Protein AF-A0A7V4P9N4-F1 (afdb_monomer_lite)

Secondary structure (DSSP, 8-state):
---PPP---------------------------PPPPHHHHHHHHHHTT-HHHHHHHHTTS-HHHHHHHHHHHHHHHHHTT-HHHHHHHHHT-S-HHHHHHHHHHHHS-TT---------------------HHHHHHHHHHHSSGGGBGGGT-SB-------SEEEEGGGS-----TTS-HHHHHHHHHHHHHTTT-----TTS-EEEEEEEHHHHHHHHHHHHHTT-PPPHHHHTTTTB----EEEEETTTTEEEEEEEE--EEE-TTS-EEETTT-PBPP-HHHHHHHHHHHTSGGGEEEEEEEE-HHHHHHHHHHHHHHHTSPPPTT-HHHHHHHHHHHH-PEEEEEESS-TTSHHHHHHHHHHHHHHHHHTTSSPPPTT---HHHH--PPP-

Sequence (397 aa):
MRTTVVLESTFIHGCRRGVVWLGICLLVAARSLAVDPPTQEVARRLAAGEFGAAIAAAGTAPADERDRLLGVIAAAQAQAGGRRAALETASDMGSDLARKQALARAVSSPGERASVIAAPPAGARGGGSLADFDSLIDLITATVAPQTWDDVGGPGSIDGFEGGVYVDSAGVLKKLPAATDRSLIAVRKSATAAAAGTATGDPRRRSTLRKISLTRLEREVQLWHALGREPDEAMQTLAGLVRIRYVLIYPESGDIVLAGPAGDWRRDVEGRYVSAEKGVPLVQLDDLVVTLRNAYSEEGRFGCSIVPRRENLAAAKAVNEKWSAQPLRPGQRARWLNEFREALGRQEIQVYGIDPRTRAARVMVEADYRMKLVGIGLEEGVLGVKSYLDTEELGPD

Foldseek 3Di:
DDDDDDDDDDDDDDDDDDDDDPDDPPPPPPPDPDPPQLVVQLVVCLVVVNLVSSLVSLVVDDLVSSLVSLLVSLLSCLQVVNLVVSLVSLLPRLDLVSSLVSLVSSLDDPPDPPDPPPDPPDDDPPDPPPPPVVVVVVVCCVPPPVCQEVVNPHPDYDDDDDAFDKDAPVPDDDDDDPPPDPVVVVVLVVVVVCVPDDDDPQLQAWDQKDKAWPSVLSSVQSSCVSVVHHDDPCSFQVSFAQDFPDFHADPVSRTTITIGTGHHWDADPVGAIADPVPRHHGDGPQLVVQQVVLCVDVNSMKAKDFAQDPQLVVQLVVLVVVQVVDDQDPPCVVVSVVSNDVSSPHTDMDIPSGDCPGPNVVVRVVVSVVVVCQQCPVDPDDPPDHHVVVVDDDPDD

Radius of gyration: 35.1 Å; chains: 1; bounding box: 67×57×136 Å

pLDDT: mean 71.66, std 20.41, range [25.17, 97.44]

Structure (mmCIF, N/CA/C/O backbone):
data_AF-A0A7V4P9N4-F1
#
_entry.id   AF-A0A7V4P9N4-F1
#
loop_
_atom_site.group_PDB
_atom_site.id
_atom_site.type_symbol
_atom_site.label_atom_id
_atom_site.label_alt_id
_atom_site.label_comp_id
_atom_site.label_asym_id
_atom_site.label_entity_id
_atom_site.label_seq_id
_atom_site.pdbx_PDB_ins_code
_atom_site.Cartn_x
_atom_site.Cartn_y
_atom_site.Cartn_z
_atom_site.occupancy
_atom_site.B_iso_or_equiv
_atom_site.auth_seq_id
_atom_site.auth_comp_id
_atom_site.auth_asym_id
_atom_site.auth_atom_id
_atom_site.pdbx_PDB_model_num
ATOM 1 N N . MET A 1 1 ? 11.618 24.472 -49.683 1.00 39.16 1 MET A N 1
ATOM 2 C CA . MET A 1 1 ? 12.140 24.971 -50.972 1.00 39.16 1 MET A CA 1
ATOM 3 C C . MET A 1 1 ? 12.243 23.793 -51.924 1.00 39.16 1 MET A C 1
ATOM 5 O O . MET A 1 1 ? 13.093 22.938 -51.732 1.00 39.16 1 MET A O 1
ATOM 9 N N . ARG A 1 2 ? 11.279 23.679 -52.844 1.00 29.66 2 ARG A N 1
ATOM 10 C CA . ARG A 1 2 ? 11.245 22.663 -53.902 1.00 29.66 2 ARG A CA 1
ATOM 11 C C . ARG A 1 2 ? 11.932 23.268 -55.123 1.00 29.66 2 ARG A C 1
ATOM 13 O O . ARG A 1 2 ? 11.460 24.294 -55.603 1.00 29.66 2 ARG A O 1
ATOM 20 N N . THR A 1 3 ? 13.017 22.665 -55.592 1.00 33.00 3 THR A N 1
ATOM 21 C CA . THR A 1 3 ? 13.683 23.087 -56.829 1.00 33.00 3 THR A CA 1
ATOM 22 C C . THR A 1 3 ? 13.253 22.148 -57.946 1.00 33.00 3 THR A C 1
ATOM 24 O O . THR A 1 3 ? 13.656 20.989 -58.000 1.00 33.00 3 THR A O 1
ATOM 27 N N . THR A 1 4 ? 12.366 22.664 -58.789 1.00 30.28 4 THR A N 1
ATOM 28 C CA . THR A 1 4 ? 11.898 22.073 -60.041 1.00 30.28 4 THR A CA 1
ATOM 29 C C . THR A 1 4 ? 12.977 22.266 -61.107 1.00 30.28 4 THR A C 1
ATOM 31 O O . THR A 1 4 ? 13.432 23.389 -61.314 1.00 30.28 4 THR A O 1
ATOM 34 N N . VAL A 1 5 ? 13.386 21.189 -61.779 1.00 34.00 5 VAL A N 1
ATOM 35 C CA . VAL A 1 5 ? 14.258 21.243 -62.963 1.00 34.00 5 VAL A CA 1
ATOM 36 C C . VAL A 1 5 ? 13.373 21.365 -64.203 1.00 34.00 5 VAL A C 1
ATOM 38 O O . VAL A 1 5 ? 12.450 20.576 -64.395 1.00 34.00 5 VAL A O 1
ATOM 41 N N . VAL A 1 6 ? 13.644 22.391 -65.007 1.00 30.61 6 VAL A N 1
ATOM 42 C CA . VAL A 1 6 ? 12.977 22.707 -66.275 1.00 30.61 6 VAL A CA 1
ATOM 43 C C . VAL A 1 6 ? 13.592 21.858 -67.391 1.00 30.61 6 VAL A C 1
ATOM 45 O O . VAL A 1 6 ? 14.811 21.808 -67.532 1.00 30.61 6 VAL A O 1
ATOM 48 N N . LEU A 1 7 ? 12.740 21.194 -68.174 1.00 29.61 7 LEU A N 1
ATOM 49 C CA . LEU A 1 7 ? 13.080 20.544 -69.441 1.00 29.61 7 LEU A CA 1
ATOM 50 C C . LEU A 1 7 ? 12.770 21.524 -70.578 1.00 29.61 7 LEU A C 1
ATOM 52 O O . LEU A 1 7 ? 11.603 21.824 -70.820 1.00 29.61 7 LEU A O 1
ATOM 56 N N . GLU A 1 8 ? 13.797 21.991 -71.285 1.00 28.61 8 GLU A N 1
ATOM 57 C CA . GLU A 1 8 ? 13.647 22.605 -72.607 1.00 28.61 8 GLU A CA 1
ATOM 58 C C . GLU A 1 8 ? 14.002 21.580 -73.688 1.00 28.61 8 GLU A C 1
ATOM 60 O O . GLU A 1 8 ? 15.031 20.907 -73.634 1.00 28.61 8 GLU A O 1
ATOM 65 N N . SER A 1 9 ? 13.107 21.454 -74.663 1.00 32.03 9 SER A N 1
ATOM 66 C CA . SER A 1 9 ? 13.197 20.567 -75.817 1.00 32.03 9 SER A CA 1
ATOM 67 C C . SER A 1 9 ? 12.975 21.414 -77.061 1.00 32.03 9 SER A C 1
ATOM 69 O O . SER A 1 9 ? 11.854 21.875 -77.273 1.00 32.03 9 SER A O 1
ATOM 71 N N . THR A 1 10 ? 13.998 21.575 -77.907 1.00 32.25 10 THR A N 1
ATOM 72 C CA . THR A 1 10 ? 13.834 22.259 -79.198 1.00 32.25 10 THR A CA 1
ATOM 73 C C . THR A 1 10 ? 14.706 21.641 -80.297 1.00 32.25 10 THR A C 1
ATOM 75 O O . THR A 1 10 ? 15.919 21.794 -80.325 1.00 32.25 10 THR A O 1
ATOM 78 N N . PHE A 1 11 ? 13.992 20.970 -81.203 1.00 30.27 11 PHE A N 1
ATOM 79 C CA . PHE A 1 11 ? 14.129 20.866 -82.661 1.00 30.27 11 PHE A CA 1
ATOM 80 C C . PHE A 1 11 ? 15.341 20.248 -83.388 1.00 30.27 11 PHE A C 1
ATOM 82 O O . PHE A 1 11 ? 16.509 20.577 -83.232 1.00 30.27 11 PHE A O 1
ATOM 89 N N . ILE A 1 12 ? 14.915 19.400 -84.328 1.00 36.94 12 ILE A N 1
ATOM 90 C CA . ILE A 1 12 ? 15.566 18.651 -85.403 1.00 36.94 12 ILE A CA 1
ATOM 91 C C . ILE A 1 12 ? 15.913 19.576 -86.586 1.00 36.94 12 ILE A C 1
ATOM 93 O O . ILE A 1 12 ? 15.041 20.349 -86.975 1.00 36.94 12 ILE A O 1
ATOM 97 N N . HIS A 1 13 ? 17.076 19.395 -87.239 1.00 34.75 13 HIS A N 1
ATOM 98 C CA . HIS A 1 13 ? 17.243 19.246 -88.710 1.00 34.75 13 HIS A CA 1
ATOM 99 C C . HIS A 1 13 ? 18.725 19.079 -89.129 1.00 34.75 13 HIS A C 1
ATOM 101 O O . HIS A 1 13 ? 19.568 19.877 -88.742 1.00 34.75 13 HIS A O 1
ATOM 107 N N . GLY A 1 14 ? 19.010 18.113 -90.023 1.00 32.03 14 GLY A N 1
ATOM 108 C CA . GLY A 1 14 ? 20.024 18.303 -91.082 1.00 32.03 14 GLY A CA 1
ATOM 109 C C . GLY A 1 14 ? 21.294 17.426 -91.129 1.00 32.03 14 GLY A C 1
ATOM 110 O O . GLY A 1 14 ? 22.377 17.890 -90.817 1.00 32.03 14 GLY A O 1
ATOM 111 N N . CYS A 1 15 ? 21.167 16.200 -91.655 1.00 31.06 15 CYS A N 1
ATOM 112 C CA . CYS A 1 15 ? 21.961 15.605 -92.756 1.00 31.06 15 CYS A CA 1
ATOM 113 C C . CYS A 1 15 ? 23.505 15.809 -92.857 1.00 31.06 15 CYS A C 1
ATOM 115 O O . CYS A 1 15 ? 23.950 16.837 -93.356 1.00 31.06 15 CYS A O 1
ATOM 117 N N . ARG A 1 16 ? 24.310 14.749 -92.621 1.00 34.12 16 ARG A N 1
ATOM 118 C CA . ARG A 1 16 ? 25.161 14.031 -93.623 1.00 34.12 16 ARG A CA 1
ATOM 119 C C . ARG A 1 16 ? 26.292 13.193 -92.983 1.00 34.12 16 ARG A C 1
ATOM 121 O O . ARG A 1 16 ? 27.158 13.723 -92.311 1.00 34.12 16 ARG A O 1
ATOM 128 N N . ARG A 1 17 ? 26.332 11.918 -93.400 1.00 34.38 17 ARG A N 1
ATOM 129 C CA . ARG A 1 17 ? 27.504 11.059 -93.693 1.00 34.38 17 ARG A CA 1
ATOM 130 C C . ARG A 1 17 ? 28.581 10.838 -92.613 1.00 34.38 17 ARG A C 1
ATOM 132 O O . ARG A 1 17 ? 29.481 11.646 -92.453 1.00 34.38 17 ARG A O 1
ATOM 139 N N . GLY A 1 18 ? 28.652 9.579 -92.175 1.00 33.75 18 GLY A N 1
ATOM 140 C CA . GLY A 1 18 ? 29.905 8.821 -92.219 1.00 33.75 18 GLY A CA 1
ATOM 141 C C . GLY A 1 18 ? 30.488 8.404 -90.873 1.00 33.75 18 GLY A C 1
ATOM 142 O O . GLY A 1 18 ? 30.610 9.204 -89.960 1.00 33.75 18 GLY A O 1
ATOM 143 N N . VAL A 1 19 ? 30.968 7.160 -90.869 1.00 37.38 19 VAL A N 1
ATOM 144 C CA . VAL A 1 19 ? 31.852 6.509 -89.891 1.00 37.38 19 VAL A CA 1
ATOM 145 C C . VAL A 1 19 ? 31.148 5.681 -88.810 1.00 37.38 19 VAL A C 1
ATOM 147 O O . VAL A 1 19 ? 30.522 6.156 -87.870 1.00 37.38 19 VAL A O 1
ATOM 150 N N . VAL A 1 20 ? 31.312 4.378 -89.021 1.00 39.03 20 VAL A N 1
ATOM 151 C CA . VAL A 1 20 ? 31.048 3.233 -88.156 1.00 39.03 20 VAL A CA 1
ATOM 152 C C . VAL A 1 20 ? 31.741 3.408 -86.804 1.00 39.03 20 VAL A C 1
ATOM 154 O O . VAL A 1 20 ? 32.957 3.566 -86.757 1.00 39.03 20 VAL A O 1
ATOM 157 N N . TRP A 1 21 ? 30.985 3.287 -85.713 1.00 35.59 21 TRP A N 1
ATOM 158 C CA . TRP A 1 21 ? 31.516 2.905 -84.404 1.00 35.59 21 TRP A CA 1
ATOM 159 C C . TRP A 1 21 ? 30.624 1.814 -83.817 1.00 35.59 21 TRP A C 1
ATOM 161 O O . TRP A 1 21 ? 29.466 2.037 -83.469 1.00 35.59 21 TRP A O 1
ATOM 171 N N . LEU A 1 22 ? 31.175 0.603 -83.768 1.00 38.75 22 LEU A N 1
ATOM 172 C CA . LEU A 1 22 ? 30.579 -0.569 -83.147 1.00 38.75 22 LEU A CA 1
ATOM 173 C C . LEU A 1 22 ? 30.720 -0.411 -81.622 1.00 38.75 22 LEU A C 1
ATOM 175 O O . LEU A 1 22 ? 31.703 -0.841 -81.025 1.00 38.75 22 LEU A O 1
ATOM 179 N N . GLY A 1 23 ? 29.776 0.290 -80.997 1.00 36.41 23 GLY A N 1
ATOM 180 C CA . GLY A 1 23 ? 29.691 0.417 -79.543 1.00 36.41 23 GLY A CA 1
ATOM 181 C C . GLY A 1 23 ? 28.923 -0.761 -78.951 1.00 36.41 23 GLY A C 1
ATOM 182 O O . GLY A 1 23 ? 27.702 -0.825 -79.060 1.00 36.41 23 GLY A O 1
ATOM 183 N N . ILE A 1 24 ? 29.636 -1.697 -78.329 1.00 41.75 24 ILE A N 1
ATOM 184 C CA . ILE A 1 24 ? 29.063 -2.764 -77.503 1.00 41.75 24 ILE A CA 1
ATOM 185 C C . ILE A 1 24 ? 28.354 -2.105 -76.306 1.00 41.75 24 ILE A C 1
ATOM 187 O O . ILE A 1 24 ? 28.997 -1.683 -75.347 1.00 41.75 24 ILE A O 1
ATOM 191 N N . CYS A 1 25 ? 27.025 -1.992 -76.355 1.00 34.03 25 CYS A N 1
ATOM 192 C CA . CYS A 1 25 ? 26.211 -1.616 -75.200 1.00 34.03 25 CYS A CA 1
ATOM 193 C C . CYS A 1 25 ? 26.070 -2.821 -74.262 1.00 34.03 25 CYS A C 1
ATOM 195 O O . CYS A 1 25 ? 25.158 -3.636 -74.399 1.00 34.03 25 CYS A O 1
ATOM 197 N N . LEU A 1 26 ? 26.977 -2.925 -73.290 1.00 37.78 26 LEU A N 1
ATOM 198 C CA . LEU A 1 26 ? 26.803 -3.780 -72.122 1.00 37.78 26 LEU A CA 1
ATOM 199 C C . LEU A 1 26 ? 25.712 -3.149 -71.235 1.00 37.78 26 LEU A C 1
ATOM 201 O O . LEU A 1 26 ? 25.963 -2.187 -70.510 1.00 37.78 26 LEU A O 1
ATOM 205 N N . LEU A 1 27 ? 24.482 -3.659 -71.323 1.00 37.59 27 LEU A N 1
ATOM 206 C CA . LEU A 1 27 ? 23.382 -3.345 -70.405 1.00 37.59 27 LEU A CA 1
ATOM 207 C C . LEU A 1 27 ? 23.719 -3.908 -69.013 1.00 37.59 27 LEU A C 1
ATOM 209 O O . LEU A 1 27 ? 23.278 -4.989 -68.628 1.00 37.59 27 LEU A O 1
ATOM 213 N N . VAL A 1 28 ? 24.532 -3.180 -68.246 1.00 40.19 28 VAL A N 1
ATOM 214 C CA . VAL A 1 28 ? 24.657 -3.398 -66.803 1.00 40.19 28 VAL A CA 1
ATOM 215 C C . VAL A 1 28 ? 23.383 -2.850 -66.176 1.00 40.19 28 VAL A C 1
ATOM 217 O O . VAL A 1 28 ? 23.237 -1.647 -65.964 1.00 40.19 28 VAL A O 1
ATOM 220 N N . ALA A 1 29 ? 22.429 -3.739 -65.913 1.00 41.03 29 ALA A N 1
ATOM 221 C CA . ALA A 1 29 ? 21.301 -3.441 -65.049 1.00 41.03 29 ALA A CA 1
ATOM 222 C C . ALA A 1 29 ? 21.853 -3.114 -63.654 1.00 41.03 29 ALA A C 1
ATOM 224 O O . ALA A 1 29 ? 22.182 -4.009 -62.873 1.00 41.03 29 ALA A O 1
ATOM 225 N N . ALA A 1 30 ? 21.991 -1.824 -63.353 1.00 39.19 30 ALA A N 1
ATOM 226 C CA . ALA A 1 30 ? 22.278 -1.342 -62.016 1.00 39.19 30 ALA A CA 1
ATOM 227 C C . ALA A 1 30 ? 21.085 -1.696 -61.118 1.00 39.19 30 ALA A C 1
ATOM 229 O O . ALA A 1 30 ? 20.117 -0.946 -61.007 1.00 39.19 30 ALA A O 1
ATOM 230 N N . ARG A 1 31 ? 21.134 -2.876 -60.491 1.00 40.59 31 ARG A N 1
ATOM 231 C CA . ARG A 1 31 ? 20.325 -3.157 -59.309 1.00 40.59 31 ARG A CA 1
ATOM 232 C C . ARG A 1 31 ? 20.796 -2.184 -58.237 1.00 40.59 31 ARG A C 1
ATOM 234 O O . ARG A 1 31 ? 21.872 -2.355 -57.672 1.00 40.59 31 ARG A O 1
ATOM 241 N N . SER A 1 32 ? 20.007 -1.149 -57.985 1.00 40.81 32 SER A N 1
ATOM 242 C CA . SER A 1 32 ? 20.102 -0.374 -56.756 1.00 40.81 32 SER A CA 1
ATOM 243 C C . SER A 1 32 ? 20.074 -1.357 -55.584 1.00 40.81 32 SER A C 1
ATOM 245 O O . SER A 1 32 ? 19.072 -2.048 -55.394 1.00 40.81 32 SER A O 1
ATOM 247 N N . LEU A 1 33 ? 21.177 -1.452 -54.839 1.00 43.69 33 LEU A N 1
ATOM 248 C CA . LEU A 1 33 ? 21.232 -2.108 -53.534 1.00 43.69 33 LEU A CA 1
ATOM 249 C C . LEU A 1 33 ? 20.351 -1.292 -52.583 1.00 43.69 33 LEU A C 1
ATOM 251 O O . LEU A 1 33 ? 20.831 -0.426 -51.857 1.00 43.69 33 LEU A O 1
ATOM 255 N N . ALA A 1 34 ? 19.040 -1.504 -52.652 1.00 49.31 34 ALA A N 1
ATOM 256 C CA . ALA A 1 34 ? 18.152 -1.098 -51.584 1.00 49.31 34 ALA A CA 1
ATOM 257 C C . ALA A 1 34 ? 18.549 -1.944 -50.371 1.00 49.31 34 ALA A C 1
ATOM 259 O O . ALA A 1 34 ? 18.501 -3.171 -50.434 1.00 49.31 34 ALA A O 1
ATOM 260 N N . VAL A 1 35 ? 19.018 -1.294 -49.306 1.00 61.12 35 VAL A N 1
ATOM 261 C CA . VAL A 1 35 ? 19.160 -1.951 -48.006 1.00 61.12 35 VAL A CA 1
ATOM 262 C C . VAL A 1 35 ? 17.766 -2.445 -47.642 1.00 61.12 35 VAL A C 1
ATOM 264 O O . VAL A 1 35 ? 16.834 -1.642 -47.573 1.00 61.12 35 VAL A O 1
ATOM 267 N N . ASP A 1 36 ? 17.612 -3.761 -47.509 1.00 68.56 36 ASP A N 1
ATOM 268 C CA . ASP A 1 36 ? 16.325 -4.347 -47.157 1.00 68.56 36 ASP A CA 1
ATOM 269 C C . ASP A 1 36 ? 15.831 -3.731 -45.840 1.00 68.56 36 ASP A C 1
ATOM 271 O O . ASP A 1 36 ? 16.637 -3.493 -44.932 1.00 68.56 36 ASP A O 1
ATOM 275 N N . PRO A 1 37 ? 14.522 -3.460 -45.704 1.00 80.62 37 PRO A N 1
ATOM 276 C CA . PRO A 1 37 ? 13.982 -2.945 -44.458 1.00 80.62 37 PRO A CA 1
ATOM 277 C C . PRO A 1 37 ? 14.339 -3.897 -43.300 1.00 80.62 37 PRO A C 1
ATOM 279 O O . PRO A 1 37 ? 14.330 -5.119 -43.497 1.00 80.62 37 PRO A O 1
ATOM 282 N N . PRO A 1 38 ? 14.618 -3.381 -42.085 1.00 81.06 38 PRO A N 1
ATOM 283 C CA . PRO A 1 38 ? 15.082 -4.188 -40.950 1.00 81.06 38 PRO A CA 1
ATOM 284 C C . PRO A 1 38 ? 14.213 -5.420 -40.667 1.00 81.06 38 PRO A C 1
ATOM 286 O O . PRO A 1 38 ? 14.718 -6.485 -40.326 1.00 81.06 38 PRO A O 1
ATOM 289 N N . THR A 1 39 ? 12.901 -5.313 -40.882 1.00 84.50 39 THR A N 1
ATOM 290 C CA . THR A 1 39 ? 11.941 -6.422 -40.798 1.00 84.50 39 THR A CA 1
ATOM 291 C C . THR A 1 39 ? 12.246 -7.585 -41.735 1.00 84.50 39 THR A C 1
ATOM 293 O O . THR A 1 39 ? 12.163 -8.745 -41.326 1.00 84.50 39 THR A O 1
ATOM 296 N N . GLN A 1 40 ? 12.589 -7.295 -42.986 1.00 85.50 40 GLN A N 1
ATOM 297 C CA . GLN A 1 40 ? 12.860 -8.306 -44.001 1.00 85.50 40 GLN A CA 1
ATOM 298 C C . GLN A 1 40 ? 14.226 -8.962 -43.781 1.00 85.50 40 GLN A C 1
ATOM 300 O O . GLN A 1 40 ? 14.353 -10.177 -43.941 1.00 85.50 40 GLN A O 1
ATOM 305 N N . GLU A 1 41 ? 15.219 -8.186 -43.341 1.00 87.38 41 GLU A N 1
ATOM 306 C CA . GLU A 1 41 ? 16.530 -8.720 -42.971 1.00 87.38 41 GLU A CA 1
ATOM 307 C C . GLU A 1 41 ? 16.436 -9.620 -41.730 1.00 87.38 41 GLU A C 1
ATOM 309 O O . GLU A 1 41 ? 16.939 -10.742 -41.749 1.00 87.38 41 GLU A O 1
ATOM 314 N N . VAL A 1 42 ? 15.708 -9.207 -40.686 1.00 86.88 42 VAL A N 1
ATOM 315 C CA . VAL A 1 42 ? 15.464 -10.053 -39.504 1.00 86.88 42 VAL A CA 1
ATOM 316 C C . VAL A 1 42 ? 14.767 -11.358 -39.893 1.00 86.88 42 VAL A C 1
ATOM 318 O O . VAL A 1 42 ? 15.206 -12.425 -39.470 1.00 86.88 42 VAL A O 1
ATOM 321 N N . ALA A 1 43 ? 13.727 -11.312 -40.732 1.00 84.81 43 ALA A N 1
ATOM 322 C CA . ALA A 1 43 ? 13.025 -12.517 -41.179 1.00 84.81 43 ALA A CA 1
ATOM 323 C C . ALA A 1 43 ? 13.949 -13.488 -41.939 1.00 84.81 43 ALA A C 1
ATOM 325 O O . ALA A 1 43 ? 13.905 -14.697 -41.705 1.00 84.81 43 ALA A O 1
ATOM 326 N N . ARG A 1 44 ? 14.827 -12.964 -42.805 1.00 89.00 44 ARG A N 1
ATOM 327 C CA . ARG A 1 44 ? 15.831 -13.751 -43.537 1.00 89.00 44 ARG A CA 1
ATOM 328 C C . ARG A 1 44 ? 16.829 -14.419 -42.591 1.00 89.00 44 ARG A C 1
ATOM 330 O O . ARG A 1 44 ? 17.078 -15.615 -42.719 1.00 89.00 44 ARG A O 1
ATOM 337 N N . ARG A 1 45 ? 17.371 -13.668 -41.626 1.00 88.62 45 ARG A N 1
ATOM 338 C CA . ARG A 1 45 ? 18.332 -14.182 -40.634 1.00 88.62 45 ARG A CA 1
ATOM 339 C C . ARG A 1 45 ? 17.704 -15.221 -39.711 1.00 88.62 45 ARG A C 1
ATOM 341 O O . ARG A 1 45 ? 18.337 -16.228 -39.416 1.00 88.62 45 ARG A O 1
ATOM 348 N N . LEU A 1 46 ? 16.444 -15.027 -39.318 1.00 86.44 46 LEU A N 1
ATOM 349 C CA . LEU A 1 46 ? 15.691 -16.012 -38.541 1.00 86.44 46 LEU A CA 1
ATOM 350 C C . LEU A 1 46 ? 15.454 -17.307 -39.322 1.00 86.44 46 LEU A C 1
ATOM 352 O O . LEU A 1 46 ? 15.644 -18.383 -38.762 1.00 86.44 46 LEU A O 1
ATOM 356 N N . ALA A 1 47 ? 15.110 -17.220 -40.610 1.00 84.69 47 ALA A N 1
ATOM 357 C CA . ALA A 1 47 ? 14.969 -18.398 -41.468 1.00 84.69 47 ALA A CA 1
ATOM 358 C C . ALA A 1 47 ? 16.292 -19.170 -41.634 1.00 84.69 47 ALA A C 1
ATOM 360 O O . ALA A 1 47 ? 16.275 -20.389 -41.782 1.00 84.69 47 ALA A O 1
ATOM 361 N N . ALA A 1 48 ? 17.430 -18.473 -41.567 1.00 86.38 48 ALA A N 1
ATOM 362 C CA . ALA A 1 48 ? 18.767 -19.066 -41.582 1.00 86.38 48 ALA A CA 1
ATOM 363 C C . ALA A 1 48 ? 19.256 -19.559 -40.200 1.00 86.38 48 ALA A C 1
ATOM 365 O O . ALA A 1 48 ? 20.333 -20.140 -40.110 1.00 86.38 48 ALA A O 1
ATOM 366 N N . GLY A 1 49 ? 18.500 -19.328 -39.116 1.00 83.94 49 GLY A N 1
ATOM 367 C CA . GLY A 1 49 ? 18.919 -19.651 -37.743 1.00 83.94 49 GLY A CA 1
ATOM 368 C C . GLY A 1 49 ? 20.017 -18.734 -37.177 1.00 83.94 49 GLY A C 1
ATOM 369 O O . GLY A 1 49 ? 20.599 -19.022 -36.132 1.00 83.94 49 GLY A O 1
ATOM 370 N N . GLU A 1 50 ? 20.307 -17.612 -37.836 1.00 89.00 50 GLU A N 1
ATOM 371 C CA . GLU A 1 50 ? 21.377 -16.675 -37.481 1.00 89.00 50 GLU A CA 1
ATOM 372 C C . GLU A 1 50 ? 20.896 -15.631 -36.457 1.00 89.00 50 GLU A C 1
ATOM 374 O O . GLU A 1 50 ? 20.765 -14.439 -36.746 1.00 89.00 50 GLU A O 1
ATOM 379 N N . PHE A 1 51 ? 20.623 -16.067 -35.225 1.00 88.00 51 PHE A N 1
ATOM 380 C CA . PHE A 1 51 ? 20.006 -15.209 -34.203 1.00 88.00 51 PHE A CA 1
ATOM 381 C C . PHE A 1 51 ? 20.839 -13.972 -33.825 1.00 88.00 51 PHE A C 1
ATOM 383 O O . PHE A 1 51 ? 20.274 -12.897 -33.646 1.00 88.00 51 PHE A O 1
ATOM 390 N N . GLY A 1 52 ? 22.170 -14.078 -33.747 1.00 84.56 52 GLY A N 1
ATOM 391 C CA . GLY A 1 52 ? 23.033 -12.927 -33.437 1.00 84.56 52 GLY A CA 1
ATOM 392 C C . GLY A 1 52 ? 22.991 -11.839 -34.519 1.00 84.56 52 GLY A C 1
ATOM 393 O O . GLY A 1 52 ? 22.910 -10.651 -34.210 1.00 84.56 52 GLY A O 1
ATOM 394 N N . ALA A 1 53 ? 22.959 -12.246 -35.792 1.00 84.94 53 ALA A N 1
ATOM 395 C CA . ALA A 1 53 ? 22.812 -11.327 -36.919 1.00 84.94 53 ALA A CA 1
ATOM 396 C C . ALA A 1 53 ? 21.400 -10.721 -36.980 1.00 84.94 53 ALA A C 1
ATOM 398 O O . ALA A 1 53 ? 21.253 -9.543 -37.300 1.00 84.94 53 ALA A O 1
ATOM 399 N N . ALA A 1 54 ? 20.369 -11.488 -36.608 1.00 85.81 54 ALA A N 1
ATOM 400 C CA . ALA A 1 54 ? 19.005 -10.979 -36.484 1.00 85.81 54 ALA A CA 1
ATOM 401 C C . ALA A 1 54 ? 18.892 -9.888 -35.399 1.00 85.81 54 ALA A C 1
ATOM 403 O O . ALA A 1 54 ? 18.257 -8.863 -35.634 1.00 85.81 54 ALA A O 1
ATOM 404 N N . ILE A 1 55 ? 19.543 -10.057 -34.241 1.00 87.94 55 ILE A N 1
ATOM 405 C CA . ILE A 1 55 ? 19.570 -9.036 -33.174 1.00 87.94 55 ILE A CA 1
ATOM 406 C C . ILE A 1 55 ? 20.273 -7.763 -33.661 1.00 87.94 55 ILE A C 1
ATOM 408 O O . ILE A 1 55 ? 19.754 -6.662 -33.473 1.00 87.94 55 ILE A O 1
ATOM 412 N N . ALA A 1 56 ? 21.417 -7.904 -34.339 1.00 87.19 56 ALA A N 1
ATOM 413 C CA . ALA A 1 56 ? 22.137 -6.767 -34.909 1.00 87.19 56 ALA A CA 1
ATOM 414 C C . ALA A 1 56 ? 21.286 -6.006 -35.943 1.00 87.19 56 ALA A C 1
ATOM 416 O O . ALA A 1 56 ? 21.236 -4.777 -35.914 1.00 87.19 56 ALA A O 1
ATOM 417 N N . ALA A 1 57 ? 20.562 -6.727 -36.807 1.00 86.50 57 ALA A N 1
ATOM 418 C CA . ALA A 1 57 ? 19.640 -6.135 -37.773 1.00 86.50 57 ALA A CA 1
ATOM 419 C C . ALA A 1 57 ? 18.470 -5.410 -37.085 1.00 86.50 57 ALA A C 1
ATOM 421 O O . ALA A 1 57 ? 18.153 -4.279 -37.455 1.00 86.50 57 ALA A O 1
ATOM 422 N N . ALA A 1 58 ? 17.878 -5.999 -36.039 1.00 87.31 58 ALA A N 1
ATOM 423 C CA . ALA A 1 58 ? 16.824 -5.355 -35.253 1.00 87.31 58 ALA A CA 1
ATOM 424 C C . ALA A 1 58 ? 17.304 -4.041 -34.614 1.00 87.31 58 ALA A C 1
ATOM 426 O O . ALA A 1 58 ? 16.561 -3.063 -34.600 1.00 87.31 58 ALA A O 1
ATOM 427 N N . GLY A 1 59 ? 18.559 -3.983 -34.155 1.00 86.94 59 GLY A N 1
ATOM 428 C CA . GLY A 1 59 ? 19.168 -2.783 -33.571 1.00 86.94 59 GLY A CA 1
ATOM 429 C C . GLY A 1 59 ? 19.250 -1.570 -34.507 1.00 86.94 59 GLY A C 1
ATOM 430 O O . GLY A 1 59 ? 19.419 -0.453 -34.023 1.00 86.94 59 GLY A O 1
ATOM 431 N N . THR A 1 60 ? 19.098 -1.763 -35.823 1.00 87.81 60 THR A N 1
ATOM 432 C CA . THR A 1 60 ? 19.066 -0.671 -36.815 1.00 87.81 60 THR A CA 1
ATOM 433 C C . THR A 1 60 ? 17.680 -0.037 -36.991 1.00 87.81 60 THR A C 1
ATOM 435 O O . THR A 1 60 ? 17.567 1.008 -37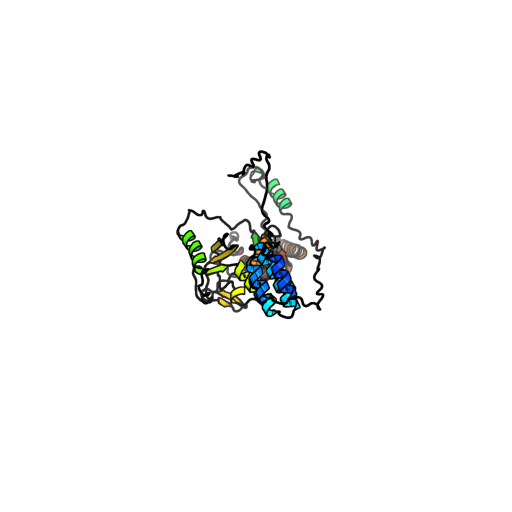.632 1.00 87.81 60 THR A O 1
ATOM 438 N N . ALA A 1 61 ? 16.629 -0.645 -36.430 1.00 86.12 61 ALA A N 1
ATOM 439 C CA . ALA A 1 61 ? 15.255 -0.169 -36.546 1.00 86.12 61 ALA A CA 1
ATOM 440 C C . ALA A 1 61 ? 14.918 0.932 -35.512 1.00 86.12 61 ALA A C 1
ATOM 442 O O . ALA A 1 61 ? 15.548 1.007 -34.451 1.00 86.12 61 ALA A O 1
ATOM 443 N N . PRO A 1 62 ? 13.891 1.766 -35.776 1.00 83.75 62 PRO A N 1
ATOM 444 C CA . PRO A 1 62 ? 13.290 2.651 -34.774 1.00 83.75 62 PRO A CA 1
ATOM 445 C C . PRO A 1 62 ? 12.860 1.890 -33.509 1.00 83.75 62 PRO A C 1
ATOM 447 O O . PRO A 1 62 ? 12.591 0.694 -33.564 1.00 83.75 62 PRO A O 1
ATOM 450 N N . ALA A 1 63 ? 12.805 2.561 -32.353 1.00 75.81 63 ALA A N 1
ATOM 451 C CA . ALA A 1 63 ? 12.669 1.900 -31.047 1.00 75.81 63 ALA A CA 1
ATOM 452 C C . ALA A 1 63 ? 11.421 1.002 -30.908 1.00 75.81 63 ALA A C 1
ATOM 454 O O . ALA A 1 63 ? 11.507 -0.082 -30.334 1.00 75.81 63 ALA A O 1
ATOM 455 N N . ASP A 1 64 ? 10.285 1.432 -31.453 1.00 71.75 64 ASP A N 1
ATOM 456 C CA . ASP A 1 64 ? 9.022 0.691 -31.472 1.00 71.75 64 ASP A CA 1
ATOM 457 C C . ASP A 1 64 ? 9.093 -0.557 -32.367 1.00 71.75 64 ASP A C 1
ATOM 459 O O . ASP A 1 64 ? 8.666 -1.648 -31.975 1.00 71.75 64 ASP A O 1
ATOM 463 N N . GLU A 1 65 ? 9.691 -0.425 -33.551 1.00 81.06 65 GLU A N 1
ATOM 464 C CA . GLU A 1 65 ? 9.878 -1.535 -34.483 1.00 81.06 65 GLU A CA 1
ATOM 465 C C . GLU A 1 65 ? 10.943 -2.523 -33.989 1.00 81.06 65 GLU A C 1
ATOM 467 O O . GLU A 1 65 ? 10.743 -3.738 -34.071 1.00 81.06 65 GLU A O 1
ATOM 472 N N . ARG A 1 66 ? 12.036 -2.021 -33.408 1.00 86.31 66 ARG A N 1
ATOM 473 C CA . ARG A 1 66 ? 13.111 -2.817 -32.808 1.00 86.31 66 ARG A CA 1
ATOM 474 C C . ARG A 1 66 ? 12.570 -3.737 -31.725 1.00 86.31 66 ARG A C 1
ATOM 476 O O . ARG A 1 66 ? 12.850 -4.930 -31.764 1.00 86.31 66 ARG A O 1
ATOM 483 N N . ASP A 1 67 ? 11.793 -3.217 -30.778 1.00 78.25 67 ASP A N 1
ATOM 484 C CA . ASP A 1 67 ? 11.268 -4.029 -29.678 1.00 78.25 67 ASP A CA 1
ATOM 485 C C . ASP A 1 67 ? 10.336 -5.132 -30.206 1.00 78.25 67 ASP A C 1
ATOM 487 O O . ASP A 1 67 ? 10.421 -6.286 -29.780 1.00 78.25 67 ASP A O 1
ATOM 491 N N . ARG A 1 68 ? 9.509 -4.826 -31.216 1.00 79.88 68 ARG A N 1
ATOM 492 C CA . ARG A 1 68 ? 8.695 -5.841 -31.900 1.00 79.88 68 ARG A CA 1
ATOM 493 C C . ARG A 1 68 ? 9.564 -6.934 -32.533 1.00 79.88 68 ARG A C 1
ATOM 495 O O . ARG A 1 68 ? 9.237 -8.113 -32.400 1.00 79.88 68 ARG A O 1
ATOM 502 N N . LEU A 1 69 ? 10.658 -6.563 -33.201 1.00 84.56 69 LEU A N 1
ATOM 503 C CA . LEU A 1 69 ? 11.593 -7.501 -33.834 1.00 84.56 69 LEU A CA 1
ATOM 504 C C . LEU A 1 69 ? 12.343 -8.355 -32.805 1.00 84.56 69 LEU A C 1
ATOM 506 O O . LEU A 1 69 ? 12.418 -9.570 -32.977 1.00 84.56 69 LEU A O 1
ATOM 510 N N . LEU A 1 70 ? 12.819 -7.760 -31.710 1.00 85.06 70 LEU A N 1
ATOM 511 C CA . LEU A 1 70 ? 13.449 -8.481 -30.599 1.00 85.06 70 LEU A CA 1
ATOM 512 C C . LEU A 1 70 ? 12.492 -9.503 -29.975 1.00 85.06 70 LEU A C 1
ATOM 514 O O . LEU A 1 70 ? 12.897 -10.634 -29.719 1.00 85.06 70 LEU A O 1
ATOM 518 N N . GLY A 1 71 ? 11.208 -9.165 -29.821 1.00 76.19 71 GLY A N 1
ATOM 519 C CA . GLY A 1 71 ? 10.193 -10.113 -29.354 1.00 76.19 71 GLY A CA 1
ATOM 520 C C . GLY A 1 71 ? 9.989 -11.309 -30.296 1.00 76.19 71 GLY A C 1
ATOM 521 O O . GLY A 1 71 ? 9.793 -12.434 -29.834 1.00 76.19 71 GLY A O 1
ATOM 522 N N . VAL A 1 72 ? 10.067 -11.094 -31.616 1.00 81.25 72 VAL A N 1
ATOM 523 C CA . VAL A 1 72 ? 10.006 -12.175 -32.621 1.00 81.25 72 VAL A CA 1
ATOM 524 C C . VAL A 1 72 ? 11.256 -13.055 -32.557 1.00 81.25 72 VAL A C 1
ATOM 526 O O . VAL A 1 72 ? 11.141 -14.280 -32.585 1.00 81.25 72 VAL A O 1
ATOM 529 N N . ILE A 1 73 ? 12.439 -12.451 -32.414 1.00 85.69 73 ILE A N 1
ATOM 530 C CA . ILE A 1 73 ? 13.709 -13.176 -32.287 1.00 85.69 73 ILE A CA 1
ATOM 531 C C . ILE A 1 73 ? 13.728 -14.016 -31.005 1.00 85.69 73 ILE A C 1
ATOM 533 O O . ILE A 1 73 ? 14.048 -15.201 -31.069 1.00 85.69 73 ILE A O 1
ATOM 537 N N . ALA A 1 74 ? 13.314 -13.445 -29.870 1.00 79.25 74 ALA A N 1
ATOM 538 C CA . ALA A 1 74 ? 13.232 -14.149 -28.591 1.00 79.25 74 ALA A CA 1
ATOM 539 C C . ALA A 1 74 ? 12.291 -15.363 -28.665 1.00 79.25 74 ALA A C 1
ATOM 541 O O . ALA A 1 74 ? 12.624 -16.448 -28.187 1.00 79.25 74 ALA A O 1
ATOM 542 N N . ALA A 1 75 ? 11.136 -15.221 -29.324 1.00 74.19 75 ALA A N 1
ATOM 543 C CA . ALA A 1 75 ? 10.217 -16.335 -29.542 1.00 74.19 75 ALA A CA 1
ATOM 544 C C . ALA A 1 75 ? 10.841 -17.442 -30.413 1.00 74.19 75 ALA A C 1
ATOM 546 O O . ALA A 1 75 ? 10.715 -18.622 -30.087 1.00 74.19 75 ALA A O 1
ATOM 547 N N . ALA A 1 76 ? 11.549 -17.078 -31.485 1.00 78.31 76 ALA A N 1
ATOM 548 C CA . ALA A 1 76 ? 12.229 -18.037 -32.354 1.00 78.31 76 ALA A CA 1
ATOM 549 C C . ALA A 1 76 ? 13.393 -18.753 -31.639 1.00 78.31 76 ALA A C 1
ATOM 551 O O . ALA A 1 76 ? 13.547 -19.965 -31.778 1.00 78.31 76 ALA A O 1
ATOM 552 N N . GLN A 1 77 ? 14.161 -18.041 -30.807 1.00 81.62 77 GLN A N 1
ATOM 553 C CA . GLN A 1 77 ? 15.201 -18.629 -29.954 1.00 81.62 77 GLN A CA 1
ATOM 554 C C . GLN A 1 77 ? 14.612 -19.625 -28.949 1.00 81.62 77 GLN A C 1
ATOM 556 O O . GLN A 1 77 ? 15.166 -20.708 -28.769 1.00 81.62 77 GLN A O 1
ATOM 561 N N . ALA A 1 78 ? 13.477 -19.294 -28.321 1.00 70.94 78 ALA A N 1
ATOM 562 C CA . ALA A 1 78 ? 12.795 -20.193 -27.392 1.00 70.94 78 ALA A CA 1
ATOM 563 C C . ALA A 1 78 ? 12.290 -21.466 -28.094 1.00 70.94 78 ALA A C 1
ATOM 565 O O . ALA A 1 78 ? 12.484 -22.566 -27.577 1.00 70.94 78 ALA A O 1
ATOM 566 N N . GLN A 1 79 ? 11.713 -21.332 -29.295 1.00 74.50 79 GLN A N 1
ATOM 567 C CA . GLN A 1 79 ? 11.280 -22.467 -30.123 1.00 74.50 79 GLN A CA 1
ATOM 568 C C . GLN A 1 79 ? 12.450 -23.350 -30.575 1.00 74.50 79 GLN A C 1
ATOM 570 O O . GLN A 1 79 ? 12.305 -24.567 -30.644 1.00 74.50 79 GLN A O 1
ATOM 575 N N . ALA A 1 80 ? 13.620 -22.758 -30.820 1.00 79.06 80 ALA A N 1
ATOM 576 C CA . ALA A 1 80 ? 14.852 -23.473 -31.147 1.00 79.06 80 ALA A CA 1
ATOM 577 C C . ALA A 1 80 ? 15.561 -24.091 -29.917 1.00 79.06 80 ALA A C 1
ATOM 579 O O . ALA A 1 80 ? 16.677 -24.590 -30.038 1.00 79.06 80 ALA A O 1
ATOM 580 N N . GLY A 1 81 ? 14.949 -24.049 -28.724 1.00 71.88 81 GLY A N 1
ATOM 581 C CA . GLY A 1 81 ? 15.508 -24.600 -27.481 1.00 71.88 81 GLY A CA 1
ATOM 582 C C . GLY A 1 81 ? 16.487 -23.674 -26.745 1.00 71.88 81 GLY A C 1
ATOM 583 O O . GLY A 1 81 ? 16.944 -23.994 -25.647 1.00 71.88 81 GLY A O 1
ATOM 584 N N . GLY A 1 82 ? 16.773 -22.491 -27.290 1.00 73.94 82 GLY A N 1
ATOM 585 C CA . GLY A 1 82 ? 17.645 -21.467 -26.714 1.00 73.94 82 GLY A CA 1
ATOM 586 C C . GLY A 1 82 ? 16.957 -20.610 -25.650 1.00 73.94 82 GLY A C 1
ATOM 587 O O . GLY A 1 82 ? 16.930 -19.388 -25.770 1.00 73.94 82 GLY A O 1
ATOM 588 N N . ARG A 1 83 ? 16.412 -21.226 -24.590 1.00 70.38 83 ARG A N 1
ATOM 589 C CA . ARG A 1 83 ? 15.630 -20.519 -23.550 1.00 70.38 83 ARG A CA 1
ATOM 590 C C . ARG A 1 83 ? 16.395 -19.352 -22.914 1.00 70.38 83 ARG A C 1
ATOM 592 O O . ARG A 1 83 ? 15.832 -18.282 -22.732 1.00 70.38 83 ARG A O 1
ATOM 599 N N . ARG A 1 84 ? 17.682 -19.529 -22.603 1.00 70.06 84 ARG A N 1
ATOM 600 C CA . ARG A 1 84 ? 18.502 -18.469 -21.993 1.00 70.06 84 ARG A CA 1
ATOM 601 C C . ARG A 1 84 ? 18.732 -17.288 -22.944 1.00 70.06 84 ARG A C 1
ATOM 603 O O . ARG A 1 84 ? 18.549 -16.149 -22.537 1.00 70.06 84 ARG A O 1
ATOM 610 N N . ALA A 1 85 ? 19.037 -17.571 -24.211 1.00 74.81 85 ALA A N 1
ATOM 611 C CA . ALA A 1 85 ? 19.211 -16.549 -25.243 1.00 74.81 85 ALA A CA 1
ATOM 612 C C . ALA A 1 85 ? 17.907 -15.775 -25.515 1.00 74.81 85 ALA A C 1
ATOM 614 O O . ALA A 1 85 ? 17.940 -14.562 -25.714 1.00 74.81 85 ALA A O 1
ATOM 615 N N . ALA A 1 86 ? 16.759 -16.460 -25.454 1.00 73.00 86 ALA A N 1
ATOM 616 C CA . ALA A 1 86 ? 15.441 -15.836 -25.551 1.00 73.00 86 ALA A CA 1
ATOM 617 C C . ALA A 1 86 ? 15.172 -14.855 -24.401 1.00 73.00 86 ALA A C 1
ATOM 619 O O . ALA A 1 86 ? 14.667 -13.760 -24.640 1.00 73.00 86 ALA A O 1
ATOM 620 N N . LEU A 1 87 ? 15.532 -15.221 -23.165 1.00 70.94 87 LEU A N 1
ATOM 621 C CA . LEU A 1 87 ? 15.396 -14.341 -21.999 1.00 70.94 87 LEU A CA 1
ATOM 622 C C . LEU A 1 87 ? 16.321 -13.123 -22.092 1.00 70.94 87 LEU A C 1
ATOM 624 O O . LEU A 1 87 ? 15.877 -12.011 -21.823 1.00 70.94 87 LEU A O 1
ATOM 628 N N . GLU A 1 88 ? 17.574 -13.317 -22.508 1.00 77.75 88 GLU A N 1
ATOM 629 C CA . GLU A 1 88 ? 18.542 -12.230 -22.715 1.00 77.75 88 GLU A CA 1
ATOM 630 C C . GLU A 1 88 ? 18.041 -11.248 -23.789 1.00 77.75 88 GLU A C 1
ATOM 632 O O . GLU A 1 88 ? 17.943 -10.049 -23.528 1.00 77.75 88 GLU A O 1
ATOM 637 N N . THR A 1 89 ? 17.590 -11.758 -24.940 1.00 82.31 89 THR A N 1
ATOM 638 C CA . THR A 1 89 ? 17.066 -10.941 -26.051 1.00 82.31 89 THR A CA 1
ATOM 639 C C . THR A 1 89 ? 15.773 -10.209 -25.681 1.00 82.31 89 THR A C 1
ATOM 641 O O . THR A 1 89 ? 15.609 -9.034 -26.005 1.00 82.31 89 THR A O 1
ATOM 644 N N . ALA A 1 90 ? 14.849 -10.873 -24.976 1.00 79.94 90 ALA A N 1
ATOM 645 C CA . ALA A 1 90 ? 13.631 -10.233 -24.481 1.00 79.94 90 ALA A CA 1
ATOM 646 C C . ALA A 1 90 ? 13.940 -9.174 -23.415 1.00 79.94 90 ALA A C 1
ATOM 648 O O . ALA A 1 90 ? 13.227 -8.175 -23.323 1.00 79.94 90 ALA A O 1
ATOM 649 N N . SER A 1 91 ? 15.005 -9.364 -22.626 1.00 74.88 91 SER A N 1
ATOM 650 C CA . SER A 1 91 ? 15.428 -8.370 -21.646 1.00 74.88 91 SER A CA 1
ATOM 651 C C . SER A 1 91 ? 15.726 -7.041 -22.337 1.00 74.88 91 SER A C 1
ATOM 653 O O . SER A 1 91 ? 15.213 -6.026 -21.887 1.00 74.88 91 SER A O 1
ATOM 655 N N . ASP A 1 92 ? 16.423 -7.040 -23.476 1.00 80.69 92 ASP A N 1
ATOM 656 C CA . ASP A 1 92 ? 16.857 -5.831 -24.193 1.00 80.69 92 ASP A CA 1
ATOM 657 C C . ASP A 1 92 ? 15.725 -4.979 -24.795 1.00 80.69 92 ASP A C 1
ATOM 659 O O . ASP A 1 92 ? 15.969 -3.872 -25.278 1.00 80.69 92 ASP A O 1
ATOM 663 N N . MET A 1 93 ? 14.476 -5.438 -24.705 1.00 76.81 93 MET A N 1
ATOM 664 C CA . MET A 1 93 ? 13.292 -4.695 -25.133 1.00 76.81 93 MET A CA 1
ATOM 665 C C . MET A 1 93 ? 12.984 -3.511 -24.199 1.00 76.81 93 MET A C 1
ATOM 667 O O . MET A 1 93 ? 12.869 -3.660 -22.973 1.00 76.81 93 MET A O 1
ATOM 671 N N . GLY A 1 94 ? 12.787 -2.329 -24.790 1.00 66.88 94 GLY A N 1
ATOM 672 C CA . GLY A 1 94 ? 12.449 -1.097 -24.072 1.00 66.88 94 GLY A CA 1
ATOM 673 C C . GLY A 1 94 ? 11.011 -1.074 -23.545 1.00 66.88 94 GLY A C 1
ATOM 674 O O . GLY A 1 94 ? 10.780 -0.676 -22.409 1.00 66.88 94 GLY A O 1
ATOM 675 N N . SER A 1 95 ? 10.051 -1.550 -24.338 1.00 70.88 95 SER A N 1
ATOM 676 C CA . SER A 1 95 ? 8.628 -1.598 -23.991 1.00 70.88 95 SER A CA 1
ATOM 677 C C . SER A 1 95 ? 8.301 -2.706 -22.983 1.00 70.88 95 SER A C 1
ATOM 679 O O . SER A 1 95 ? 8.464 -3.894 -23.275 1.00 70.88 95 SER A O 1
ATOM 681 N N . ASP A 1 96 ? 7.749 -2.325 -21.824 1.00 65.06 96 ASP A N 1
ATOM 682 C CA . ASP A 1 96 ? 7.341 -3.260 -20.763 1.00 65.06 96 ASP A CA 1
ATOM 683 C C . ASP A 1 96 ? 6.250 -4.235 -21.217 1.00 65.06 96 ASP A C 1
ATOM 685 O O . ASP A 1 96 ? 6.327 -5.439 -20.955 1.00 65.06 96 ASP A O 1
ATOM 689 N N . LEU A 1 97 ? 5.251 -3.736 -21.954 1.00 62.22 97 LEU A N 1
ATOM 690 C CA . LEU A 1 97 ? 4.152 -4.558 -22.458 1.00 62.22 97 LEU A CA 1
ATOM 691 C C . LEU A 1 97 ? 4.649 -5.585 -23.482 1.00 62.22 97 LEU A C 1
ATOM 693 O O . LEU A 1 97 ? 4.286 -6.761 -23.405 1.00 62.22 97 LEU A O 1
ATOM 697 N N . ALA A 1 98 ? 5.494 -5.156 -24.423 1.00 66.19 98 ALA A N 1
ATOM 698 C CA . ALA A 1 98 ? 6.050 -6.048 -25.433 1.00 66.19 98 ALA A CA 1
ATOM 699 C C . ALA A 1 98 ? 6.973 -7.097 -24.790 1.00 66.19 98 ALA A C 1
ATOM 701 O O . ALA A 1 98 ? 6.896 -8.277 -25.139 1.00 66.19 98 ALA A O 1
ATOM 702 N N . ARG A 1 99 ? 7.789 -6.694 -23.805 1.00 78.31 99 ARG A N 1
ATOM 703 C CA . ARG A 1 99 ? 8.675 -7.597 -23.059 1.00 78.31 99 ARG A CA 1
ATOM 704 C C . ARG A 1 99 ? 7.888 -8.660 -22.305 1.00 78.31 99 ARG A C 1
ATOM 706 O O . ARG A 1 99 ? 8.187 -9.843 -22.442 1.00 78.31 99 ARG A O 1
ATOM 713 N N . LYS A 1 100 ? 6.834 -8.270 -21.579 1.00 69.50 100 LYS A N 1
ATOM 714 C CA . LYS A 1 100 ? 5.937 -9.206 -20.882 1.00 69.50 100 LYS A CA 1
ATOM 715 C C . LYS A 1 100 ? 5.348 -10.246 -21.839 1.00 69.50 100 LYS A C 1
ATOM 717 O O . LYS A 1 100 ? 5.333 -11.434 -21.523 1.00 69.50 100 LYS A O 1
ATOM 722 N N . GLN A 1 101 ? 4.887 -9.820 -23.017 1.00 67.50 101 GLN A N 1
ATOM 723 C CA . GLN A 1 101 ? 4.349 -10.727 -24.037 1.00 67.50 101 GLN A CA 1
ATOM 724 C C . GLN A 1 101 ? 5.418 -11.674 -24.604 1.00 67.50 101 GLN A C 1
ATOM 726 O O . GLN A 1 101 ? 5.138 -12.857 -24.801 1.00 67.50 101 GLN A O 1
ATOM 731 N N . ALA A 1 102 ? 6.634 -11.181 -24.855 1.00 69.81 102 ALA A N 1
ATOM 732 C CA . ALA A 1 102 ? 7.747 -11.989 -25.349 1.00 69.81 102 ALA A CA 1
ATOM 733 C C . ALA A 1 102 ? 8.205 -13.032 -24.315 1.00 69.81 102 ALA A C 1
ATOM 735 O O . ALA A 1 102 ? 8.337 -14.208 -24.652 1.00 69.81 102 ALA A O 1
ATOM 736 N N . LEU A 1 103 ? 8.360 -12.635 -23.047 1.00 69.81 103 LEU A N 1
ATOM 737 C CA . LEU A 1 103 ? 8.720 -13.535 -21.948 1.00 69.81 103 LEU A CA 1
ATOM 738 C C . LEU A 1 103 ? 7.656 -14.616 -21.726 1.00 69.81 103 LEU A C 1
ATOM 740 O O . LEU A 1 103 ? 8.000 -15.791 -21.624 1.00 69.81 103 LEU A O 1
ATOM 744 N N . ALA A 1 104 ? 6.367 -14.258 -21.744 1.00 67.38 104 ALA A N 1
ATOM 745 C CA . ALA A 1 104 ? 5.281 -15.235 -21.629 1.00 67.38 104 ALA A CA 1
ATOM 746 C C . ALA A 1 104 ? 5.353 -16.313 -22.728 1.00 67.38 104 ALA A C 1
ATOM 748 O O . ALA A 1 104 ? 5.161 -17.498 -22.458 1.00 67.38 104 ALA A O 1
ATOM 749 N N . ARG A 1 105 ? 5.691 -15.920 -23.963 1.00 66.75 105 ARG A N 1
ATOM 750 C CA . ARG A 1 105 ? 5.881 -16.848 -25.092 1.00 66.75 105 ARG A CA 1
ATOM 751 C C . ARG A 1 105 ? 7.155 -17.684 -24.969 1.00 66.75 105 ARG A C 1
ATOM 753 O O . ARG A 1 105 ? 7.142 -18.833 -25.385 1.00 66.75 105 ARG A O 1
ATOM 760 N N . ALA A 1 106 ? 8.230 -17.128 -24.413 1.00 66.69 106 ALA A N 1
ATOM 761 C CA . ALA A 1 106 ? 9.502 -17.829 -24.233 1.00 66.69 106 ALA A CA 1
ATOM 762 C C . ALA A 1 106 ? 9.462 -18.882 -23.110 1.00 66.69 106 ALA A C 1
ATOM 764 O O . ALA A 1 106 ? 10.179 -19.883 -23.167 1.00 66.69 106 ALA A O 1
ATOM 765 N N . VAL A 1 107 ? 8.626 -18.658 -22.092 1.00 61.28 107 VAL A N 1
ATOM 766 C CA . VAL A 1 107 ? 8.412 -19.590 -20.972 1.00 61.28 107 VAL A CA 1
ATOM 767 C C . VAL A 1 107 ? 7.407 -20.690 -21.344 1.00 61.28 107 VAL A C 1
ATOM 769 O O . VAL A 1 107 ? 7.552 -21.829 -20.901 1.00 61.28 107 VAL A O 1
ATOM 772 N N . SER A 1 108 ? 6.437 -20.389 -22.213 1.00 56.06 108 SER A N 1
ATOM 773 C CA . SER A 1 108 ? 5.441 -21.357 -22.692 1.00 56.06 108 SER A CA 1
ATOM 774 C C . SER A 1 108 ? 6.062 -22.347 -23.690 1.00 56.06 108 SER A C 1
ATOM 776 O O . SER A 1 108 ? 6.391 -21.981 -24.816 1.00 56.06 108 SER A O 1
ATOM 778 N N . SER A 1 109 ? 6.222 -23.617 -23.305 1.00 45.75 109 SER A N 1
ATOM 779 C CA . SER A 1 109 ? 6.702 -24.666 -24.223 1.00 45.75 109 SER A CA 1
ATOM 780 C C . SER A 1 109 ? 5.593 -25.099 -25.204 1.00 45.75 109 SER A C 1
ATOM 782 O O . SER A 1 109 ? 4.425 -25.098 -24.815 1.00 45.75 109 SER A O 1
ATOM 784 N N . PRO A 1 110 ? 5.905 -25.567 -26.436 1.00 41.72 110 PRO A N 1
ATOM 785 C CA . PRO A 1 110 ? 4.899 -25.999 -27.424 1.00 41.72 110 PRO A CA 1
ATOM 786 C C . PRO A 1 110 ? 4.002 -27.184 -27.002 1.00 41.72 110 PRO A C 1
ATOM 788 O O . PRO A 1 110 ? 3.106 -27.562 -27.754 1.00 41.72 110 PRO A O 1
ATOM 791 N N . GLY A 1 111 ? 4.242 -27.788 -25.832 1.00 37.62 111 GLY A N 1
ATOM 792 C CA . GLY A 1 111 ? 3.522 -28.957 -25.317 1.00 37.62 111 GLY A CA 1
ATOM 793 C C . GLY A 1 111 ? 2.550 -28.687 -24.164 1.00 37.62 111 GLY A C 1
ATOM 794 O O . GLY A 1 111 ? 1.778 -29.576 -23.821 1.00 37.62 111 GLY A O 1
ATOM 795 N N . GLU A 1 112 ? 2.530 -27.486 -23.582 1.00 32.72 112 GLU A N 1
ATOM 796 C CA . GLU A 1 112 ? 1.604 -27.153 -22.494 1.00 32.72 112 GLU A CA 1
ATOM 797 C C . GLU A 1 112 ? 0.530 -26.196 -23.005 1.00 32.72 112 GLU A C 1
ATOM 799 O O . GLU A 1 112 ? 0.676 -24.974 -22.991 1.00 32.72 112 GLU A O 1
ATOM 804 N N . ARG A 1 113 ? -0.600 -26.758 -23.450 1.00 33.50 113 ARG A N 1
ATOM 805 C CA . ARG A 1 113 ? -1.859 -26.007 -23.527 1.00 33.50 113 ARG A CA 1
ATOM 806 C C . ARG A 1 113 ? -2.324 -25.708 -22.100 1.00 33.50 113 ARG A C 1
ATOM 808 O O . ARG A 1 113 ? -3.225 -26.362 -21.582 1.00 33.50 113 ARG A O 1
ATOM 815 N N . ALA A 1 114 ? -1.699 -24.724 -21.462 1.00 28.73 114 ALA A N 1
ATOM 816 C CA . ALA A 1 114 ? -2.197 -24.144 -20.229 1.00 28.73 114 ALA A CA 1
ATOM 817 C C . ALA A 1 114 ? -3.418 -23.279 -20.564 1.00 28.73 114 ALA A C 1
ATOM 819 O O . ALA A 1 114 ? -3.324 -22.159 -21.063 1.00 28.73 114 ALA A O 1
ATOM 820 N N . SER A 1 115 ? -4.584 -23.866 -20.312 1.00 32.78 115 SER A N 1
ATOM 821 C CA . SER A 1 115 ? -5.852 -23.188 -20.071 1.00 32.78 115 SER A CA 1
ATOM 822 C C . SER A 1 115 ? -5.643 -21.962 -19.169 1.00 32.78 115 SER A C 1
ATOM 824 O O . SER A 1 115 ? -5.552 -22.100 -17.951 1.00 32.78 115 SER A O 1
ATOM 826 N N . VAL A 1 116 ? -5.613 -20.763 -19.751 1.00 28.56 116 VAL A N 1
ATOM 827 C CA . VAL A 1 116 ? -5.837 -19.511 -19.016 1.00 28.56 116 VAL A CA 1
ATOM 828 C C . VAL A 1 116 ? -6.709 -18.587 -19.865 1.00 28.56 116 VAL A C 1
ATOM 830 O O . VAL A 1 116 ? -6.270 -17.585 -20.417 1.00 28.56 116 VAL A O 1
ATOM 833 N N . ILE A 1 117 ? -7.985 -18.947 -19.962 1.00 28.56 117 ILE A N 1
ATOM 834 C CA . ILE A 1 117 ? -9.066 -17.963 -19.980 1.00 28.56 117 ILE A CA 1
ATOM 835 C C . ILE A 1 117 ? -9.926 -18.315 -18.770 1.00 28.56 117 ILE A C 1
ATOM 837 O O . ILE A 1 117 ? -10.897 -19.057 -18.873 1.00 28.56 117 ILE A O 1
ATOM 841 N N . ALA A 1 118 ? -9.525 -17.831 -17.597 1.00 25.17 118 ALA A N 1
ATOM 842 C CA . ALA A 1 118 ? -10.473 -17.682 -16.507 1.00 25.17 118 ALA A CA 1
ATOM 843 C C . ALA A 1 118 ? -11.193 -16.358 -16.764 1.00 25.17 118 ALA A C 1
ATOM 845 O O . ALA A 1 118 ? -10.662 -15.279 -16.503 1.00 25.17 118 ALA A O 1
ATOM 846 N N . ALA A 1 119 ? -12.375 -16.462 -17.368 1.00 25.92 119 ALA A N 1
ATOM 847 C CA . ALA A 1 119 ? -13.367 -15.403 -17.336 1.00 25.92 119 ALA A CA 1
ATOM 848 C C . ALA A 1 119 ? -13.564 -14.931 -15.880 1.00 25.92 119 ALA A C 1
ATOM 850 O O . ALA A 1 119 ? -13.433 -15.744 -14.956 1.00 25.92 119 ALA A O 1
ATOM 851 N N . PRO A 1 120 ? -13.874 -13.644 -15.651 1.00 27.12 120 PRO A N 1
ATOM 852 C CA . PRO A 1 120 ? -14.201 -13.174 -14.313 1.00 27.12 120 PRO A CA 1
ATOM 853 C C . PRO A 1 120 ? -15.388 -13.992 -13.784 1.00 27.12 120 PRO A C 1
ATOM 855 O O . PRO A 1 120 ? -16.327 -14.237 -14.550 1.00 27.12 120 PRO A O 1
ATOM 858 N N . PRO A 1 121 ? -15.395 -14.431 -12.514 1.00 26.34 121 PRO A N 1
ATOM 859 C CA . PRO A 1 121 ? -16.613 -14.959 -11.934 1.00 26.34 121 PRO A CA 1
ATOM 860 C C . PRO A 1 121 ? -17.639 -13.824 -11.897 1.00 26.34 121 PRO A C 1
ATOM 862 O O . PRO A 1 121 ? -17.581 -12.912 -11.075 1.00 26.34 121 PRO A O 1
ATOM 865 N N . ALA A 1 122 ? -18.581 -13.883 -12.833 1.00 29.20 122 ALA A N 1
ATOM 866 C CA . ALA A 1 122 ? -19.861 -13.229 -12.699 1.00 29.20 122 ALA A CA 1
ATOM 867 C C . ALA A 1 122 ? -20.554 -13.820 -11.465 1.00 29.20 122 ALA A C 1
ATOM 869 O O . ALA A 1 122 ? -20.759 -15.029 -11.383 1.00 29.20 122 ALA A O 1
ATOM 870 N N . GLY A 1 123 ? -20.927 -12.954 -10.525 1.00 32.47 123 GLY A N 1
ATOM 871 C CA . GLY A 1 123 ? -21.839 -13.309 -9.443 1.00 32.47 123 GLY A CA 1
ATOM 872 C C . GLY A 1 123 ? -21.201 -13.384 -8.063 1.00 32.47 123 GLY A C 1
ATOM 873 O O . GLY A 1 123 ? -21.087 -14.453 -7.478 1.00 32.47 123 GLY A O 1
ATOM 874 N N . ALA A 1 124 ? -20.931 -12.218 -7.487 1.00 26.42 124 ALA A N 1
ATOM 875 C CA . ALA A 1 124 ? -21.090 -12.013 -6.054 1.00 26.42 124 ALA A CA 1
ATOM 876 C C . ALA A 1 124 ? -21.859 -10.703 -5.849 1.00 26.42 124 ALA A C 1
ATOM 878 O O . ALA A 1 124 ? -21.314 -9.683 -5.445 1.00 26.42 124 ALA A O 1
ATOM 879 N N . ARG A 1 125 ? -23.163 -10.728 -6.158 1.00 33.97 125 ARG A N 1
ATOM 880 C CA . ARG A 1 125 ? -24.115 -9.811 -5.519 1.00 33.97 125 ARG A CA 1
ATOM 881 C C . ARG A 1 125 ? -24.238 -10.255 -4.063 1.00 33.97 125 ARG A C 1
ATOM 883 O O . ARG A 1 125 ? -25.143 -11.002 -3.712 1.00 33.97 125 ARG A O 1
ATOM 890 N N . GLY A 1 126 ? -23.272 -9.853 -3.249 1.00 25.91 126 GLY A N 1
ATOM 891 C CA . GLY A 1 126 ? -23.369 -9.866 -1.799 1.00 25.91 126 GLY A CA 1
ATOM 892 C C . GLY A 1 126 ? -23.617 -8.434 -1.371 1.00 25.91 126 GLY A C 1
ATOM 893 O O . GLY A 1 126 ? -22.697 -7.625 -1.405 1.00 25.91 126 GLY A O 1
ATOM 894 N N . GLY A 1 127 ? -24.871 -8.109 -1.061 1.00 31.23 127 GLY A N 1
ATOM 895 C CA . GLY A 1 127 ? -25.246 -6.804 -0.536 1.00 31.23 127 GLY A CA 1
ATOM 896 C C . GLY A 1 127 ? -24.548 -6.555 0.795 1.00 31.23 127 GLY A C 1
ATOM 897 O O . GLY A 1 127 ? -25.026 -6.998 1.836 1.00 31.23 127 GLY A O 1
ATOM 898 N N . GLY A 1 128 ? -23.426 -5.840 0.759 1.00 28.28 128 GLY A N 1
ATOM 899 C CA . GLY A 1 128 ? -22.966 -5.090 1.913 1.00 28.28 128 GLY A CA 1
ATOM 900 C C . GLY A 1 128 ? -23.981 -3.981 2.116 1.00 28.28 128 GLY A C 1
ATOM 901 O O . GLY A 1 128 ? -24.048 -3.060 1.306 1.00 28.28 128 GLY A O 1
ATOM 902 N N . SER A 1 129 ? -24.833 -4.093 3.137 1.00 34.69 129 SER A N 1
ATOM 903 C CA . SER A 1 129 ? -25.582 -2.921 3.566 1.00 34.69 129 SER A CA 1
ATOM 904 C C . SER A 1 129 ? -24.556 -1.949 4.139 1.00 34.69 129 SER A C 1
ATOM 906 O O . SER A 1 129 ? -24.195 -2.063 5.313 1.00 34.69 129 SER A O 1
ATOM 908 N N . LEU A 1 130 ? -24.087 -1.010 3.315 1.00 34.69 130 LEU A N 1
ATOM 909 C CA . LEU A 1 130 ? -23.776 0.318 3.824 1.00 34.69 130 LEU A CA 1
ATOM 910 C C . LEU A 1 130 ? -24.949 0.693 4.737 1.00 34.69 130 LEU A C 1
ATOM 912 O O . LEU A 1 130 ? -26.114 0.483 4.373 1.00 34.69 130 LEU A O 1
ATOM 916 N N . ALA A 1 131 ? -24.660 1.117 5.968 1.00 43.88 131 ALA A N 1
ATOM 917 C CA . ALA A 1 131 ? -25.689 1.800 6.732 1.00 43.88 131 ALA A CA 1
ATOM 918 C C . ALA A 1 131 ? -26.192 2.936 5.833 1.00 43.88 131 ALA A C 1
ATOM 920 O O . ALA A 1 131 ? -25.387 3.582 5.166 1.00 43.88 131 ALA A O 1
ATOM 921 N N . ASP A 1 132 ? -27.507 3.099 5.740 1.00 52.25 132 ASP A N 1
ATOM 922 C CA . ASP A 1 132 ? -28.122 4.168 4.961 1.00 52.25 132 ASP A CA 1
ATOM 923 C C . ASP A 1 132 ? -27.880 5.493 5.700 1.00 52.25 132 ASP A C 1
ATOM 925 O O . ASP A 1 132 ? -28.742 6.002 6.421 1.00 52.25 132 ASP A O 1
ATOM 929 N N . PHE A 1 133 ? -26.623 5.947 5.652 1.00 56.31 133 PHE A N 1
ATOM 930 C CA . PHE A 1 133 ? -26.165 7.177 6.275 1.00 56.31 133 PHE A CA 1
ATOM 931 C C . PHE A 1 133 ? -26.895 8.354 5.655 1.00 56.31 133 PHE A C 1
ATOM 933 O O . PHE A 1 133 ? -27.260 9.243 6.404 1.00 56.31 133 PHE A O 1
ATOM 940 N N . ASP A 1 134 ? -27.203 8.295 4.359 1.00 52.53 134 ASP A N 1
ATOM 941 C CA . ASP A 1 134 ? -27.970 9.314 3.646 1.00 52.53 134 ASP A CA 1
ATOM 942 C C . ASP A 1 134 ? -29.352 9.499 4.287 1.00 52.53 134 ASP A C 1
ATOM 944 O O . ASP A 1 134 ? -29.664 10.588 4.759 1.00 52.53 134 ASP A O 1
ATOM 948 N N . SER A 1 135 ? -30.140 8.429 4.462 1.00 57.47 135 SER A N 1
ATOM 949 C CA . SER A 1 135 ? -31.452 8.541 5.123 1.00 57.47 135 SER A CA 1
ATOM 950 C C . SER A 1 135 ? -31.366 8.993 6.586 1.00 57.47 135 SER A C 1
ATOM 952 O O . SER A 1 135 ? -32.285 9.640 7.095 1.00 57.47 135 SER A O 1
ATOM 954 N N . LEU A 1 136 ? -30.300 8.628 7.307 1.00 66.94 136 LEU A N 1
ATOM 955 C CA . LEU A 1 136 ? -30.111 9.053 8.697 1.00 66.94 136 LEU A CA 1
ATOM 956 C C . LEU A 1 136 ? -29.673 10.519 8.791 1.00 66.94 136 LEU A C 1
ATOM 958 O O . LEU A 1 136 ? -30.165 11.243 9.654 1.00 66.94 136 LEU A O 1
ATOM 962 N N . ILE A 1 137 ? -28.760 10.939 7.919 1.00 65.44 137 ILE A N 1
ATOM 963 C CA . ILE A 1 137 ? -28.296 12.316 7.779 1.00 65.44 137 ILE A CA 1
ATOM 964 C C . ILE A 1 137 ? -29.487 13.190 7.415 1.00 65.44 137 ILE A C 1
ATOM 966 O O . ILE A 1 137 ? -29.751 14.134 8.150 1.00 65.44 137 ILE A O 1
ATOM 970 N N . ASP A 1 138 ? -30.275 12.806 6.411 1.00 66.94 138 ASP A N 1
ATOM 971 C CA . ASP A 1 138 ? -31.496 13.506 6.007 1.00 66.94 138 ASP A CA 1
ATOM 972 C C . ASP A 1 138 ? -32.493 13.635 7.162 1.00 66.94 138 ASP A C 1
ATOM 974 O O . ASP A 1 138 ? -33.082 14.693 7.384 1.00 66.94 138 ASP A O 1
ATOM 978 N N . LEU A 1 139 ? -32.681 12.572 7.951 1.00 70.12 139 LEU A N 1
ATOM 979 C CA . LEU A 1 139 ? -33.553 12.633 9.120 1.00 70.12 139 LEU A CA 1
ATOM 980 C C . LEU A 1 139 ? -33.015 13.612 10.171 1.00 70.12 139 LEU A C 1
ATOM 982 O O . LEU A 1 139 ? -33.790 14.393 10.725 1.00 70.12 139 LEU A O 1
ATOM 986 N N . ILE A 1 140 ? -31.716 13.578 10.473 1.00 70.38 140 ILE A N 1
ATOM 987 C CA . ILE A 1 140 ? -31.095 14.458 11.470 1.00 70.38 140 ILE A CA 1
ATOM 988 C C . ILE A 1 140 ? -31.131 15.911 10.995 1.00 70.38 140 ILE A C 1
ATOM 990 O O . ILE A 1 140 ? -31.576 16.772 11.755 1.00 70.38 140 ILE A O 1
ATOM 994 N N . THR A 1 141 ? -30.733 16.189 9.754 1.00 70.81 141 THR A N 1
ATOM 995 C CA . THR A 1 141 ? -30.733 17.544 9.193 1.00 70.81 141 THR A CA 1
ATOM 996 C C . THR A 1 141 ? -32.148 18.104 9.083 1.00 70.81 141 THR A C 1
ATOM 998 O O . THR A 1 141 ? -32.358 19.288 9.341 1.00 70.81 141 THR A O 1
ATOM 1001 N N . ALA A 1 142 ? -33.151 17.261 8.820 1.00 74.62 142 ALA A N 1
ATOM 1002 C CA . ALA A 1 142 ? -34.551 17.677 8.769 1.00 74.62 142 ALA A CA 1
ATOM 1003 C C . ALA A 1 142 ? -35.222 17.851 10.145 1.00 74.62 142 ALA A C 1
ATOM 1005 O O . ALA A 1 142 ? -36.238 18.545 10.235 1.00 74.62 142 ALA A O 1
ATOM 1006 N N . THR A 1 143 ? -34.709 17.236 11.218 1.00 73.31 143 THR A N 1
ATOM 1007 C CA . THR A 1 143 ? -35.389 17.225 12.534 1.00 73.31 143 THR A CA 1
ATOM 1008 C C . THR A 1 143 ? -34.649 17.975 13.636 1.00 73.31 143 THR A C 1
ATOM 1010 O O . THR A 1 143 ? -35.288 18.586 14.495 1.00 73.31 143 THR A O 1
ATOM 1013 N N . VAL A 1 144 ? -33.317 17.976 13.620 1.00 72.38 144 VAL A N 1
ATOM 1014 C CA . VAL A 1 144 ? -32.481 18.595 14.651 1.00 72.38 144 VAL A CA 1
ATOM 1015 C C . VAL A 1 144 ? -31.992 19.943 14.147 1.00 72.38 144 VAL A C 1
ATOM 1017 O O . VAL A 1 144 ? -31.150 20.004 13.264 1.00 72.38 144 VAL A O 1
ATOM 1020 N N . ALA A 1 145 ? -32.521 21.025 14.723 1.00 71.50 145 ALA A N 1
ATOM 1021 C CA . ALA A 1 145 ? -32.175 22.411 14.382 1.00 71.50 145 ALA A CA 1
ATOM 1022 C C . ALA A 1 145 ? -32.007 22.656 12.859 1.00 71.50 145 ALA A C 1
ATOM 1024 O O . ALA A 1 145 ? -30.941 23.071 12.416 1.00 71.50 145 ALA A O 1
ATOM 1025 N N . PRO A 1 146 ? -33.047 22.443 12.032 1.00 71.88 146 PRO A N 1
ATOM 1026 C CA . PRO A 1 146 ? -32.874 22.256 10.587 1.00 71.88 146 PRO A CA 1
ATOM 1027 C C . PRO A 1 146 ? -32.203 23.414 9.847 1.00 71.88 146 PRO A C 1
ATOM 1029 O O . PRO A 1 146 ? -31.578 23.203 8.823 1.00 71.88 146 PRO A O 1
ATOM 1032 N N . GLN A 1 147 ? -32.293 24.633 10.387 1.00 75.12 147 GLN A N 1
ATOM 1033 C CA . GLN A 1 147 ? -31.711 25.850 9.810 1.00 75.12 147 GLN A CA 1
ATOM 1034 C C . GLN A 1 147 ? -30.206 26.012 10.077 1.00 75.12 147 GLN A C 1
ATOM 1036 O O . GLN A 1 147 ? -29.615 27.008 9.667 1.00 75.12 147 GLN A O 1
ATOM 1041 N N . THR A 1 148 ? -29.584 25.091 10.819 1.00 66.12 148 THR A N 1
ATOM 1042 C CA . THR A 1 148 ? -28.166 25.193 11.183 1.00 66.12 148 THR A CA 1
ATOM 1043 C C . THR A 1 148 ? -27.240 24.386 10.286 1.00 66.12 148 THR A C 1
ATOM 1045 O O . THR A 1 148 ? -26.034 24.510 10.464 1.00 66.12 148 THR A O 1
ATOM 1048 N N . TRP A 1 149 ? -27.755 23.605 9.334 1.00 61.66 149 TRP A N 1
ATOM 1049 C CA . TRP A 1 149 ? -26.952 22.719 8.484 1.00 61.66 149 TRP A CA 1
ATOM 1050 C C . TRP A 1 149 ? -26.521 23.365 7.164 1.00 61.66 149 TRP A C 1
ATOM 1052 O O . TRP A 1 149 ? -27.217 24.235 6.638 1.00 61.66 149 TRP A O 1
ATOM 1062 N N . ASP A 1 150 ? -25.377 22.935 6.636 1.00 54.53 150 ASP A N 1
ATOM 1063 C CA . ASP A 1 150 ? -24.723 23.502 5.452 1.00 54.53 150 ASP A CA 1
ATOM 1064 C C . ASP A 1 150 ? -25.617 23.421 4.208 1.00 54.53 150 ASP A C 1
ATOM 1066 O O . ASP A 1 150 ? -25.755 24.424 3.503 1.00 54.53 150 ASP A O 1
ATOM 1070 N N . ASP A 1 151 ? -26.353 22.315 4.052 1.00 49.38 151 ASP A N 1
ATOM 1071 C CA . ASP A 1 151 ? -27.267 22.076 2.928 1.00 49.38 151 ASP A CA 1
ATOM 1072 C C . ASP A 1 151 ? -28.389 23.127 2.814 1.00 49.38 151 ASP A C 1
ATOM 1074 O O . ASP A 1 151 ? -28.994 23.298 1.753 1.00 49.38 151 ASP A O 1
ATOM 1078 N N . VAL A 1 152 ? -28.664 23.868 3.895 1.00 52.75 152 VAL A N 1
ATOM 1079 C CA . VAL A 1 152 ? -29.622 24.987 3.924 1.00 52.75 152 VAL A CA 1
ATOM 1080 C C . VAL A 1 152 ? -28.972 26.342 4.241 1.00 52.75 152 VAL A C 1
ATOM 1082 O O . VAL A 1 152 ? -29.671 27.323 4.497 1.00 52.75 152 VAL A O 1
ATOM 1085 N N . GLY A 1 153 ? -27.639 26.431 4.200 1.00 43.41 153 GLY A N 1
ATOM 1086 C CA . GLY A 1 153 ? -26.871 27.663 4.412 1.00 43.41 153 GLY A CA 1
ATOM 1087 C C . GLY A 1 153 ? -26.520 27.979 5.871 1.00 43.41 153 GLY A C 1
ATOM 1088 O O . GLY A 1 153 ? -26.130 29.111 6.174 1.00 43.41 153 GLY A O 1
ATOM 1089 N N . GLY A 1 154 ? -26.661 27.011 6.778 1.00 54.88 154 GLY A N 1
ATOM 1090 C CA . GLY A 1 154 ? -26.210 27.093 8.167 1.00 54.88 154 GLY A CA 1
ATOM 1091 C C . GLY A 1 154 ? -24.736 26.682 8.358 1.00 54.88 154 GLY A C 1
ATOM 1092 O O . GLY A 1 154 ? -24.101 26.183 7.434 1.00 54.88 154 GLY A O 1
ATOM 1093 N N . PRO A 1 155 ? -24.139 26.912 9.544 1.00 50.50 155 PRO A N 1
ATOM 1094 C CA . PRO A 1 155 ? -22.708 26.671 9.783 1.00 50.50 155 PRO A CA 1
ATOM 1095 C C . PRO A 1 155 ? -22.323 25.215 10.117 1.00 50.50 155 PRO A C 1
ATOM 1097 O O . PRO A 1 155 ? -21.136 24.929 10.271 1.00 50.50 155 PRO A O 1
ATOM 1100 N N . GLY A 1 156 ? -23.286 24.315 10.321 1.00 41.34 156 GLY A N 1
ATOM 1101 C CA . GLY A 1 156 ? -23.064 22.930 10.741 1.00 41.34 156 GLY A CA 1
ATOM 1102 C C . GLY A 1 156 ? -22.959 21.973 9.558 1.00 41.34 156 GLY A C 1
ATOM 1103 O O . GLY A 1 156 ? -23.782 22.027 8.660 1.00 41.34 156 GLY A O 1
ATOM 1104 N N . SER A 1 157 ? -21.991 21.059 9.573 1.00 52.00 157 SER A N 1
ATOM 1105 C CA . SER A 1 157 ? -21.887 19.957 8.605 1.00 52.00 157 SER A CA 1
ATOM 1106 C C . SER A 1 157 ? -22.055 18.623 9.324 1.00 52.00 157 SER A C 1
ATOM 1108 O O . SER A 1 157 ? -21.707 18.489 10.501 1.00 52.00 157 SER A O 1
ATOM 1110 N N . ILE A 1 158 ? -22.613 17.644 8.623 1.00 44.69 158 ILE A N 1
ATOM 1111 C CA . ILE A 1 158 ? -22.747 16.270 9.093 1.00 44.69 158 ILE A CA 1
ATOM 1112 C C . ILE A 1 158 ? -22.391 15.349 7.933 1.00 44.69 158 ILE A C 1
ATOM 1114 O O . ILE A 1 158 ? -22.787 15.597 6.801 1.00 44.69 158 ILE A O 1
ATOM 1118 N N . ASP A 1 159 ? -21.607 14.318 8.214 1.00 43.38 159 ASP A N 1
ATOM 1119 C CA . ASP A 1 159 ? -21.189 13.344 7.212 1.00 43.38 159 ASP A CA 1
ATOM 1120 C C . ASP A 1 159 ? -21.105 11.959 7.860 1.00 43.38 159 ASP A C 1
ATOM 1122 O O . ASP A 1 159 ? -20.898 11.826 9.075 1.00 43.38 159 ASP A O 1
ATOM 1126 N N . GLY A 1 160 ? -21.288 10.922 7.052 1.00 45.81 160 GLY A N 1
ATOM 1127 C CA . GLY A 1 160 ? -21.148 9.543 7.482 1.00 45.81 160 GLY A CA 1
ATOM 1128 C C . GLY A 1 160 ? -19.683 9.243 7.773 1.00 45.81 160 GLY A C 1
ATOM 1129 O O . GLY A 1 160 ? -18.827 9.349 6.900 1.00 45.81 160 GLY A O 1
ATOM 1130 N N . PHE A 1 161 ? -19.367 8.829 9.000 1.00 50.28 161 PHE A N 1
ATOM 1131 C CA . PHE A 1 161 ? -18.026 8.340 9.302 1.00 50.28 161 PHE A CA 1
ATOM 1132 C C . PHE A 1 161 ? -17.958 6.836 9.030 1.00 50.28 161 PHE A C 1
ATOM 1134 O O . PHE A 1 161 ? -18.444 6.028 9.829 1.00 50.28 161 PHE A O 1
ATOM 1141 N N . GLU A 1 162 ? -17.349 6.445 7.907 1.00 50.66 162 GLU A N 1
ATOM 1142 C CA . GLU A 1 162 ? -17.021 5.041 7.658 1.00 50.66 162 GLU A CA 1
ATOM 1143 C C . GLU A 1 162 ? -16.048 4.547 8.740 1.00 50.66 162 GLU A C 1
ATOM 1145 O O . GLU A 1 162 ? -14.903 4.987 8.845 1.00 50.66 162 GLU A O 1
ATOM 1150 N N . GLY A 1 163 ? -16.520 3.639 9.596 1.00 58.59 163 GLY A N 1
ATOM 1151 C CA . GLY A 1 163 ? -15.698 3.072 10.656 1.00 58.59 163 GLY A CA 1
ATOM 1152 C C . GLY A 1 163 ? -14.630 2.134 10.094 1.00 58.59 163 GLY A C 1
ATOM 1153 O O . GLY A 1 163 ? -14.949 1.224 9.331 1.00 58.59 163 GLY A O 1
ATOM 1154 N N . GLY A 1 164 ? -13.390 2.295 10.549 1.00 70.81 164 GLY A N 1
ATOM 1155 C CA . GLY A 1 164 ? -12.270 1.423 10.209 1.00 70.81 164 GLY A CA 1
ATOM 1156 C C . GLY A 1 164 ? -11.125 2.178 9.545 1.00 70.81 164 GLY A C 1
ATOM 1157 O O . GLY A 1 164 ? -10.822 3.311 9.918 1.00 70.81 164 GLY A O 1
ATOM 1158 N N . VAL A 1 165 ? -10.461 1.536 8.584 1.00 78.50 165 VAL A N 1
ATOM 1159 C CA . VAL A 1 165 ? -9.379 2.150 7.802 1.00 78.50 165 VAL A CA 1
ATOM 1160 C C . VAL A 1 165 ? -9.894 2.431 6.401 1.00 78.50 165 VAL A C 1
ATOM 1162 O O . VAL A 1 165 ? -10.317 1.504 5.716 1.00 78.50 165 VAL A O 1
ATOM 1165 N N . TYR A 1 166 ? -9.797 3.687 5.971 1.00 79.75 166 TYR A N 1
ATOM 1166 C CA . TYR A 1 166 ? -10.180 4.149 4.640 1.00 79.75 166 TYR A CA 1
ATOM 1167 C C . TYR A 1 166 ? -9.004 4.856 3.963 1.00 79.75 166 TYR A C 1
ATOM 1169 O O . TYR A 1 166 ? -8.283 5.636 4.594 1.00 79.75 166 TYR A O 1
ATOM 1177 N N . VAL A 1 167 ? -8.800 4.579 2.676 1.00 80.50 167 VAL A N 1
ATOM 1178 C CA . VAL A 1 167 ? -7.749 5.186 1.858 1.00 80.50 167 VAL A CA 1
ATOM 1179 C C . VAL A 1 167 ? -8.336 5.676 0.538 1.00 80.50 167 VAL A C 1
ATOM 1181 O O . VAL A 1 167 ? -8.985 4.916 -0.176 1.00 80.50 167 VAL A O 1
ATOM 1184 N N . ASP A 1 168 ? -8.033 6.932 0.197 1.00 78.12 168 ASP A N 1
ATOM 1185 C CA . ASP A 1 168 ? -8.418 7.582 -1.059 1.00 78.12 168 ASP A CA 1
ATOM 1186 C C . ASP A 1 168 ? -7.180 8.138 -1.784 1.00 78.12 168 ASP A C 1
ATOM 1188 O O . ASP A 1 168 ? -6.360 8.873 -1.218 1.00 78.12 168 ASP A O 1
ATOM 1192 N N . SER A 1 169 ? -7.044 7.787 -3.061 1.00 75.56 169 SER A N 1
ATOM 1193 C CA . SER A 1 169 ? -5.958 8.241 -3.931 1.00 75.56 169 SER A CA 1
ATOM 1194 C C . SER A 1 169 ? -5.972 9.750 -4.242 1.00 75.56 169 SER A C 1
ATOM 1196 O O . SER A 1 169 ? -4.915 10.317 -4.545 1.00 75.56 169 SER A O 1
ATOM 1198 N N . ALA A 1 170 ? -7.113 10.435 -4.117 1.00 67.25 170 ALA A N 1
ATOM 1199 C CA . ALA A 1 170 ? -7.273 11.853 -4.446 1.00 67.25 170 ALA A CA 1
ATOM 1200 C C . ALA A 1 170 ? -6.580 12.813 -3.452 1.00 67.25 170 ALA A C 1
ATOM 1202 O O . ALA A 1 170 ? -6.367 13.986 -3.765 1.00 67.25 170 ALA A O 1
ATOM 1203 N N . GLY A 1 171 ? -6.200 12.341 -2.259 1.00 56.91 171 GLY A N 1
ATOM 1204 C CA . GLY A 1 171 ? -5.886 13.216 -1.122 1.00 56.91 171 GLY A CA 1
ATOM 1205 C C . GLY A 1 171 ? -4.426 13.646 -0.908 1.00 56.91 171 GLY A C 1
ATOM 1206 O O . GLY A 1 171 ? -4.177 14.462 -0.021 1.00 56.91 171 GLY A O 1
ATOM 1207 N N . VAL A 1 172 ? -3.430 13.115 -1.636 1.00 60.09 172 VAL A N 1
ATOM 1208 C CA . VAL A 1 172 ? -2.041 13.117 -1.098 1.00 60.09 172 VAL A CA 1
ATOM 1209 C C . VAL A 1 172 ? -0.974 13.773 -1.989 1.00 60.09 172 VAL A C 1
ATOM 1211 O O . VAL A 1 172 ? 0.022 14.290 -1.472 1.00 60.09 172 VAL A O 1
ATOM 1214 N N . LEU A 1 173 ? -1.141 13.820 -3.315 1.00 56.41 173 LEU A N 1
ATOM 1215 C CA . LEU A 1 173 ? -0.088 14.313 -4.216 1.00 56.41 173 LEU A CA 1
ATOM 1216 C C . LEU A 1 173 ? -0.251 15.797 -4.572 1.00 56.41 173 LEU A C 1
ATOM 1218 O O . LEU A 1 173 ? -1.172 16.195 -5.276 1.00 56.41 173 LEU A O 1
ATOM 1222 N N . LYS A 1 174 ? 0.718 16.622 -4.155 1.00 56.56 174 LYS A N 1
ATOM 1223 C CA . LYS A 1 174 ? 0.834 18.028 -4.574 1.00 56.56 174 LYS A CA 1
ATOM 1224 C C . LYS A 1 174 ? 1.929 18.179 -5.627 1.00 56.56 174 LYS A C 1
ATOM 1226 O O . LYS A 1 174 ? 3.082 17.815 -5.389 1.00 56.56 174 LYS A O 1
ATOM 1231 N N . LYS A 1 175 ? 1.593 18.758 -6.785 1.00 53.41 175 LYS A N 1
ATOM 1232 C CA . LYS A 1 175 ? 2.586 19.123 -7.805 1.00 53.41 175 LYS A CA 1
ATOM 1233 C C . LYS A 1 175 ? 3.434 20.281 -7.280 1.00 53.41 175 LYS A C 1
ATOM 1235 O O . LYS A 1 175 ? 2.929 21.382 -7.086 1.00 53.41 175 LYS A O 1
ATOM 1240 N N . LEU A 1 176 ? 4.724 20.039 -7.068 1.00 56.00 176 LEU A N 1
ATOM 1241 C CA . LEU A 1 176 ? 5.662 21.105 -6.724 1.00 56.00 176 LEU A CA 1
ATOM 1242 C C . LEU A 1 176 ? 6.034 21.893 -7.993 1.00 56.00 176 LEU A C 1
ATOM 1244 O O . LEU A 1 176 ? 6.348 21.271 -9.015 1.00 56.00 176 LEU A O 1
ATOM 1248 N N . PRO A 1 177 ? 6.007 23.239 -7.977 1.00 56.41 177 PRO A N 1
ATOM 1249 C CA . PRO A 1 177 ? 6.401 24.018 -9.142 1.00 56.41 177 PRO A CA 1
ATOM 1250 C C . PRO A 1 177 ? 7.899 23.845 -9.426 1.00 56.41 177 PRO A C 1
ATOM 1252 O O . PRO A 1 177 ? 8.735 23.881 -8.524 1.00 56.41 177 PRO A O 1
ATOM 1255 N N . ALA A 1 178 ? 8.255 23.688 -10.704 1.00 54.69 178 ALA A N 1
ATOM 1256 C CA . ALA A 1 178 ? 9.632 23.419 -11.133 1.00 54.69 178 ALA A CA 1
ATOM 1257 C C . ALA A 1 178 ? 10.632 24.532 -10.754 1.00 54.69 178 ALA A C 1
ATOM 1259 O O . ALA A 1 178 ? 11.830 24.275 -10.660 1.00 54.69 178 ALA A O 1
ATOM 1260 N N . ALA A 1 179 ? 10.141 25.755 -10.532 1.00 56.03 179 ALA A N 1
ATOM 1261 C CA . ALA A 1 179 ? 10.939 26.922 -10.161 1.00 56.03 179 ALA A CA 1
ATOM 1262 C C . ALA A 1 179 ? 11.149 27.081 -8.642 1.00 56.03 179 ALA A C 1
ATOM 1264 O O . ALA A 1 179 ? 11.960 27.909 -8.233 1.00 56.03 179 ALA A O 1
ATOM 1265 N N . THR A 1 180 ? 10.432 26.323 -7.806 1.00 50.44 180 THR A N 1
ATOM 1266 C CA . THR A 1 180 ? 10.332 26.611 -6.365 1.00 50.44 180 THR A CA 1
ATOM 1267 C C . THR A 1 180 ? 11.549 26.157 -5.565 1.00 50.44 180 THR A C 1
ATOM 1269 O O . THR A 1 180 ? 11.753 26.663 -4.467 1.00 50.44 180 THR A O 1
ATOM 1272 N N . ASP A 1 181 ? 12.399 25.263 -6.088 1.00 54.56 181 ASP A N 1
ATOM 1273 C CA . ASP A 1 181 ? 13.527 24.779 -5.291 1.00 54.56 181 ASP A CA 1
ATOM 1274 C C . ASP A 1 181 ? 14.726 24.289 -6.127 1.00 54.56 181 ASP A C 1
ATOM 1276 O O . ASP A 1 181 ? 14.706 23.217 -6.746 1.00 54.56 181 ASP A O 1
ATOM 1280 N N . ARG A 1 182 ? 15.825 25.062 -6.126 1.00 58.31 182 ARG A N 1
ATOM 1281 C CA . ARG A 1 182 ? 17.104 24.666 -6.756 1.00 58.31 182 ARG A CA 1
ATOM 1282 C C . ARG A 1 182 ? 17.617 23.329 -6.203 1.00 58.31 182 ARG A C 1
ATOM 1284 O O . ARG A 1 182 ? 18.280 22.591 -6.936 1.00 58.31 182 ARG A O 1
ATOM 1291 N N . SER A 1 183 ? 17.284 22.995 -4.952 1.00 60.00 183 SER A N 1
ATOM 1292 C CA . SER A 1 183 ? 17.666 21.727 -4.323 1.00 60.00 183 SER A CA 1
ATOM 1293 C C . SER A 1 183 ? 16.957 20.522 -4.961 1.00 60.00 183 SER A C 1
ATOM 1295 O O . SER A 1 183 ? 17.581 19.482 -5.174 1.00 60.00 1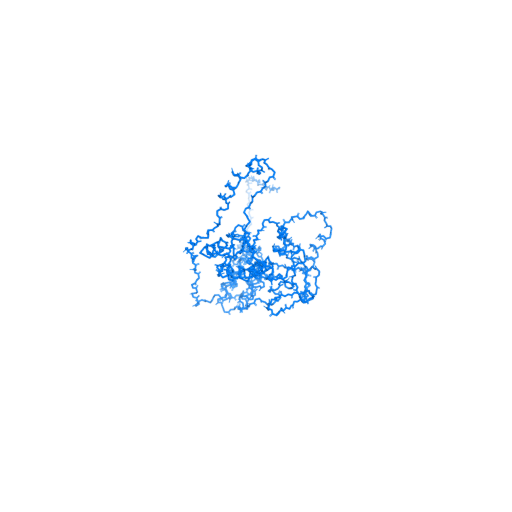83 SER A O 1
ATOM 1297 N N . LEU A 1 184 ? 15.696 20.670 -5.385 1.00 66.06 184 LEU A N 1
ATOM 1298 C CA . LEU A 1 184 ? 14.920 19.603 -6.027 1.00 66.06 184 LEU A CA 1
ATOM 1299 C C . LEU A 1 184 ? 15.346 19.365 -7.478 1.00 66.06 184 LEU A C 1
ATOM 1301 O O . LEU A 1 184 ? 15.382 18.222 -7.938 1.00 66.06 184 LEU A O 1
ATOM 1305 N N . ILE A 1 185 ? 15.763 20.419 -8.186 1.00 66.38 185 ILE A N 1
ATOM 1306 C CA . ILE A 1 185 ? 16.410 20.278 -9.498 1.00 66.38 185 ILE A CA 1
ATOM 1307 C C . ILE A 1 185 ? 17.715 19.481 -9.353 1.00 66.38 185 ILE A C 1
ATOM 1309 O O . ILE A 1 185 ? 17.975 18.588 -10.159 1.00 66.38 185 ILE A O 1
ATOM 1313 N N . ALA A 1 186 ? 18.517 19.749 -8.317 1.00 68.19 186 ALA A N 1
ATOM 1314 C CA . ALA A 1 186 ? 19.735 18.986 -8.033 1.00 68.19 186 ALA A CA 1
ATOM 1315 C C . ALA A 1 186 ? 19.434 17.520 -7.656 1.00 68.19 186 ALA A C 1
ATOM 1317 O O . ALA A 1 186 ? 20.119 16.602 -8.114 1.00 68.19 186 ALA A O 1
ATOM 1318 N N . VAL A 1 187 ? 18.361 17.267 -6.900 1.00 71.94 187 VAL A N 1
ATOM 1319 C CA . VAL A 1 187 ? 17.854 15.911 -6.624 1.00 71.94 187 VAL A CA 1
ATOM 1320 C C . VAL A 1 187 ? 17.459 15.189 -7.914 1.00 71.94 187 VAL A C 1
ATOM 1322 O O . VAL A 1 187 ? 17.858 14.038 -8.116 1.00 71.94 187 VAL A O 1
ATOM 1325 N N . ARG A 1 188 ? 16.734 15.855 -8.820 1.00 69.75 188 ARG A N 1
ATOM 1326 C CA . ARG A 1 188 ? 16.334 15.271 -10.106 1.00 69.75 188 ARG A CA 1
ATOM 1327 C C . ARG A 1 188 ? 17.552 14.975 -10.986 1.00 69.75 188 ARG A C 1
ATOM 1329 O O . ARG A 1 188 ? 17.677 13.852 -11.470 1.00 69.75 188 ARG A O 1
ATOM 1336 N N . LYS A 1 189 ? 18.475 15.937 -11.128 1.00 67.38 189 LYS A N 1
ATOM 1337 C CA . LYS A 1 189 ? 19.707 15.827 -11.940 1.00 67.38 189 LYS A CA 1
ATOM 1338 C C . LYS A 1 189 ? 20.715 14.809 -11.398 1.00 67.38 189 LYS A C 1
ATOM 1340 O O . LYS A 1 189 ? 21.397 14.144 -12.171 1.00 67.38 189 LYS A O 1
ATOM 1345 N N . SER A 1 190 ? 20.800 14.624 -10.081 1.00 65.62 190 SER A N 1
ATOM 1346 C CA . SER A 1 190 ? 21.685 13.598 -9.508 1.00 65.62 190 SER A CA 1
ATOM 1347 C C . SER A 1 190 ? 21.219 12.171 -9.818 1.00 65.62 190 SER A C 1
ATOM 1349 O O . SER A 1 190 ? 21.988 11.235 -9.644 1.00 65.62 190 SER A O 1
ATOM 1351 N N . ALA A 1 191 ? 19.974 11.967 -10.273 1.00 59.12 191 ALA A N 1
ATOM 1352 C CA . ALA A 1 191 ? 19.522 10.640 -10.702 1.00 59.12 191 ALA A CA 1
ATOM 1353 C C . ALA A 1 191 ? 20.009 10.309 -12.115 1.00 59.12 191 ALA A C 1
ATOM 1355 O O . ALA A 1 191 ? 20.453 9.194 -12.358 1.00 59.12 191 ALA A O 1
ATOM 1356 N N . THR A 1 192 ? 19.973 11.289 -13.025 1.00 55.97 192 THR A N 1
ATOM 1357 C CA . THR A 1 192 ? 20.450 11.116 -14.403 1.00 55.97 192 THR A CA 1
ATOM 1358 C C . THR A 1 192 ? 21.960 10.901 -14.449 1.00 55.97 192 THR A C 1
ATOM 1360 O O . THR A 1 192 ? 22.430 10.109 -15.253 1.00 55.97 192 THR A O 1
ATOM 1363 N N . ALA A 1 193 ? 22.719 11.528 -13.541 1.00 49.84 193 ALA A N 1
ATOM 1364 C CA . ALA A 1 193 ? 24.160 11.295 -13.422 1.00 49.84 193 ALA A CA 1
ATOM 1365 C C . ALA A 1 193 ? 24.502 9.874 -12.924 1.00 49.84 193 ALA A C 1
ATOM 1367 O O . ALA A 1 193 ? 25.456 9.279 -13.407 1.00 49.84 193 ALA A O 1
ATOM 1368 N N . ALA A 1 194 ? 23.701 9.303 -12.014 1.00 50.19 194 ALA A N 1
ATOM 1369 C CA . ALA A 1 194 ? 23.886 7.929 -11.526 1.00 50.19 194 ALA A CA 1
ATOM 1370 C C . ALA A 1 194 ? 23.426 6.854 -12.535 1.00 50.19 194 ALA A C 1
ATOM 1372 O O . ALA A 1 194 ? 23.847 5.703 -12.451 1.00 50.19 194 ALA A O 1
ATOM 1373 N N . ALA A 1 195 ? 22.574 7.217 -13.502 1.00 49.00 195 ALA A N 1
ATOM 1374 C CA . ALA A 1 195 ? 22.159 6.324 -14.585 1.00 49.00 195 ALA A CA 1
ATOM 1375 C C . ALA A 1 195 ? 23.286 6.053 -15.603 1.00 49.00 195 ALA A C 1
ATOM 1377 O O . ALA A 1 195 ? 23.208 5.071 -16.338 1.00 49.00 195 ALA A O 1
ATOM 1378 N N . ALA A 1 196 ? 24.339 6.877 -15.620 1.00 43.62 196 ALA A N 1
ATOM 1379 C CA . ALA A 1 196 ? 25.518 6.703 -16.459 1.00 43.62 196 ALA A CA 1
ATOM 1380 C C . ALA A 1 196 ? 26.616 5.912 -15.716 1.00 43.62 196 ALA A C 1
ATOM 1382 O O . ALA A 1 196 ? 27.614 6.467 -15.268 1.00 43.62 196 ALA A O 1
ATOM 1383 N N . GLY A 1 197 ? 26.427 4.597 -15.580 1.00 43.78 197 GLY A N 1
ATOM 1384 C CA . GLY A 1 197 ? 27.542 3.660 -15.369 1.00 43.78 197 GLY A CA 1
ATOM 1385 C C . GLY A 1 197 ? 28.073 3.448 -13.945 1.00 43.78 197 GLY A C 1
ATOM 1386 O O . GLY A 1 197 ? 29.099 2.790 -13.796 1.00 43.78 197 GLY A O 1
ATOM 1387 N N . THR A 1 198 ? 27.415 3.928 -12.886 1.00 42.62 198 THR A N 1
ATOM 1388 C CA . THR A 1 198 ? 27.804 3.552 -11.512 1.00 42.62 198 THR A CA 1
ATOM 1389 C C . THR A 1 198 ? 27.118 2.265 -11.064 1.00 42.62 198 THR A C 1
ATOM 1391 O O . THR A 1 198 ? 25.891 2.177 -11.100 1.00 42.62 198 THR A O 1
ATOM 1394 N N . ALA A 1 199 ? 27.908 1.289 -10.604 1.00 53.19 199 ALA A N 1
ATOM 1395 C CA . ALA A 1 199 ? 27.419 0.078 -9.952 1.00 53.19 199 ALA A CA 1
ATOM 1396 C C . ALA A 1 199 ? 26.411 0.427 -8.845 1.00 53.19 199 ALA A C 1
ATOM 1398 O O . ALA A 1 199 ? 26.657 1.320 -8.028 1.00 53.19 199 ALA A O 1
ATOM 1399 N N . THR A 1 200 ? 25.279 -0.277 -8.817 1.00 64.19 200 THR A N 1
ATOM 1400 C CA . THR A 1 200 ? 24.325 -0.224 -7.708 1.00 64.19 200 THR A CA 1
ATOM 1401 C C . THR A 1 200 ? 25.068 -0.529 -6.413 1.00 64.19 200 THR A C 1
ATOM 1403 O O . THR A 1 200 ? 25.562 -1.637 -6.215 1.00 64.19 200 THR A O 1
ATOM 1406 N N . GLY A 1 201 ? 25.201 0.482 -5.553 1.00 74.12 201 GLY A N 1
ATOM 1407 C CA . GLY A 1 201 ? 25.802 0.310 -4.236 1.00 74.12 201 GLY A CA 1
ATOM 1408 C C . GLY A 1 201 ? 24.992 -0.666 -3.384 1.00 74.12 201 GLY A C 1
ATOM 1409 O O . GLY A 1 201 ? 23.818 -0.915 -3.651 1.00 74.12 201 GLY A O 1
ATOM 1410 N N . ASP A 1 202 ? 25.620 -1.186 -2.334 1.00 87.94 202 ASP A N 1
ATOM 1411 C CA . ASP A 1 202 ? 24.985 -2.100 -1.385 1.00 87.94 202 ASP A CA 1
ATOM 1412 C C . ASP A 1 202 ? 23.651 -1.521 -0.845 1.00 87.94 202 ASP A C 1
ATOM 1414 O O . ASP A 1 202 ? 23.657 -0.461 -0.199 1.00 87.94 202 ASP A O 1
ATOM 1418 N N . PRO A 1 203 ? 22.500 -2.185 -1.092 1.00 90.75 203 PRO A N 1
ATOM 1419 C CA . PRO A 1 203 ? 21.189 -1.690 -0.679 1.00 90.75 203 PRO A CA 1
ATOM 1420 C C . PRO A 1 203 ? 21.026 -1.653 0.846 1.00 90.75 203 PRO A C 1
ATOM 1422 O O . PRO A 1 203 ? 20.201 -0.889 1.349 1.00 90.75 203 PRO A O 1
ATOM 1425 N N . ARG A 1 204 ? 21.844 -2.399 1.595 1.00 93.38 204 ARG A N 1
ATOM 1426 C CA . ARG A 1 204 ? 21.839 -2.403 3.064 1.00 93.38 204 ARG A CA 1
ATOM 1427 C C . ARG A 1 204 ? 22.420 -1.118 3.650 1.00 93.38 204 ARG A C 1
ATOM 1429 O O . ARG A 1 204 ? 22.102 -0.745 4.777 1.00 93.38 204 ARG A O 1
ATOM 1436 N N . ARG A 1 205 ? 23.233 -0.375 2.890 1.00 92.44 205 ARG A N 1
ATOM 1437 C CA . ARG A 1 205 ? 23.790 0.903 3.358 1.00 92.44 205 ARG A CA 1
ATOM 1438 C C . ARG A 1 205 ? 22.700 1.947 3.550 1.00 92.44 205 ARG A C 1
ATOM 1440 O O . ARG A 1 205 ? 21.734 2.016 2.798 1.00 92.44 205 ARG A O 1
ATOM 1447 N N . ARG A 1 206 ? 22.876 2.821 4.534 1.00 93.12 206 ARG A N 1
ATOM 1448 C CA . ARG A 1 206 ? 21.965 3.944 4.777 1.00 93.12 206 ARG A CA 1
ATOM 1449 C C . ARG A 1 206 ? 22.014 4.955 3.630 1.00 93.12 206 ARG A C 1
ATOM 1451 O O . ARG A 1 206 ? 23.090 5.308 3.155 1.00 93.12 206 ARG A O 1
ATOM 1458 N N . SER A 1 207 ? 20.853 5.461 3.228 1.00 91.81 207 SER A N 1
ATOM 1459 C CA . SER A 1 207 ? 20.716 6.533 2.244 1.00 91.81 207 SER A CA 1
ATOM 1460 C C . SER A 1 207 ? 19.624 7.511 2.661 1.00 91.81 207 SER A C 1
ATOM 1462 O O . SER A 1 207 ? 18.489 7.132 2.939 1.00 91.81 207 SER A O 1
ATOM 1464 N N . THR A 1 208 ? 19.947 8.802 2.673 1.00 90.94 208 THR A N 1
ATOM 1465 C CA . THR A 1 208 ? 18.957 9.860 2.924 1.00 90.94 208 THR A CA 1
ATOM 1466 C C . THR A 1 208 ? 17.972 10.015 1.764 1.00 90.94 208 THR A C 1
ATOM 1468 O O . THR A 1 208 ? 16.867 10.523 1.963 1.00 90.94 208 THR A O 1
ATOM 1471 N N . LEU A 1 209 ? 18.365 9.569 0.566 1.00 90.38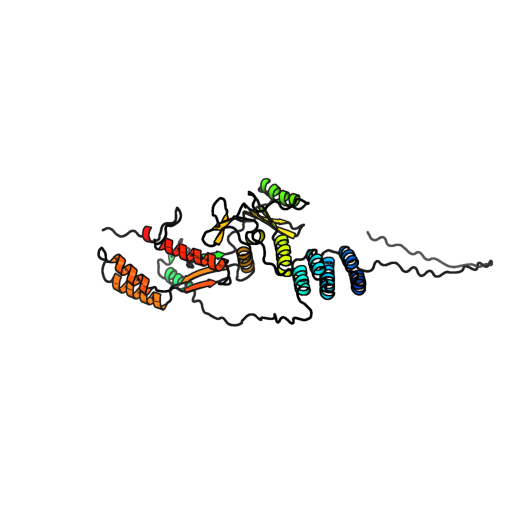 209 LEU A N 1
ATOM 1472 C CA . LEU A 1 209 ? 17.594 9.688 -0.662 1.00 90.38 209 LEU A CA 1
ATOM 1473 C C . LEU A 1 209 ? 17.926 8.541 -1.629 1.00 90.38 209 LEU A C 1
ATOM 1475 O O . LEU A 1 209 ? 18.596 8.723 -2.648 1.00 90.38 209 LEU A O 1
ATOM 1479 N N . ARG A 1 210 ? 17.462 7.337 -1.301 1.00 92.25 210 ARG A N 1
ATOM 1480 C CA . ARG A 1 210 ? 17.510 6.182 -2.199 1.00 92.25 210 ARG A CA 1
ATOM 1481 C C . ARG A 1 210 ? 16.537 6.398 -3.344 1.00 92.25 210 ARG A C 1
ATOM 1483 O O . ARG A 1 210 ? 15.442 6.897 -3.118 1.00 92.25 210 ARG A O 1
ATOM 1490 N N . LYS A 1 211 ? 16.960 6.039 -4.552 1.00 91.69 211 LYS A N 1
ATOM 1491 C CA . LYS A 1 211 ? 16.190 6.174 -5.788 1.00 91.69 211 LYS A CA 1
ATOM 1492 C C . LYS A 1 211 ? 15.964 4.796 -6.377 1.00 91.69 211 LYS A C 1
ATOM 1494 O O . LYS A 1 211 ? 16.921 4.041 -6.526 1.00 91.69 211 LYS A O 1
ATOM 1499 N N . ILE A 1 212 ? 14.717 4.492 -6.694 1.00 93.06 212 ILE A N 1
ATOM 1500 C CA . ILE A 1 212 ? 14.290 3.180 -7.171 1.00 93.06 212 ILE A CA 1
ATOM 1501 C C . ILE A 1 212 ? 13.456 3.418 -8.414 1.00 93.06 212 ILE A C 1
ATOM 1503 O O . ILE A 1 212 ? 12.372 3.991 -8.324 1.00 93.06 212 ILE A O 1
ATOM 1507 N N . SER A 1 213 ? 13.991 3.039 -9.573 1.00 93.25 213 SER A N 1
ATOM 1508 C CA . SER A 1 213 ? 13.233 3.083 -10.823 1.00 93.25 213 SER A CA 1
ATOM 1509 C C . SER A 1 213 ? 12.240 1.924 -10.841 1.00 93.25 213 SER A C 1
ATOM 1511 O O . SER A 1 213 ? 12.647 0.766 -10.754 1.00 93.25 213 SER A O 1
ATOM 1513 N N . LEU A 1 214 ? 10.951 2.245 -10.941 1.00 93.50 214 LEU A N 1
ATOM 1514 C CA . LEU A 1 214 ? 9.871 1.265 -11.030 1.00 93.50 214 LEU A CA 1
ATOM 1515 C C . LEU A 1 214 ? 9.910 0.504 -12.353 1.00 93.50 214 LEU A C 1
ATOM 1517 O O . LEU A 1 214 ? 9.698 -0.700 -12.350 1.00 93.50 214 LEU A O 1
ATOM 1521 N N . THR A 1 215 ? 10.255 1.171 -13.455 1.00 90.69 215 THR A N 1
ATOM 1522 C CA . THR A 1 215 ? 10.379 0.543 -14.781 1.00 90.69 215 THR A CA 1
ATOM 1523 C C . THR A 1 215 ? 11.524 -0.469 -14.811 1.00 90.69 215 THR A C 1
ATOM 1525 O O . THR A 1 215 ? 11.371 -1.593 -15.286 1.00 90.69 215 THR A O 1
ATOM 1528 N N . ARG A 1 216 ? 12.680 -0.121 -14.230 1.00 90.75 216 ARG A N 1
ATOM 1529 C CA . ARG A 1 216 ? 13.821 -1.051 -14.132 1.00 90.75 216 ARG A CA 1
ATOM 1530 C C . ARG A 1 216 ? 13.552 -2.189 -13.154 1.00 90.75 216 ARG A C 1
ATOM 1532 O O . ARG A 1 216 ? 13.921 -3.322 -13.443 1.00 90.75 216 ARG A O 1
ATOM 1539 N N . LEU A 1 217 ? 12.907 -1.896 -12.023 1.00 93.88 217 LEU A N 1
ATOM 1540 C CA . LEU A 1 217 ? 12.496 -2.919 -11.064 1.00 93.88 217 LEU A CA 1
ATOM 1541 C C . LEU A 1 217 ? 11.499 -3.898 -11.693 1.00 93.88 217 LEU A C 1
ATOM 1543 O O . LEU A 1 217 ? 11.660 -5.101 -11.531 1.00 93.88 217 LEU A O 1
ATOM 1547 N N . GLU A 1 218 ? 10.511 -3.407 -12.444 1.00 92.81 218 GLU A N 1
ATOM 1548 C CA . GLU A 1 218 ? 9.564 -4.259 -13.164 1.00 92.81 218 GLU A CA 1
ATOM 1549 C C . GLU A 1 218 ? 10.284 -5.165 -14.165 1.00 92.81 218 GLU A C 1
ATOM 1551 O O . GLU A 1 218 ? 10.037 -6.371 -14.172 1.00 92.81 218 GLU A O 1
ATOM 1556 N N . ARG A 1 219 ? 11.202 -4.618 -14.974 1.00 90.69 219 ARG A N 1
ATOM 1557 C CA . ARG A 1 219 ? 12.015 -5.418 -15.902 1.00 90.69 219 ARG A CA 1
ATOM 1558 C C . ARG A 1 219 ? 12.755 -6.539 -15.173 1.00 90.69 219 ARG A C 1
ATOM 1560 O O . ARG A 1 219 ? 12.719 -7.677 -15.629 1.00 90.69 219 ARG A O 1
ATOM 1567 N N . GLU A 1 220 ? 13.388 -6.236 -14.045 1.00 92.94 220 GLU A N 1
ATOM 1568 C CA . GLU A 1 220 ? 14.125 -7.232 -13.266 1.00 92.94 220 GLU A CA 1
ATOM 1569 C C . GLU A 1 220 ? 13.193 -8.301 -12.670 1.00 92.94 220 GLU A C 1
ATOM 1571 O O . GLU A 1 220 ? 13.434 -9.495 -12.832 1.00 92.94 220 GLU A O 1
ATOM 1576 N N . VAL A 1 221 ? 12.066 -7.902 -12.073 1.00 93.06 221 VAL A N 1
ATOM 1577 C CA . VAL A 1 221 ? 11.062 -8.833 -11.528 1.00 93.06 221 VAL A CA 1
ATOM 1578 C C . VAL A 1 221 ? 10.489 -9.743 -12.620 1.00 93.06 221 VAL A C 1
ATOM 1580 O O . VAL A 1 221 ? 10.317 -10.942 -12.398 1.00 93.06 221 VAL A O 1
ATOM 1583 N N . GLN A 1 222 ? 10.236 -9.212 -13.819 1.00 91.06 222 GLN A N 1
ATOM 1584 C CA . GLN A 1 222 ? 9.789 -10.006 -14.966 1.00 91.06 222 GLN A CA 1
ATOM 1585 C C . GLN A 1 222 ? 10.826 -11.069 -15.366 1.00 91.06 222 GLN A C 1
ATOM 1587 O O . GLN A 1 222 ? 10.447 -12.200 -15.678 1.00 91.06 222 GLN A O 1
ATOM 1592 N N . LEU A 1 223 ? 12.122 -10.738 -15.335 1.00 91.06 223 LEU A N 1
ATOM 1593 C CA . LEU A 1 223 ? 13.196 -11.693 -15.627 1.00 91.06 223 LEU A CA 1
ATOM 1594 C C . LEU A 1 223 ? 13.284 -12.792 -14.567 1.00 91.06 223 LEU A C 1
ATOM 1596 O O . LEU A 1 223 ? 13.384 -13.968 -14.914 1.00 91.06 223 LEU A O 1
ATOM 1600 N N . TRP A 1 224 ? 13.199 -12.430 -13.288 1.00 92.69 224 TRP A N 1
ATOM 1601 C CA . TRP A 1 224 ? 13.184 -13.396 -12.189 1.00 92.69 224 TRP A CA 1
ATOM 1602 C C . TRP A 1 224 ? 12.009 -14.358 -12.306 1.00 92.69 224 TRP A C 1
ATOM 1604 O O . TRP A 1 224 ? 12.202 -15.573 -12.254 1.00 92.69 224 TRP A O 1
ATOM 1614 N N . HIS A 1 225 ? 10.821 -13.822 -12.579 1.00 90.38 225 HIS A N 1
ATOM 1615 C CA . HIS A 1 225 ? 9.630 -14.627 -12.793 1.00 90.38 225 HIS A CA 1
ATOM 1616 C C . HIS A 1 225 ? 9.792 -15.589 -13.979 1.00 90.38 225 HIS A C 1
ATOM 1618 O O . HIS A 1 225 ? 9.481 -16.773 -13.864 1.00 90.38 225 HIS A O 1
ATOM 1624 N N . ALA A 1 226 ? 10.352 -15.123 -15.100 1.00 88.19 226 ALA A N 1
ATOM 1625 C CA . ALA A 1 226 ? 10.609 -15.969 -16.267 1.00 88.19 226 ALA A CA 1
ATOM 1626 C C . ALA A 1 226 ? 11.657 -17.071 -16.004 1.00 88.19 226 ALA A C 1
ATOM 1628 O O . ALA A 1 226 ? 11.665 -18.103 -16.676 1.00 88.19 226 ALA A O 1
ATOM 1629 N N . LEU A 1 227 ? 12.520 -16.875 -15.004 1.00 91.00 227 LEU A N 1
ATOM 1630 C CA . LEU A 1 227 ? 13.464 -17.869 -14.494 1.00 91.00 227 LEU A CA 1
ATOM 1631 C C . LEU A 1 227 ? 12.864 -18.781 -13.405 1.00 91.00 227 LEU A C 1
ATOM 1633 O O . LEU A 1 227 ? 13.592 -19.612 -12.860 1.00 91.00 227 LEU A O 1
ATOM 1637 N N . GLY A 1 228 ? 11.577 -18.635 -13.071 1.00 92.38 228 GLY A N 1
ATOM 1638 C CA . GLY A 1 228 ? 10.914 -19.388 -12.001 1.00 92.38 228 GLY A CA 1
ATOM 1639 C C . GLY A 1 228 ? 11.385 -18.999 -10.597 1.00 92.38 228 GLY A C 1
ATOM 1640 O O . GLY A 1 228 ? 11.377 -19.834 -9.695 1.00 92.38 228 GLY A O 1
ATOM 1641 N N . ARG A 1 229 ? 11.860 -17.762 -10.419 1.00 93.50 229 ARG A N 1
ATOM 1642 C CA . ARG A 1 229 ? 12.349 -17.224 -9.145 1.00 93.50 229 ARG A CA 1
ATOM 1643 C C . ARG A 1 229 ? 11.402 -16.153 -8.615 1.00 93.50 229 ARG A C 1
ATOM 1645 O O . ARG A 1 229 ? 10.851 -15.367 -9.381 1.00 93.50 229 ARG A O 1
ATOM 1652 N N . GLU A 1 230 ? 11.284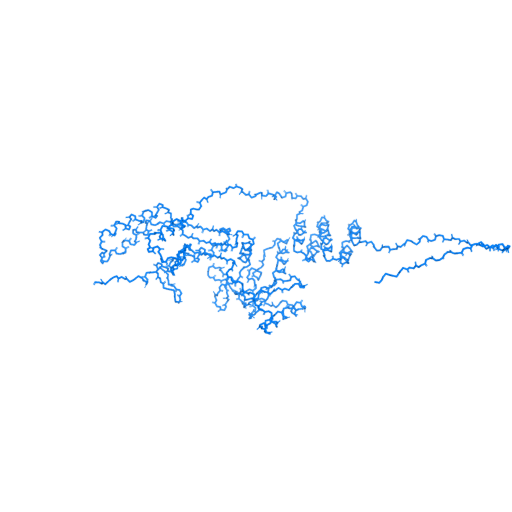 -16.095 -7.295 1.00 93.19 230 GLU A N 1
ATOM 1653 C CA . GLU A 1 230 ? 10.602 -15.013 -6.579 1.00 93.19 230 GLU A CA 1
ATOM 1654 C C . GLU A 1 230 ? 11.538 -13.815 -6.387 1.00 93.19 230 GLU A C 1
ATOM 1656 O O . GLU A 1 230 ? 12.726 -14.050 -6.156 1.00 93.19 230 GLU A O 1
ATOM 1661 N N . PRO A 1 231 ? 11.046 -12.560 -6.418 1.00 94.50 231 PRO A N 1
ATOM 1662 C CA . PRO A 1 231 ? 11.865 -11.378 -6.147 1.00 94.50 231 PRO A CA 1
ATOM 1663 C C . PRO A 1 231 ? 12.646 -11.518 -4.836 1.00 94.50 231 PRO A C 1
ATOM 1665 O O . PRO A 1 231 ? 12.096 -11.990 -3.841 1.00 94.50 231 PRO A O 1
ATOM 1668 N N . ASP A 1 232 ? 13.912 -11.098 -4.805 1.00 93.94 232 ASP A N 1
ATOM 1669 C CA . ASP A 1 232 ? 14.707 -11.157 -3.573 1.00 93.94 232 ASP A CA 1
ATOM 1670 C C . ASP A 1 232 ? 14.251 -10.143 -2.509 1.00 93.94 232 ASP A C 1
ATOM 1672 O O . ASP A 1 232 ? 13.411 -9.273 -2.747 1.00 93.94 232 ASP A O 1
ATOM 1676 N N . GLU A 1 233 ? 14.827 -10.227 -1.306 1.00 94.44 233 GLU A N 1
ATOM 1677 C CA . GLU A 1 233 ? 14.473 -9.317 -0.210 1.00 94.44 233 GLU A CA 1
ATOM 1678 C C . GLU A 1 233 ? 14.715 -7.842 -0.549 1.00 94.44 233 GLU A C 1
ATOM 1680 O O . GLU A 1 233 ? 13.997 -6.967 -0.060 1.00 94.44 233 GLU A O 1
ATOM 1685 N N . ALA A 1 234 ? 15.735 -7.541 -1.359 1.00 95.06 234 ALA A N 1
ATOM 1686 C CA . ALA A 1 234 ? 16.020 -6.170 -1.751 1.00 95.06 234 ALA A CA 1
ATOM 1687 C C . ALA A 1 234 ? 14.924 -5.650 -2.688 1.00 95.06 234 ALA A C 1
ATOM 1689 O O . ALA A 1 234 ? 14.490 -4.515 -2.532 1.00 95.06 234 ALA A O 1
ATOM 1690 N N . MET A 1 235 ? 14.406 -6.466 -3.602 1.00 95.75 235 MET A N 1
ATOM 1691 C CA . MET A 1 235 ? 13.253 -6.106 -4.429 1.00 95.75 235 MET A CA 1
ATOM 1692 C C . MET A 1 235 ? 11.980 -5.982 -3.587 1.00 95.75 235 MET A C 1
ATOM 1694 O O . MET A 1 235 ? 11.293 -4.963 -3.668 1.00 95.75 235 MET A O 1
ATOM 1698 N N . GLN A 1 236 ? 11.703 -6.964 -2.724 1.00 95.62 236 GLN A N 1
ATOM 1699 C CA . GLN A 1 236 ? 10.509 -7.004 -1.871 1.00 95.62 236 GLN A CA 1
ATOM 1700 C C . GLN A 1 236 ? 10.410 -5.795 -0.931 1.00 95.62 236 GLN A C 1
ATOM 1702 O O . GLN A 1 236 ? 9.322 -5.269 -0.712 1.00 95.62 236 GLN A O 1
ATOM 1707 N N . THR A 1 237 ? 11.537 -5.330 -0.387 1.00 96.50 237 THR A N 1
ATOM 1708 C CA . THR A 1 237 ? 11.594 -4.192 0.552 1.00 96.50 237 THR A CA 1
ATOM 1709 C C . THR A 1 237 ? 11.862 -2.850 -0.123 1.00 96.50 237 THR A C 1
ATOM 1711 O O . THR A 1 237 ? 12.140 -1.864 0.567 1.00 96.50 237 THR A O 1
ATOM 1714 N N . LEU A 1 238 ? 11.857 -2.809 -1.464 1.00 96.81 238 LEU A N 1
ATOM 1715 C CA . LEU A 1 238 ? 12.275 -1.641 -2.240 1.00 96.81 238 LEU A CA 1
ATOM 1716 C C . LEU A 1 238 ? 13.609 -1.093 -1.710 1.00 96.81 238 LEU A C 1
ATOM 1718 O O . LEU A 1 238 ? 13.748 0.076 -1.358 1.00 96.81 238 LEU A O 1
ATOM 1722 N N . ALA A 1 239 ? 14.579 -1.990 -1.575 1.00 96.00 239 ALA A N 1
ATOM 1723 C CA . ALA A 1 239 ? 15.898 -1.759 -1.020 1.00 96.00 239 ALA A CA 1
ATOM 1724 C C . ALA A 1 239 ? 15.822 -0.949 0.282 1.00 96.00 239 ALA A C 1
ATOM 1726 O O . ALA A 1 239 ? 16.435 0.108 0.390 1.00 96.00 239 ALA A O 1
ATOM 1727 N N . GLY A 1 240 ? 15.030 -1.390 1.257 1.00 96.19 240 GLY A N 1
ATOM 1728 C CA . GLY A 1 240 ? 14.947 -0.753 2.569 1.00 96.19 240 GLY A CA 1
ATOM 1729 C C . GLY A 1 240 ? 14.301 0.635 2.601 1.00 96.19 240 GLY A C 1
ATOM 1730 O O . GLY A 1 240 ? 14.604 1.416 3.508 1.00 96.19 240 GLY A O 1
ATOM 1731 N N . LEU A 1 241 ? 13.477 0.995 1.609 1.00 97.00 241 LEU A N 1
ATOM 1732 C CA . LEU A 1 241 ? 12.802 2.294 1.560 1.00 97.00 241 LEU A CA 1
ATOM 1733 C C . LEU A 1 241 ? 11.814 2.427 2.726 1.00 97.00 241 LEU A C 1
ATOM 1735 O O . LEU A 1 241 ? 10.881 1.645 2.858 1.00 97.00 241 LEU A O 1
ATOM 1739 N N . VAL A 1 242 ? 11.988 3.454 3.559 1.00 95.75 242 VAL A N 1
ATOM 1740 C CA . VAL A 1 242 ? 11.135 3.676 4.741 1.00 95.75 242 VAL A CA 1
ATOM 1741 C C . VAL A 1 242 ? 9.873 4.460 4.382 1.00 95.75 242 VAL A C 1
ATOM 1743 O O . VAL A 1 242 ? 8.795 4.189 4.894 1.00 95.75 242 VAL A O 1
ATOM 1746 N N . ARG A 1 243 ? 9.995 5.467 3.510 1.00 93.50 243 ARG A N 1
ATOM 1747 C CA . ARG A 1 243 ? 8.856 6.252 3.012 1.00 93.50 243 ARG A CA 1
ATOM 1748 C C . ARG A 1 243 ? 9.165 6.872 1.664 1.00 93.50 243 ARG A C 1
ATOM 1750 O O . ARG A 1 243 ? 10.298 7.284 1.417 1.00 93.50 243 ARG A O 1
ATOM 1757 N N . ILE A 1 244 ? 8.140 7.042 0.842 1.00 93.12 244 ILE A N 1
ATOM 1758 C CA . ILE A 1 244 ? 8.237 7.809 -0.399 1.00 93.12 244 ILE A CA 1
ATOM 1759 C C . ILE A 1 244 ? 8.181 9.299 -0.034 1.00 93.12 244 ILE A C 1
ATOM 1761 O O . ILE A 1 244 ? 7.267 9.750 0.652 1.00 93.12 244 ILE A O 1
ATOM 1765 N N . ARG A 1 245 ? 9.200 10.071 -0.428 1.00 90.44 245 ARG A N 1
ATOM 1766 C CA . ARG A 1 245 ? 9.201 11.543 -0.309 1.00 90.44 245 ARG A CA 1
ATOM 1767 C C . ARG A 1 245 ? 8.932 12.218 -1.643 1.00 90.44 245 ARG A C 1
ATOM 1769 O O . ARG A 1 245 ? 8.290 13.259 -1.666 1.00 90.44 245 ARG A O 1
ATOM 1776 N N . TYR A 1 246 ? 9.438 11.631 -2.723 1.00 88.56 246 TYR A N 1
ATOM 1777 C CA . TYR A 1 246 ? 9.306 12.170 -4.066 1.00 88.56 246 TYR A CA 1
ATOM 1778 C C . TYR A 1 246 ? 9.006 11.055 -5.060 1.00 88.56 246 TYR A C 1
ATOM 1780 O O . TYR A 1 246 ? 9.533 9.947 -4.941 1.00 88.56 246 TYR A O 1
ATOM 1788 N N . VAL A 1 247 ? 8.217 11.402 -6.070 1.00 89.50 247 VAL A N 1
ATOM 1789 C CA . VAL A 1 247 ? 8.081 10.644 -7.311 1.00 89.50 247 VAL A CA 1
ATOM 1790 C C . VAL A 1 247 ? 8.719 11.494 -8.402 1.00 89.50 247 VAL A C 1
ATOM 1792 O O . VAL A 1 247 ? 8.290 12.619 -8.655 1.00 89.50 247 VAL A O 1
ATOM 1795 N N . LEU A 1 248 ? 9.803 10.997 -8.988 1.00 87.12 248 LEU A N 1
ATOM 1796 C CA . LEU A 1 248 ? 10.561 11.692 -10.021 1.00 87.12 248 LEU A CA 1
ATOM 1797 C C . LEU A 1 248 ? 10.239 11.044 -11.367 1.00 87.12 248 LEU A C 1
ATOM 1799 O O . LEU A 1 248 ? 10.416 9.840 -11.530 1.00 87.12 248 LEU A O 1
ATOM 1803 N N . ILE A 1 249 ? 9.774 11.848 -12.317 1.00 87.31 249 ILE A N 1
ATOM 1804 C CA . ILE A 1 249 ? 9.435 11.398 -13.669 1.00 87.31 249 ILE A CA 1
ATOM 1805 C C . ILE A 1 249 ? 10.526 11.890 -14.620 1.00 87.31 249 ILE A C 1
ATOM 1807 O O . ILE A 1 249 ? 10.850 13.085 -14.620 1.00 87.31 249 ILE A O 1
ATOM 1811 N N . TYR A 1 250 ? 11.073 10.972 -15.416 1.00 85.00 250 TYR A N 1
ATOM 1812 C CA . TYR A 1 250 ? 12.094 11.224 -16.435 1.00 85.00 250 TYR A CA 1
ATOM 1813 C C . TYR A 1 250 ? 11.531 10.871 -17.816 1.00 85.00 250 TYR A C 1
ATOM 1815 O O . TYR A 1 250 ? 11.682 9.735 -18.259 1.00 85.00 250 TYR A O 1
ATOM 1823 N N . PRO A 1 251 ? 10.854 11.809 -18.502 1.00 82.12 251 PRO A N 1
ATOM 1824 C CA . PRO A 1 251 ? 10.218 11.536 -19.790 1.00 82.12 251 PRO A CA 1
ATOM 1825 C C . PRO A 1 251 ? 11.194 11.040 -20.859 1.00 82.12 251 PRO A C 1
ATOM 1827 O O . PRO A 1 251 ? 10.820 10.235 -21.701 1.00 82.12 251 PRO A O 1
ATOM 1830 N N . GLU A 1 252 ? 12.445 11.502 -20.814 1.00 81.50 252 GLU A N 1
ATOM 1831 C CA . GLU A 1 252 ? 13.465 11.172 -21.806 1.00 81.50 252 GLU A CA 1
ATOM 1832 C C . GLU A 1 252 ? 13.896 9.702 -21.730 1.00 81.50 252 GLU A C 1
ATOM 1834 O O . GLU A 1 252 ? 14.176 9.094 -22.759 1.00 81.50 252 GLU A O 1
ATOM 1839 N N . SER A 1 253 ? 13.942 9.125 -20.523 1.00 80.19 253 SER A N 1
ATOM 1840 C CA . SER A 1 253 ? 14.248 7.703 -20.317 1.00 80.19 253 SER A CA 1
ATOM 1841 C C . SER A 1 253 ? 13.008 6.837 -20.092 1.00 80.19 253 SER A C 1
ATOM 1843 O O . SER A 1 253 ? 13.128 5.617 -20.026 1.00 80.19 253 SER A O 1
ATOM 1845 N N . GLY A 1 254 ? 11.833 7.450 -19.932 1.00 82.44 254 GLY A N 1
ATOM 1846 C CA . GLY A 1 254 ? 10.609 6.776 -19.503 1.00 82.44 254 GLY A CA 1
ATOM 1847 C C . GLY A 1 254 ? 10.636 6.298 -18.045 1.00 82.44 254 GLY A C 1
ATOM 1848 O O . GLY A 1 254 ? 9.736 5.573 -17.637 1.00 82.44 254 GLY A O 1
ATOM 1849 N N . ASP A 1 255 ? 11.642 6.670 -17.243 1.00 85.69 255 ASP A N 1
ATOM 1850 C CA . ASP A 1 255 ? 11.764 6.181 -15.866 1.00 85.69 255 ASP A CA 1
ATOM 1851 C C . ASP A 1 255 ? 10.785 6.900 -14.914 1.00 85.69 255 ASP A C 1
ATOM 1853 O O . ASP A 1 255 ? 10.731 8.135 -14.844 1.00 85.69 255 ASP A O 1
ATOM 1857 N N . ILE A 1 256 ? 10.092 6.111 -14.088 1.00 91.31 256 ILE A N 1
ATOM 1858 C CA . ILE A 1 256 ? 9.350 6.575 -12.907 1.00 91.31 256 ILE A CA 1
ATOM 1859 C C . ILE A 1 256 ? 10.132 6.137 -11.673 1.00 91.31 256 ILE A C 1
ATOM 1861 O O . ILE A 1 256 ? 10.326 4.945 -11.446 1.00 91.31 256 ILE A O 1
ATOM 1865 N N . VAL A 1 257 ? 10.603 7.092 -10.874 1.00 92.31 257 VAL A N 1
ATOM 1866 C CA . VAL A 1 257 ? 11.520 6.828 -9.762 1.00 92.31 257 VAL A CA 1
ATOM 1867 C C . VAL A 1 257 ? 10.892 7.220 -8.433 1.00 92.31 257 VAL A C 1
ATOM 1869 O O . VAL A 1 257 ? 10.592 8.391 -8.197 1.00 92.31 257 VAL A O 1
ATOM 1872 N N . LEU A 1 258 ? 10.776 6.253 -7.525 1.00 93.88 258 LEU A N 1
ATOM 1873 C CA . LEU A 1 258 ? 10.475 6.513 -6.121 1.00 93.88 258 LEU A CA 1
ATOM 1874 C C . LEU A 1 258 ? 11.746 6.960 -5.406 1.00 93.88 258 LEU A C 1
ATOM 1876 O O . LEU A 1 258 ? 12.801 6.339 -5.564 1.00 93.88 258 LEU A O 1
ATOM 1880 N N . ALA A 1 259 ? 11.652 8.025 -4.610 1.00 92.06 259 ALA A N 1
ATOM 1881 C CA . ALA A 1 259 ? 12.784 8.516 -3.843 1.00 92.06 259 ALA A CA 1
ATOM 1882 C C . ALA A 1 259 ? 12.443 8.842 -2.388 1.00 92.06 259 ALA A C 1
ATOM 1884 O O . ALA A 1 259 ? 11.441 9.500 -2.090 1.00 92.06 259 ALA A O 1
ATOM 1885 N N . GLY A 1 260 ? 13.316 8.427 -1.471 1.00 93.44 260 GLY A N 1
ATOM 1886 C CA . GLY A 1 260 ? 13.136 8.668 -0.043 1.00 93.44 260 GLY A CA 1
ATOM 1887 C C . GLY A 1 260 ? 14.238 8.079 0.838 1.00 93.44 260 GLY A C 1
ATOM 1888 O O . GLY A 1 260 ? 15.199 7.503 0.329 1.00 93.44 260 GLY A O 1
ATOM 1889 N N . PRO A 1 261 ? 14.137 8.254 2.166 1.00 94.50 261 PRO A N 1
ATOM 1890 C CA . PRO A 1 261 ? 15.094 7.703 3.111 1.00 94.50 261 PRO A CA 1
ATOM 1891 C C . PRO A 1 261 ? 14.990 6.180 3.140 1.00 94.50 261 PRO A C 1
ATOM 1893 O O . PRO A 1 261 ? 13.892 5.620 3.157 1.00 94.50 261 PRO A O 1
ATOM 1896 N N . ALA A 1 262 ? 16.141 5.529 3.179 1.00 95.75 262 ALA A N 1
ATOM 1897 C CA . ALA A 1 262 ? 16.252 4.085 3.189 1.00 95.75 262 ALA A CA 1
ATOM 1898 C C . ALA A 1 262 ? 17.485 3.640 3.982 1.00 95.75 262 ALA A C 1
ATOM 1900 O O . ALA A 1 262 ? 18.419 4.417 4.201 1.00 95.75 262 ALA A O 1
ATOM 1901 N N . GLY A 1 263 ? 17.512 2.387 4.405 1.00 94.38 263 GLY A N 1
ATOM 1902 C CA . GLY A 1 263 ? 18.661 1.832 5.108 1.00 94.38 263 GLY A CA 1
ATOM 1903 C C . GLY A 1 263 ? 18.546 0.336 5.279 1.00 94.38 263 GLY A C 1
ATOM 1904 O O . GLY A 1 263 ? 17.800 -0.305 4.547 1.00 94.38 263 GLY A O 1
ATOM 1905 N N . ASP A 1 264 ? 19.296 -0.196 6.235 1.00 96.69 264 ASP A N 1
ATOM 1906 C CA . ASP A 1 264 ? 19.264 -1.617 6.542 1.00 96.69 264 ASP A CA 1
ATOM 1907 C C . ASP A 1 264 ? 17.896 -2.044 7.103 1.00 96.69 264 ASP A C 1
ATOM 1909 O O . ASP A 1 264 ? 17.175 -1.253 7.731 1.00 96.69 264 ASP A O 1
ATOM 1913 N N . TRP A 1 265 ? 17.550 -3.307 6.878 1.00 97.44 265 TRP A N 1
ATOM 1914 C CA . TRP A 1 265 ? 16.285 -3.911 7.264 1.00 97.44 265 TRP A CA 1
ATOM 1915 C C . TRP A 1 265 ? 16.476 -5.252 7.955 1.00 97.44 265 TRP A C 1
ATOM 1917 O O . TRP A 1 265 ? 17.396 -6.017 7.678 1.00 97.44 265 TRP A O 1
ATOM 1927 N N . ARG A 1 266 ? 15.539 -5.571 8.837 1.00 96.88 266 ARG A N 1
ATOM 1928 C CA . ARG A 1 266 ? 15.450 -6.869 9.499 1.00 96.88 266 ARG A CA 1
ATOM 1929 C C . ARG A 1 266 ? 14.000 -7.307 9.575 1.00 96.88 266 ARG A C 1
ATOM 1931 O O . ARG A 1 266 ? 13.094 -6.500 9.369 1.00 96.88 266 ARG A O 1
ATOM 1938 N N . ARG A 1 267 ? 13.789 -8.576 9.904 1.00 95.62 267 ARG A N 1
ATOM 1939 C CA . ARG A 1 267 ? 12.480 -9.054 10.341 1.00 95.62 267 ARG A CA 1
ATOM 1940 C C . ARG A 1 267 ? 12.327 -8.807 11.844 1.00 95.62 267 ARG A C 1
ATOM 1942 O O . ARG A 1 267 ? 13.302 -8.918 12.593 1.00 95.62 267 ARG A O 1
ATOM 1949 N N . ASP A 1 268 ? 11.149 -8.375 12.271 1.00 93.50 268 ASP A N 1
ATOM 1950 C CA . ASP A 1 268 ? 10.781 -8.343 13.689 1.00 93.50 268 ASP A CA 1
ATOM 1951 C C . ASP A 1 268 ? 10.294 -9.720 14.169 1.00 93.50 268 ASP A C 1
ATOM 1953 O O . ASP A 1 268 ? 10.401 -10.713 13.444 1.00 93.50 268 ASP A O 1
ATOM 1957 N N . VAL A 1 269 ? 9.818 -9.795 15.415 1.00 91.00 269 VAL A N 1
ATOM 1958 C CA . VAL A 1 269 ? 9.372 -11.063 16.015 1.00 91.00 269 VAL A CA 1
ATOM 1959 C C . VAL A 1 269 ? 8.096 -11.593 15.355 1.00 91.00 269 VAL A C 1
ATOM 1961 O O . VAL A 1 269 ? 7.880 -12.800 15.324 1.00 91.00 269 VAL A O 1
ATOM 1964 N N . GLU A 1 270 ? 7.303 -10.713 14.741 1.00 86.12 270 GLU A N 1
ATOM 1965 C CA . GLU A 1 270 ? 6.144 -11.048 13.913 1.00 86.12 270 GLU A CA 1
ATOM 1966 C C . GLU A 1 270 ? 6.517 -11.336 12.443 1.00 86.12 270 GLU A C 1
ATOM 1968 O O . GLU A 1 270 ? 5.647 -11.543 11.594 1.00 86.12 270 GLU A O 1
ATOM 1973 N N . GLY A 1 271 ? 7.812 -11.347 12.109 1.00 89.00 271 GLY A N 1
ATOM 1974 C CA . GLY A 1 271 ? 8.318 -11.645 10.771 1.00 89.00 271 GLY A CA 1
ATOM 1975 C C . GLY A 1 271 ? 8.167 -10.508 9.754 1.00 89.00 271 GLY A C 1
ATOM 1976 O O . GLY A 1 271 ? 8.405 -10.729 8.562 1.00 89.00 271 GLY A O 1
ATOM 1977 N N . ARG A 1 272 ? 7.791 -9.298 10.180 1.00 91.12 272 ARG A N 1
ATOM 1978 C CA . ARG A 1 272 ? 7.590 -8.120 9.323 1.00 91.12 272 ARG A CA 1
ATOM 1979 C C . ARG A 1 272 ? 8.915 -7.432 9.029 1.00 91.12 272 ARG A C 1
ATOM 1981 O O . ARG A 1 272 ? 9.769 -7.301 9.900 1.00 91.12 272 ARG A O 1
ATOM 1988 N N . TYR A 1 273 ? 9.065 -6.934 7.806 1.00 95.19 273 TYR A N 1
ATOM 1989 C CA . TYR A 1 273 ? 10.216 -6.117 7.441 1.00 95.19 273 TYR A CA 1
ATOM 1990 C C . TYR A 1 273 ? 10.139 -4.728 8.078 1.00 95.19 273 TYR A C 1
ATOM 1992 O O . TYR A 1 273 ? 9.218 -3.952 7.808 1.00 95.19 273 TYR A O 1
ATOM 2000 N N . VAL A 1 274 ? 11.150 -4.414 8.883 1.00 96.12 274 VAL A N 1
ATOM 2001 C CA . VAL A 1 274 ? 11.309 -3.139 9.580 1.00 96.12 274 VAL A CA 1
ATOM 2002 C C . VAL A 1 274 ? 12.722 -2.598 9.396 1.00 96.12 274 VAL A C 1
ATOM 2004 O O . VAL A 1 274 ? 13.678 -3.349 9.190 1.00 96.12 274 VAL A O 1
ATOM 2007 N N . SER A 1 275 ? 12.873 -1.281 9.497 1.00 96.44 275 SER A N 1
ATOM 2008 C CA . SER A 1 275 ? 14.181 -0.631 9.541 1.00 96.44 275 SER A CA 1
ATOM 2009 C C . SER A 1 275 ? 14.996 -1.160 10.721 1.00 96.44 275 SER A C 1
ATOM 2011 O O . SER A 1 275 ? 14.521 -1.153 11.857 1.00 96.44 275 SER A O 1
ATOM 2013 N N . ALA A 1 276 ? 16.245 -1.558 10.475 1.00 94.88 276 ALA A N 1
ATOM 2014 C CA . ALA A 1 276 ? 17.132 -2.040 11.531 1.00 94.88 276 ALA A CA 1
ATOM 2015 C C . ALA A 1 276 ? 17.448 -0.950 12.576 1.00 94.88 276 ALA A C 1
ATOM 2017 O O . ALA A 1 276 ? 17.553 -1.259 13.758 1.00 94.88 276 ALA A O 1
ATOM 2018 N N . GLU A 1 277 ? 17.536 0.318 12.152 1.00 90.38 277 GLU A N 1
ATOM 2019 C CA . GLU A 1 277 ? 17.872 1.467 13.012 1.00 90.38 277 GLU A CA 1
ATOM 2020 C C . GLU A 1 277 ? 16.714 1.854 13.946 1.00 90.38 277 GLU A C 1
ATOM 2022 O O . GLU A 1 277 ? 16.935 2.142 15.118 1.00 90.38 277 GLU A O 1
ATOM 2027 N N . LYS A 1 278 ? 15.478 1.897 13.426 1.00 90.31 278 LYS A N 1
ATOM 2028 C CA . LYS A 1 278 ? 14.333 2.515 14.126 1.00 90.31 278 LYS A CA 1
ATOM 2029 C C . LYS A 1 278 ? 13.146 1.589 14.370 1.00 90.31 278 LYS A C 1
ATOM 2031 O O . LYS A 1 278 ? 12.174 2.019 14.976 1.00 90.31 278 LYS A O 1
ATOM 2036 N N . GLY A 1 279 ? 13.170 0.365 13.846 1.00 92.25 279 GLY A N 1
ATOM 2037 C CA . GLY A 1 279 ? 12.038 -0.563 13.929 1.00 92.25 279 GLY A CA 1
ATOM 2038 C C . GLY A 1 279 ? 10.788 -0.106 13.169 1.00 92.25 279 GLY A C 1
ATOM 2039 O O . GLY A 1 279 ? 9.726 -0.688 13.346 1.00 92.25 279 GLY A O 1
ATOM 2040 N N . VAL A 1 280 ? 10.889 0.928 12.327 1.00 91.38 280 VAL A N 1
ATOM 2041 C CA . VAL A 1 280 ? 9.747 1.437 11.555 1.00 91.38 280 VAL A CA 1
ATOM 2042 C C . VAL A 1 280 ? 9.454 0.542 10.345 1.00 91.38 280 VAL A C 1
ATOM 2044 O O . VAL A 1 280 ? 10.408 0.037 9.744 1.00 91.38 280 VAL A O 1
ATOM 2047 N N . PRO A 1 281 ? 8.179 0.366 9.950 1.00 92.44 281 PRO A N 1
ATOM 2048 C CA . PRO A 1 281 ? 7.818 -0.388 8.752 1.00 92.44 281 PRO A CA 1
ATOM 2049 C C . PRO A 1 281 ? 8.482 0.158 7.485 1.00 92.44 281 PRO A C 1
ATOM 2051 O O . PRO A 1 281 ? 8.765 1.353 7.374 1.00 92.44 281 PRO A O 1
ATOM 2054 N N . LEU A 1 282 ? 8.713 -0.734 6.525 1.00 95.75 282 LEU A N 1
ATOM 2055 C CA . LEU A 1 282 ? 9.250 -0.402 5.206 1.00 95.75 282 LEU A CA 1
ATOM 2056 C C . LEU A 1 282 ? 8.146 -0.398 4.153 1.00 95.75 282 LEU A C 1
ATOM 2058 O O . LEU A 1 282 ? 7.134 -1.085 4.302 1.00 95.75 282 LEU A O 1
ATOM 2062 N N . VAL A 1 283 ? 8.374 0.330 3.063 1.00 95.62 283 VAL A N 1
ATOM 2063 C CA . VAL A 1 283 ? 7.550 0.225 1.859 1.00 95.62 283 VAL A CA 1
ATOM 2064 C C . VAL A 1 283 ? 7.841 -1.125 1.211 1.00 95.62 283 VAL A C 1
ATOM 2066 O O . VAL A 1 283 ? 8.989 -1.419 0.883 1.00 95.62 283 VAL A O 1
ATOM 2069 N N . GLN A 1 284 ? 6.808 -1.945 1.035 1.00 95.50 284 GLN A N 1
ATOM 2070 C CA . GLN A 1 284 ? 6.936 -3.269 0.427 1.00 95.50 284 GLN A CA 1
ATOM 2071 C C . GLN A 1 284 ? 6.381 -3.270 -0.993 1.00 95.50 284 GLN A C 1
ATOM 2073 O O . GLN A 1 284 ? 5.393 -2.593 -1.283 1.00 95.50 284 GLN A O 1
ATOM 2078 N N . LEU A 1 285 ? 7.027 -4.039 -1.870 1.00 95.75 285 LEU A N 1
ATOM 2079 C CA . LEU A 1 285 ? 6.661 -4.150 -3.278 1.00 95.75 285 LEU A CA 1
ATOM 2080 C C . LEU A 1 285 ? 5.219 -4.644 -3.447 1.00 95.75 285 LEU A C 1
ATOM 2082 O O . LEU A 1 285 ? 4.472 -4.056 -4.222 1.00 95.75 285 LEU A O 1
ATOM 2086 N N . ASP A 1 286 ? 4.807 -5.658 -2.687 1.00 93.31 286 ASP A N 1
ATOM 2087 C CA . ASP A 1 286 ? 3.467 -6.244 -2.790 1.00 93.31 286 ASP A CA 1
ATOM 2088 C C . ASP A 1 286 ? 2.370 -5.225 -2.458 1.00 93.31 286 ASP A C 1
ATOM 2090 O O . ASP A 1 286 ? 1.408 -5.077 -3.212 1.00 93.31 286 ASP A O 1
ATOM 2094 N N . ASP A 1 287 ? 2.541 -4.472 -1.367 1.00 94.19 287 ASP A N 1
ATOM 2095 C CA . ASP A 1 287 ? 1.609 -3.411 -0.972 1.00 94.19 287 ASP A CA 1
ATOM 2096 C C . ASP A 1 287 ? 1.576 -2.292 -2.012 1.00 94.19 287 ASP A C 1
ATOM 2098 O O . ASP A 1 287 ? 0.499 -1.826 -2.379 1.00 94.19 287 ASP A O 1
ATOM 2102 N N . LEU A 1 288 ? 2.744 -1.870 -2.513 1.00 94.12 288 LEU A N 1
ATOM 2103 C CA . LEU A 1 288 ? 2.831 -0.867 -3.572 1.00 94.12 288 LEU A CA 1
ATOM 2104 C C . LEU A 1 288 ? 2.084 -1.332 -4.827 1.00 94.12 288 LEU A C 1
ATOM 2106 O O . LEU A 1 288 ? 1.348 -0.553 -5.416 1.00 94.12 288 LEU A O 1
ATOM 2110 N N . VAL A 1 289 ? 2.240 -2.590 -5.237 1.00 93.06 289 VAL A N 1
ATOM 2111 C CA . VAL A 1 289 ? 1.566 -3.134 -6.423 1.00 93.06 289 VAL A CA 1
ATOM 2112 C C . VAL A 1 289 ? 0.056 -3.226 -6.210 1.00 93.06 289 VAL A C 1
ATOM 2114 O O . VAL A 1 289 ? -0.700 -2.864 -7.110 1.00 93.06 289 VAL A O 1
ATOM 2117 N N . VAL A 1 290 ? -0.399 -3.694 -5.045 1.00 93.75 290 VAL A N 1
ATOM 2118 C CA . VAL A 1 290 ? -1.833 -3.787 -4.719 1.00 93.75 290 VAL A CA 1
ATOM 2119 C C . VAL A 1 290 ? -2.474 -2.401 -4.700 1.00 93.75 290 VAL A C 1
ATOM 2121 O O . VAL A 1 290 ? -3.485 -2.188 -5.366 1.00 93.75 290 VAL A O 1
ATOM 2124 N N . THR A 1 291 ? -1.858 -1.449 -4.002 1.00 90.50 291 THR A N 1
ATOM 2125 C CA . THR A 1 291 ? -2.369 -0.074 -3.905 1.00 90.50 291 THR A CA 1
ATOM 2126 C C . THR A 1 291 ? -2.296 0.662 -5.237 1.00 90.50 291 THR A C 1
ATOM 2128 O O . THR A 1 291 ? -3.233 1.369 -5.586 1.00 90.50 291 THR A O 1
ATOM 2131 N N . LEU A 1 292 ? -1.241 0.458 -6.033 1.00 89.31 292 LEU A N 1
ATOM 2132 C CA . LEU A 1 292 ? -1.142 1.051 -7.363 1.00 89.31 292 LEU A CA 1
ATOM 2133 C C . LEU A 1 292 ? -2.206 0.483 -8.302 1.00 89.31 292 LEU A C 1
ATOM 2135 O O . LEU A 1 292 ? -2.822 1.245 -9.031 1.00 89.31 292 LEU A O 1
ATOM 2139 N N . ARG A 1 293 ? -2.459 -0.832 -8.280 1.00 89.38 293 ARG A N 1
ATOM 2140 C CA . ARG A 1 293 ? -3.545 -1.433 -9.073 1.00 89.38 293 ARG A CA 1
ATOM 2141 C C . ARG A 1 293 ? -4.888 -0.830 -8.695 1.00 89.38 293 ARG A C 1
ATOM 2143 O O . ARG A 1 293 ? -5.593 -0.394 -9.596 1.00 89.38 293 ARG A O 1
ATOM 2150 N N . ASN A 1 294 ? -5.177 -0.739 -7.395 1.00 89.19 294 ASN A N 1
ATOM 2151 C CA . ASN A 1 294 ? -6.373 -0.059 -6.915 1.00 89.19 294 ASN A CA 1
ATOM 2152 C C . ASN A 1 294 ? -6.411 1.407 -7.365 1.00 89.19 294 ASN A C 1
ATOM 2154 O O . ASN A 1 294 ? -7.439 1.827 -7.841 1.00 89.19 294 ASN A O 1
ATOM 2158 N N . ALA A 1 295 ? -5.321 2.174 -7.350 1.00 84.88 295 ALA A N 1
ATOM 2159 C CA . ALA A 1 295 ? -5.355 3.569 -7.811 1.00 84.88 295 ALA A CA 1
ATOM 2160 C C . ALA A 1 295 ? -5.779 3.746 -9.290 1.00 84.88 295 ALA A C 1
ATOM 2162 O O . ALA A 1 295 ? -6.193 4.836 -9.679 1.00 84.88 295 ALA A O 1
ATOM 2163 N N . TYR A 1 296 ? -5.671 2.700 -10.119 1.00 81.25 296 TYR A N 1
ATOM 2164 C CA . TYR A 1 296 ? -6.100 2.695 -11.527 1.00 81.25 296 TYR A CA 1
ATOM 2165 C C . TYR A 1 296 ? -7.394 1.893 -11.778 1.00 81.25 296 TYR A C 1
ATOM 2167 O O . TYR A 1 296 ? -7.817 1.765 -12.929 1.00 81.25 296 TYR A O 1
ATOM 2175 N N . SER A 1 297 ? -8.025 1.347 -10.738 1.00 73.31 297 SER A N 1
ATOM 2176 C CA . SER A 1 297 ? -9.296 0.607 -10.788 1.00 73.31 297 SER A CA 1
ATOM 2177 C C . SER A 1 297 ? -10.214 1.065 -9.640 1.00 73.31 297 SER A C 1
ATOM 2179 O O . SER A 1 297 ? -9.790 1.866 -8.833 1.00 73.31 297 SER A O 1
ATOM 2181 N N . GLU A 1 298 ? -11.461 0.602 -9.517 1.00 65.88 298 GLU A N 1
ATOM 2182 C CA . GLU A 1 298 ? -12.245 0.757 -8.261 1.00 65.88 298 GLU A CA 1
ATOM 2183 C C . GLU A 1 298 ? -12.246 2.178 -7.621 1.00 65.88 298 GLU A C 1
ATOM 2185 O O . GLU A 1 298 ? -12.114 2.324 -6.407 1.00 65.88 298 GLU A O 1
ATOM 2190 N N . GLU A 1 299 ? -12.301 3.236 -8.443 1.00 74.62 299 GLU A N 1
ATOM 2191 C CA . GLU A 1 299 ? -12.248 4.657 -8.028 1.00 74.62 299 GLU A CA 1
ATOM 2192 C C . GLU A 1 299 ? -11.001 5.091 -7.223 1.00 74.62 299 GLU A C 1
ATOM 2194 O O . GLU A 1 299 ? -10.934 6.228 -6.756 1.00 74.62 299 GLU A O 1
ATOM 2199 N N . GLY A 1 300 ? -9.987 4.231 -7.078 1.00 79.12 300 GLY A N 1
ATOM 2200 C CA . GLY A 1 300 ? -8.807 4.512 -6.259 1.00 79.12 300 GLY A CA 1
ATOM 2201 C C . GLY A 1 300 ? -9.109 4.600 -4.763 1.00 79.12 300 GLY A C 1
ATOM 2202 O O . GLY A 1 300 ? -8.447 5.364 -4.050 1.00 79.12 300 GLY A O 1
ATOM 2203 N N . ARG A 1 301 ? -10.124 3.852 -4.312 1.00 83.69 301 ARG A N 1
ATOM 2204 C CA . ARG A 1 301 ? -10.587 3.794 -2.923 1.00 83.69 301 ARG A CA 1
ATOM 2205 C C . ARG A 1 301 ? -10.533 2.369 -2.402 1.00 83.69 301 ARG A C 1
ATOM 2207 O O . ARG A 1 301 ? -10.867 1.419 -3.114 1.00 83.69 301 ARG A O 1
ATOM 2214 N N . PHE A 1 302 ? -10.103 2.204 -1.157 1.00 86.69 302 PHE A N 1
ATOM 2215 C CA . PHE A 1 302 ? -10.089 0.906 -0.488 1.00 86.69 302 PHE A CA 1
ATOM 2216 C C . PHE A 1 302 ? -10.099 1.061 1.027 1.00 86.69 302 PHE A C 1
ATOM 2218 O O . PHE A 1 302 ? -9.696 2.093 1.565 1.00 86.69 302 PHE A O 1
ATOM 2225 N N . GLY A 1 303 ? -10.531 0.012 1.720 1.00 86.94 303 GLY A N 1
ATOM 2226 C CA . GLY A 1 303 ? -10.617 0.056 3.167 1.00 86.94 303 GLY A CA 1
ATOM 2227 C C . GLY A 1 303 ? -10.983 -1.268 3.811 1.00 86.94 303 GLY A C 1
ATOM 2228 O O . GLY A 1 303 ? -11.138 -2.303 3.150 1.00 86.94 303 GLY A O 1
ATOM 2229 N N . CYS A 1 304 ? -11.100 -1.231 5.132 1.00 85.31 304 CYS A N 1
ATOM 2230 C CA . CYS A 1 304 ? -11.630 -2.331 5.914 1.00 85.31 304 CYS A CA 1
ATOM 2231 C C . CYS A 1 304 ? -12.423 -1.846 7.122 1.00 85.31 304 CYS A C 1
ATOM 2233 O O . CYS A 1 304 ? -12.137 -0.787 7.676 1.00 85.31 304 CYS A O 1
ATOM 2235 N N . SER A 1 305 ? -13.349 -2.685 7.578 1.00 81.56 305 SER A N 1
ATOM 2236 C CA . SER A 1 305 ? -14.120 -2.459 8.793 1.00 81.56 305 SER A CA 1
ATOM 2237 C C . SER A 1 305 ? -14.350 -3.764 9.545 1.00 81.56 305 SER A C 1
ATOM 2239 O O . SER A 1 305 ? -14.622 -4.805 8.941 1.00 81.56 305 SER A O 1
ATOM 2241 N N . ILE A 1 306 ? -14.263 -3.718 10.873 1.00 80.31 306 ILE A N 1
ATOM 2242 C CA . ILE A 1 306 ? -14.695 -4.810 11.752 1.00 80.31 306 ILE A CA 1
ATOM 2243 C C . ILE A 1 306 ? -16.116 -4.498 12.243 1.00 80.31 306 ILE A C 1
ATOM 2245 O O . ILE A 1 306 ? -16.308 -3.660 13.127 1.00 80.31 306 ILE A O 1
ATOM 2249 N N . VAL A 1 307 ? -17.113 -5.156 11.658 1.00 77.50 307 VAL A N 1
ATOM 2250 C CA . VAL A 1 307 ? -18.534 -4.826 11.816 1.00 77.50 307 VAL A CA 1
ATOM 2251 C C . VAL A 1 307 ? -19.232 -5.852 12.716 1.00 77.50 307 VAL A C 1
ATOM 2253 O O . VAL A 1 307 ? -19.188 -7.052 12.432 1.00 77.50 307 VAL A O 1
ATOM 2256 N N . PRO A 1 308 ? -19.909 -5.434 13.798 1.00 74.31 308 PRO A N 1
ATOM 2257 C CA . PRO A 1 308 ? -20.744 -6.337 14.580 1.00 74.31 308 PRO A CA 1
ATOM 2258 C C . PRO A 1 308 ? -21.884 -6.939 13.748 1.00 74.31 308 PRO A C 1
ATOM 2260 O O . PRO A 1 308 ? -22.497 -6.265 12.921 1.00 74.31 308 PRO A O 1
ATOM 2263 N N . ARG A 1 309 ? -22.219 -8.209 13.998 1.00 77.81 309 ARG A N 1
ATOM 2264 C CA . ARG A 1 309 ? -23.364 -8.858 13.341 1.00 77.81 309 ARG A CA 1
ATOM 2265 C C . ARG A 1 309 ? -24.663 -8.172 13.760 1.00 77.81 309 ARG A C 1
ATOM 2267 O O . ARG A 1 309 ? -24.825 -7.822 14.927 1.00 77.81 309 ARG A O 1
ATOM 2274 N N . ARG A 1 310 ? -25.623 -8.043 12.839 1.00 73.25 310 ARG A N 1
ATOM 2275 C CA . ARG A 1 310 ? -26.933 -7.416 13.113 1.00 73.25 310 ARG A CA 1
ATOM 2276 C C . ARG A 1 310 ? -27.654 -8.043 14.311 1.00 73.25 310 ARG A C 1
ATOM 2278 O O . ARG A 1 310 ? -28.161 -7.328 15.168 1.00 73.25 310 ARG A O 1
ATOM 2285 N N . GLU A 1 311 ? -27.654 -9.369 14.385 1.00 76.44 311 GLU A N 1
ATOM 2286 C CA . GLU A 1 311 ? -28.224 -10.129 15.504 1.00 76.44 311 GLU A CA 1
ATOM 2287 C C . GLU A 1 311 ? -27.540 -9.810 16.846 1.00 76.44 311 GLU A C 1
ATOM 2289 O O . GLU A 1 311 ? -28.214 -9.598 17.853 1.00 76.44 311 GLU A O 1
ATOM 2294 N N . ASN A 1 312 ? -26.214 -9.659 16.842 1.00 78.88 312 ASN A N 1
ATOM 2295 C CA . ASN A 1 312 ? -25.439 -9.325 18.034 1.00 78.88 312 ASN A CA 1
ATOM 2296 C C . ASN A 1 312 ? -25.624 -7.864 18.459 1.00 78.88 312 ASN A C 1
ATOM 2298 O O . ASN A 1 312 ? -25.635 -7.567 19.649 1.00 78.88 312 ASN A O 1
ATOM 2302 N N . LEU A 1 313 ? -25.807 -6.940 17.510 1.00 72.69 313 LEU A N 1
ATOM 2303 C CA . LEU A 1 313 ? -26.156 -5.550 17.823 1.00 72.69 313 LEU A CA 1
ATOM 2304 C C . LEU A 1 313 ? -27.509 -5.464 18.527 1.00 72.69 313 LEU A C 1
ATOM 2306 O O . LEU A 1 313 ? -27.640 -4.740 19.512 1.00 72.69 313 LEU A O 1
ATOM 2310 N N . ALA A 1 314 ? -28.502 -6.229 18.064 1.00 72.31 314 ALA A N 1
ATOM 2311 C CA . ALA A 1 314 ? -29.803 -6.303 18.722 1.00 72.31 314 ALA A CA 1
ATOM 2312 C C . ALA A 1 314 ? -29.687 -6.892 20.139 1.00 72.31 314 ALA A C 1
ATOM 2314 O O . ALA A 1 314 ? -30.261 -6.343 21.080 1.00 72.31 314 ALA A O 1
ATOM 2315 N N . ALA A 1 315 ? -28.895 -7.955 20.313 1.00 75.88 315 ALA A N 1
ATOM 2316 C CA . ALA A 1 315 ? -28.629 -8.542 21.626 1.00 75.88 315 ALA A CA 1
ATOM 2317 C C . ALA A 1 315 ? -27.911 -7.558 22.567 1.00 75.88 315 ALA A C 1
ATOM 2319 O O . ALA A 1 315 ? -28.319 -7.386 23.715 1.00 75.88 315 ALA A O 1
ATOM 2320 N N . ALA A 1 316 ? -26.881 -6.865 22.078 1.00 71.81 316 ALA A N 1
ATOM 2321 C CA . ALA A 1 316 ? -26.139 -5.867 22.842 1.00 71.81 316 ALA A CA 1
ATOM 2322 C C . ALA A 1 316 ? -27.025 -4.677 23.238 1.00 71.81 316 ALA A C 1
ATOM 2324 O O . ALA A 1 316 ? -26.945 -4.203 24.371 1.00 71.81 316 ALA A O 1
ATOM 2325 N N . LYS A 1 317 ? -27.926 -4.241 22.347 1.00 71.81 317 LYS A N 1
ATOM 2326 C CA . LYS A 1 317 ? -28.935 -3.219 22.648 1.00 71.81 317 LYS A CA 1
ATOM 2327 C C . LYS A 1 317 ? -29.876 -3.675 23.765 1.00 71.81 317 LYS A C 1
ATOM 2329 O O . LYS A 1 317 ? -30.069 -2.924 24.714 1.00 71.81 317 LYS A O 1
ATOM 2334 N N . ALA A 1 318 ? -30.382 -4.907 23.707 1.00 77.94 318 ALA A N 1
ATOM 2335 C CA . ALA A 1 318 ? -31.245 -5.460 24.752 1.00 77.94 318 ALA A CA 1
ATOM 2336 C C . ALA A 1 318 ? -30.525 -5.572 26.111 1.00 77.94 318 ALA A C 1
ATOM 2338 O O . ALA A 1 318 ? -31.110 -5.278 27.155 1.00 77.94 318 ALA A O 1
ATOM 2339 N N . VAL A 1 319 ? -29.238 -5.948 26.116 1.00 79.81 319 VAL A N 1
ATOM 2340 C CA . VAL A 1 319 ? -28.408 -5.909 27.332 1.00 79.81 319 VAL A CA 1
ATOM 2341 C C . VAL A 1 319 ? -28.273 -4.476 27.839 1.00 79.81 319 VAL A C 1
ATOM 2343 O O . VAL A 1 319 ? -28.452 -4.240 29.031 1.00 79.81 319 VAL A O 1
ATOM 2346 N N . ASN A 1 320 ? -27.999 -3.511 26.963 1.00 78.75 320 ASN A N 1
ATOM 2347 C CA . ASN A 1 320 ? -27.884 -2.118 27.371 1.00 78.75 320 ASN A CA 1
ATOM 2348 C C . ASN A 1 320 ? -29.196 -1.597 27.979 1.00 78.75 320 ASN A C 1
ATOM 2350 O O . ASN A 1 320 ? -29.175 -1.086 29.088 1.00 78.75 320 ASN A O 1
ATOM 2354 N N . GLU A 1 321 ? -30.341 -1.827 27.332 1.00 79.75 321 GLU A N 1
ATOM 2355 C CA . GLU A 1 321 ? -31.671 -1.444 27.835 1.00 79.75 321 GLU A CA 1
ATOM 2356 C C . GLU A 1 321 ? -31.982 -2.060 29.207 1.00 79.75 321 GLU A C 1
ATOM 2358 O O . GLU A 1 321 ? -32.448 -1.364 30.111 1.00 79.75 321 GLU A O 1
ATOM 2363 N N . LYS A 1 322 ? -31.657 -3.347 29.399 1.00 85.25 322 LYS A N 1
ATOM 2364 C CA . LYS A 1 322 ? -31.779 -4.040 30.692 1.00 85.25 322 LYS A CA 1
ATOM 2365 C C . LYS A 1 322 ? -30.997 -3.324 31.797 1.00 85.25 322 LYS A C 1
ATOM 2367 O O . LYS A 1 322 ? -31.487 -3.227 32.921 1.00 85.25 322 LYS A O 1
ATOM 2372 N N . TRP A 1 323 ? -29.783 -2.865 31.500 1.00 79.94 323 TRP A N 1
ATOM 2373 C CA . TRP A 1 323 ? -28.902 -2.225 32.478 1.00 79.94 323 TRP A CA 1
ATOM 2374 C C . TRP A 1 323 ? -29.176 -0.726 32.653 1.00 79.94 323 TRP A C 1
ATOM 2376 O O . TRP A 1 323 ? -29.001 -0.219 33.754 1.00 79.94 323 TRP A O 1
ATOM 2386 N N . SER A 1 324 ? -29.671 -0.030 31.626 1.00 76.38 324 SER A N 1
ATOM 2387 C CA . SER A 1 324 ? -30.058 1.387 31.689 1.00 76.38 324 SER A CA 1
ATOM 2388 C C . SER A 1 324 ? -31.356 1.635 32.465 1.00 76.38 324 SER A C 1
ATOM 2390 O O . SER A 1 324 ? -31.661 2.779 32.792 1.00 76.38 324 SER A O 1
ATOM 2392 N N . ALA A 1 325 ? -32.119 0.585 32.787 1.00 79.31 325 ALA A N 1
ATOM 2393 C CA . ALA A 1 325 ? -33.353 0.695 33.563 1.00 79.31 325 ALA A CA 1
ATOM 2394 C C . ALA A 1 325 ? -33.136 1.198 35.006 1.00 79.31 325 ALA A C 1
ATOM 2396 O O . ALA A 1 325 ? -34.083 1.672 35.635 1.00 79.31 325 ALA A O 1
ATOM 2397 N N . GLN A 1 326 ? -31.919 1.087 35.553 1.00 72.50 326 GLN A N 1
ATOM 2398 C CA . GLN A 1 326 ? -31.551 1.619 36.869 1.00 72.50 326 GLN A CA 1
ATOM 2399 C C . GLN A 1 326 ? -30.111 2.158 36.855 1.00 72.50 326 GLN A C 1
ATOM 2401 O O . GLN A 1 326 ? -29.278 1.621 36.127 1.00 72.50 326 GLN A O 1
ATOM 2406 N N . PRO A 1 327 ? -29.775 3.167 37.684 1.00 74.75 327 PRO A N 1
ATOM 2407 C CA . PRO A 1 327 ? -28.399 3.638 37.814 1.00 74.75 327 PRO A CA 1
ATOM 2408 C C . PRO A 1 327 ? -27.446 2.499 38.202 1.00 74.75 327 PRO A C 1
ATOM 2410 O O . PRO A 1 327 ? -27.719 1.735 39.135 1.00 74.75 327 PRO A O 1
ATOM 2413 N N . LEU A 1 328 ? -26.318 2.394 37.494 1.00 76.00 328 LEU A N 1
ATOM 2414 C CA . LEU A 1 328 ? -25.273 1.410 37.782 1.00 76.00 328 LEU A CA 1
ATOM 2415 C C . LEU A 1 328 ? -24.711 1.645 39.188 1.00 76.00 328 LEU A C 1
ATOM 2417 O O . LEU A 1 328 ? -24.173 2.710 39.483 1.00 76.00 328 LEU A O 1
ATOM 2421 N N . ARG A 1 329 ? -24.795 0.635 40.060 1.00 79.50 329 ARG A N 1
ATOM 2422 C CA . ARG A 1 329 ? -24.205 0.714 41.405 1.00 79.50 329 ARG A CA 1
ATOM 2423 C C . ARG A 1 329 ? -22.681 0.537 41.338 1.00 79.50 329 ARG A C 1
ATOM 2425 O O . ARG A 1 329 ? -22.190 -0.176 40.449 1.00 79.50 329 ARG A O 1
ATOM 2432 N N . PRO A 1 330 ? -21.925 1.075 42.313 1.00 73.38 330 PRO A N 1
ATOM 2433 C CA . PRO A 1 330 ? -20.494 0.808 42.439 1.00 73.38 330 PRO A CA 1
ATOM 2434 C C . PRO A 1 330 ? -20.202 -0.701 42.394 1.00 73.38 330 PRO A C 1
ATOM 2436 O O . PRO A 1 330 ? -20.842 -1.493 43.084 1.00 73.38 330 PRO A O 1
ATOM 2439 N N . GLY A 1 331 ? -19.272 -1.116 41.529 1.00 78.31 331 GLY A N 1
ATOM 2440 C CA . GLY A 1 331 ? -18.897 -2.523 41.324 1.00 78.31 331 GLY A CA 1
ATOM 2441 C C . GLY A 1 331 ? -19.709 -3.301 40.274 1.00 78.31 331 GLY A C 1
ATOM 2442 O O . GLY A 1 331 ? -19.268 -4.365 39.846 1.00 78.31 331 GLY A O 1
ATOM 2443 N N . GLN A 1 332 ? -20.843 -2.786 39.778 1.00 82.81 332 GLN A N 1
ATOM 2444 C CA . GLN A 1 332 ? -21.636 -3.468 38.736 1.00 82.81 332 GLN A CA 1
ATOM 2445 C C . GLN A 1 332 ? -21.100 -3.261 37.311 1.00 82.81 332 GLN A C 1
ATOM 2447 O O . GLN A 1 332 ? -21.391 -4.062 36.422 1.00 82.81 332 GLN A O 1
ATOM 2452 N N . ARG A 1 333 ? -20.265 -2.233 37.102 1.00 76.50 333 ARG A N 1
ATOM 2453 C CA . ARG A 1 333 ? -19.694 -1.866 35.795 1.00 76.50 333 ARG A CA 1
ATOM 2454 C C . ARG A 1 333 ? -18.992 -3.035 35.101 1.00 76.50 333 ARG A C 1
ATOM 2456 O O . ARG A 1 333 ? -19.204 -3.248 33.914 1.00 76.50 333 ARG A O 1
ATOM 2463 N N . ALA A 1 334 ? -18.195 -3.814 35.834 1.00 79.69 334 ALA A N 1
ATOM 2464 C CA . ALA A 1 334 ? -17.471 -4.955 35.270 1.00 79.69 334 ALA A CA 1
ATOM 2465 C C . ALA A 1 334 ? -18.417 -6.058 34.764 1.00 79.69 334 ALA A C 1
ATOM 2467 O O . ALA A 1 334 ? -18.188 -6.640 33.707 1.00 79.69 334 ALA A O 1
ATOM 2468 N N . ARG A 1 335 ? -19.509 -6.316 35.494 1.00 84.12 335 ARG A N 1
ATOM 2469 C CA . ARG A 1 335 ? -20.511 -7.314 35.109 1.00 84.12 335 ARG A CA 1
ATOM 2470 C C . ARG A 1 335 ? -21.297 -6.871 33.879 1.00 84.12 335 ARG A C 1
ATOM 2472 O O . ARG A 1 335 ? -21.444 -7.658 32.953 1.00 84.12 335 ARG A O 1
ATOM 2479 N N . TRP A 1 336 ? -21.745 -5.617 33.858 1.00 81.19 336 TRP A N 1
ATOM 2480 C CA . TRP A 1 336 ? -22.398 -5.030 32.688 1.00 81.19 336 TRP A CA 1
ATOM 2481 C C . TRP A 1 336 ? -21.497 -5.090 31.448 1.00 81.19 336 TRP A C 1
ATOM 2483 O O . TRP A 1 336 ? -21.927 -5.592 30.414 1.00 81.19 336 TRP A O 1
ATOM 2493 N N . LEU A 1 337 ? -20.230 -4.669 31.566 1.00 76.69 337 LEU A N 1
ATOM 2494 C CA . LEU A 1 337 ? -19.263 -4.719 30.464 1.00 76.69 337 LEU A CA 1
ATOM 2495 C C . LEU A 1 337 ? -19.069 -6.140 29.920 1.00 76.69 337 LEU A C 1
ATOM 2497 O O . LEU A 1 337 ? -18.971 -6.311 28.708 1.00 76.69 337 LEU A O 1
ATOM 2501 N N . ASN A 1 338 ? -19.023 -7.155 30.786 1.00 83.62 338 ASN A N 1
ATOM 2502 C CA . ASN A 1 338 ? -18.903 -8.546 30.350 1.00 83.62 338 ASN A CA 1
ATOM 2503 C C . ASN A 1 338 ? -20.171 -9.036 29.634 1.00 83.62 338 ASN A C 1
ATOM 2505 O O . ASN A 1 338 ? -20.051 -9.561 28.531 1.00 83.62 338 ASN A O 1
ATOM 2509 N N . GLU A 1 339 ? -21.367 -8.795 30.190 1.00 83.31 339 GLU A N 1
ATOM 2510 C CA . GLU A 1 339 ? -22.640 -9.156 29.534 1.00 83.31 339 GLU A CA 1
ATOM 2511 C C . GLU A 1 339 ? -22.780 -8.460 28.165 1.00 83.31 339 GLU A C 1
ATOM 2513 O O . GLU A 1 339 ? -23.213 -9.068 27.187 1.00 83.31 339 GLU A O 1
ATOM 2518 N N . PHE A 1 340 ? -22.364 -7.194 28.067 1.00 78.94 340 PHE A N 1
ATOM 2519 C CA . PHE A 1 340 ? -22.397 -6.431 26.820 1.00 78.94 340 PHE A CA 1
ATOM 2520 C C . PHE A 1 340 ? -21.394 -6.962 25.781 1.00 78.94 340 PHE A C 1
ATOM 2522 O O . PHE A 1 340 ? -21.736 -7.110 24.607 1.00 78.94 340 PHE A O 1
ATOM 2529 N N . ARG A 1 341 ? -20.166 -7.300 26.202 1.00 76.75 341 ARG A N 1
ATOM 2530 C CA . ARG A 1 341 ? -19.139 -7.909 25.333 1.00 76.75 341 ARG A CA 1
ATOM 2531 C C . ARG A 1 341 ? -19.570 -9.273 24.803 1.00 76.75 341 ARG A C 1
ATOM 2533 O O . ARG A 1 341 ? -19.392 -9.540 23.617 1.00 76.75 341 ARG A O 1
ATOM 2540 N N . GLU A 1 342 ? -20.139 -10.117 25.660 1.00 86.00 342 GLU A N 1
ATOM 2541 C CA . GLU A 1 342 ? -20.670 -11.425 25.264 1.00 86.00 342 GLU A CA 1
ATOM 2542 C C . GLU A 1 342 ? -21.790 -11.281 24.230 1.00 86.00 342 GLU A C 1
ATOM 2544 O O . GLU A 1 342 ? -21.787 -11.996 23.228 1.00 86.00 342 GLU A O 1
ATOM 2549 N N . ALA A 1 343 ? -22.692 -10.313 24.421 1.00 77.88 343 ALA A N 1
ATOM 2550 C CA . ALA A 1 343 ? -23.787 -10.047 23.492 1.00 77.88 343 ALA A CA 1
ATOM 2551 C C . ALA A 1 343 ? -23.319 -9.503 22.130 1.00 77.88 343 ALA A C 1
ATOM 2553 O O . ALA A 1 343 ? -23.859 -9.903 21.101 1.00 77.88 343 ALA A O 1
ATOM 2554 N N . LEU A 1 344 ? -22.296 -8.636 22.096 1.00 76.12 344 LEU A N 1
ATOM 2555 C CA . LEU A 1 344 ? -21.684 -8.168 20.841 1.00 76.12 344 LEU A CA 1
ATOM 2556 C C . LEU A 1 344 ? -21.010 -9.301 20.052 1.00 76.12 344 LEU A C 1
ATOM 2558 O O . LEU A 1 344 ? -20.988 -9.272 18.817 1.00 76.12 344 LEU A O 1
ATOM 2562 N N . GLY A 1 345 ? -20.473 -10.299 20.754 1.00 83.44 345 GLY A N 1
ATOM 2563 C CA . GLY A 1 345 ? -19.972 -11.538 20.172 1.00 83.44 345 GLY A CA 1
ATOM 2564 C C . GLY A 1 345 ? -18.938 -11.349 19.055 1.00 83.44 345 GLY A C 1
ATOM 2565 O O . GLY A 1 345 ? -18.191 -10.370 18.995 1.00 83.44 345 GLY A O 1
ATOM 2566 N N . ARG A 1 346 ? -18.869 -12.332 18.148 1.00 87.00 346 ARG A N 1
ATOM 2567 C CA . ARG A 1 346 ? -17.948 -12.295 17.002 1.00 87.00 346 ARG A CA 1
ATOM 2568 C C . ARG A 1 346 ? -18.413 -11.287 15.957 1.00 87.00 346 ARG A C 1
ATOM 2570 O O . ARG A 1 346 ? -19.553 -11.342 15.502 1.00 87.00 346 ARG A O 1
ATOM 2577 N N . GLN A 1 347 ? -17.483 -10.448 15.524 1.00 83.19 347 GLN A N 1
ATOM 2578 C CA . GLN A 1 347 ? -17.689 -9.445 14.484 1.00 83.19 347 GLN A CA 1
ATOM 2579 C C . GLN A 1 347 ? -17.192 -9.969 13.131 1.00 83.19 347 GLN A C 1
ATOM 2581 O O . GLN A 1 347 ? -16.423 -10.931 13.065 1.00 83.19 347 GLN A O 1
ATOM 2586 N N . GLU A 1 348 ? -17.666 -9.366 12.050 1.00 84.00 348 GLU A N 1
ATOM 2587 C CA . GLU A 1 348 ? -17.278 -9.695 10.684 1.00 84.00 348 GLU A CA 1
ATOM 2588 C C . GLU A 1 348 ? -16.245 -8.699 10.174 1.00 84.00 348 GLU A C 1
ATOM 2590 O O . GLU A 1 348 ? -16.391 -7.493 10.342 1.00 84.00 348 GLU A O 1
ATOM 2595 N N . ILE A 1 349 ? -15.192 -9.213 9.545 1.00 89.69 349 ILE A N 1
ATOM 2596 C CA . ILE A 1 349 ? -14.189 -8.386 8.882 1.00 89.69 349 ILE A CA 1
ATOM 2597 C C . ILE A 1 349 ? -14.649 -8.182 7.446 1.00 89.69 349 ILE A C 1
ATOM 2599 O O . ILE A 1 349 ? -14.845 -9.150 6.710 1.00 89.69 349 ILE A O 1
ATOM 2603 N N . GLN A 1 350 ? -14.785 -6.926 7.054 1.00 86.19 350 GLN A N 1
ATOM 2604 C CA . GLN A 1 350 ? -15.096 -6.526 5.693 1.00 86.19 350 GLN A CA 1
ATOM 2605 C C . GLN A 1 350 ? -13.890 -5.791 5.120 1.00 86.19 350 GLN A C 1
ATOM 2607 O O . GLN A 1 350 ? -13.326 -4.918 5.773 1.00 86.19 350 GLN A O 1
ATOM 2612 N N . VAL A 1 351 ?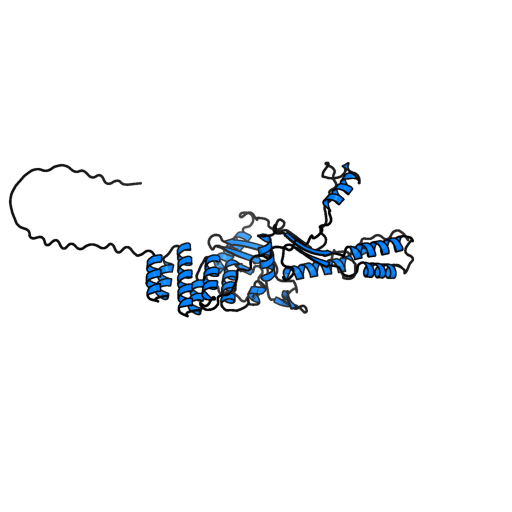 -13.482 -6.161 3.909 1.00 89.56 351 VAL A N 1
ATOM 2613 C CA . VAL A 1 351 ? -12.423 -5.494 3.144 1.00 89.56 351 VAL A CA 1
ATOM 2614 C C . VAL A 1 351 ? -12.984 -5.203 1.761 1.00 89.56 351 VAL A C 1
ATOM 2616 O O . VAL A 1 351 ? -13.607 -6.079 1.159 1.00 89.56 351 VAL A O 1
ATOM 2619 N N . TYR A 1 352 ? -12.764 -3.991 1.266 1.00 87.50 352 TYR A N 1
ATOM 2620 C CA . TYR A 1 352 ? -13.250 -3.534 -0.034 1.00 87.50 352 TYR A CA 1
ATOM 2621 C C . TYR A 1 352 ? -12.163 -2.763 -0.787 1.00 87.50 352 TYR A C 1
ATOM 2623 O O . TYR A 1 352 ? -11.162 -2.337 -0.210 1.00 87.50 352 TYR A O 1
ATOM 2631 N N . GLY A 1 353 ? -12.327 -2.640 -2.105 1.00 86.25 353 GLY A N 1
ATOM 2632 C CA . GLY A 1 353 ? -11.370 -1.988 -3.009 1.00 86.25 353 GLY A CA 1
ATOM 2633 C C . GLY A 1 353 ? -10.099 -2.797 -3.316 1.00 86.25 353 GLY A C 1
ATOM 2634 O O . GLY A 1 353 ? -9.468 -2.574 -4.349 1.00 86.25 353 GLY A O 1
ATOM 2635 N N . ILE A 1 354 ? -9.730 -3.776 -2.481 1.00 91.69 354 ILE A N 1
ATOM 2636 C CA . ILE A 1 354 ? -8.604 -4.699 -2.707 1.00 91.69 354 ILE A CA 1
ATOM 2637 C C . ILE A 1 354 ? -8.961 -6.144 -2.328 1.00 91.69 354 ILE A C 1
ATOM 2639 O O . ILE A 1 354 ? -9.885 -6.385 -1.554 1.00 91.69 354 ILE A O 1
ATOM 2643 N N . ASP A 1 355 ? -8.206 -7.124 -2.842 1.00 92.88 355 ASP A N 1
ATOM 2644 C CA . ASP A 1 355 ? -8.402 -8.537 -2.485 1.00 92.88 355 ASP A CA 1
ATOM 2645 C C . ASP A 1 355 ? -8.065 -8.769 -0.990 1.00 92.88 355 ASP A C 1
ATOM 2647 O O . ASP A 1 355 ? -6.938 -8.469 -0.565 1.00 92.88 355 ASP A O 1
ATOM 2651 N N . PRO A 1 356 ? -8.995 -9.332 -0.189 1.00 93.19 356 PRO A N 1
ATOM 2652 C CA . PRO A 1 356 ? -8.818 -9.552 1.250 1.00 93.19 356 PRO A CA 1
ATOM 2653 C C . PRO A 1 356 ? -7.675 -10.512 1.607 1.00 93.19 356 PRO A C 1
ATOM 2655 O O . PRO A 1 356 ? -7.243 -10.556 2.756 1.00 93.19 356 PRO A O 1
ATOM 2658 N N . ARG A 1 357 ? -7.171 -11.294 0.646 1.00 94.56 357 ARG A N 1
ATOM 2659 C CA . ARG A 1 357 ? -6.064 -12.245 0.845 1.00 94.56 357 ARG A CA 1
ATOM 2660 C C . ARG A 1 357 ? -4.690 -11.592 0.711 1.00 94.56 357 ARG A C 1
ATOM 2662 O O . ARG A 1 357 ? -3.674 -12.250 0.922 1.00 94.56 357 ARG A O 1
ATOM 2669 N N . THR A 1 358 ? -4.640 -10.319 0.326 1.00 94.31 358 THR A N 1
ATOM 2670 C CA . THR A 1 358 ? -3.384 -9.583 0.173 1.00 94.31 358 THR A CA 1
ATOM 2671 C C . THR A 1 358 ? -2.786 -9.199 1.522 1.00 94.31 358 THR A C 1
ATOM 2673 O O . THR A 1 358 ? -3.482 -9.036 2.527 1.00 94.31 358 THR A O 1
ATOM 2676 N N . ARG A 1 359 ? -1.467 -8.984 1.540 1.00 93.06 359 ARG A N 1
ATOM 2677 C CA . ARG A 1 359 ? -0.785 -8.442 2.718 1.00 93.06 359 ARG A CA 1
ATOM 2678 C C . ARG A 1 359 ? -1.325 -7.058 3.099 1.00 93.06 359 ARG A C 1
ATOM 2680 O O . ARG A 1 359 ? -1.539 -6.820 4.283 1.00 93.06 359 ARG A O 1
ATOM 2687 N N . ALA A 1 360 ? -1.584 -6.188 2.121 1.00 93.38 360 ALA A N 1
ATOM 2688 C CA . ALA A 1 360 ? -2.151 -4.860 2.352 1.00 93.38 360 ALA A CA 1
ATOM 2689 C C . ALA A 1 360 ? -3.493 -4.925 3.104 1.00 93.38 360 ALA A C 1
ATOM 2691 O O . ALA A 1 360 ? -3.663 -4.224 4.099 1.00 93.38 360 ALA A O 1
ATOM 2692 N N . ALA A 1 361 ? -4.399 -5.829 2.704 1.00 93.69 361 ALA A N 1
ATOM 2693 C CA . ALA A 1 361 ? -5.659 -6.062 3.412 1.00 93.69 361 ALA A CA 1
ATOM 2694 C C . ALA A 1 361 ? -5.435 -6.478 4.869 1.00 93.69 361 ALA A C 1
ATOM 2696 O O . ALA A 1 361 ? -6.027 -5.902 5.780 1.00 93.69 361 ALA A O 1
ATOM 2697 N N . ARG A 1 362 ? -4.520 -7.426 5.101 1.00 93.25 362 ARG A N 1
ATOM 2698 C CA . ARG A 1 362 ? -4.172 -7.863 6.457 1.00 93.25 362 ARG A CA 1
ATOM 2699 C C . ARG A 1 362 ? -3.645 -6.711 7.316 1.00 93.25 362 ARG A C 1
ATOM 2701 O O . ARG A 1 362 ? -4.082 -6.564 8.449 1.00 93.25 362 ARG A O 1
ATOM 2708 N N . VAL A 1 363 ? -2.746 -5.884 6.776 1.00 91.81 363 VAL A N 1
ATOM 2709 C CA . VAL A 1 363 ? -2.174 -4.731 7.494 1.00 91.81 363 VAL A CA 1
ATOM 2710 C C . VAL A 1 363 ? -3.256 -3.724 7.895 1.00 91.81 363 VAL A C 1
ATOM 2712 O O . VAL A 1 363 ? -3.225 -3.234 9.021 1.00 91.81 363 VAL A O 1
ATOM 2715 N N . MET A 1 364 ? -4.224 -3.432 7.020 1.00 92.06 364 MET A N 1
ATOM 2716 C CA . MET A 1 364 ? -5.334 -2.535 7.368 1.00 92.06 364 MET A CA 1
ATOM 2717 C C . MET A 1 364 ? -6.205 -3.109 8.486 1.00 92.06 364 MET A C 1
ATOM 2719 O O . MET A 1 364 ? -6.523 -2.402 9.437 1.00 92.06 364 MET A O 1
ATOM 2723 N N . VAL A 1 365 ? -6.540 -4.398 8.410 1.00 93.12 365 VAL A N 1
ATOM 2724 C CA . VAL A 1 365 ? -7.363 -5.064 9.430 1.00 93.12 365 VAL A CA 1
ATOM 2725 C C . VAL A 1 365 ? -6.639 -5.119 10.777 1.00 93.12 365 VAL A C 1
ATOM 2727 O O . VAL A 1 365 ? -7.255 -4.872 11.810 1.00 93.12 365 VAL A O 1
ATOM 2730 N N . GLU A 1 366 ? -5.332 -5.396 10.784 1.00 91.38 366 GLU A N 1
ATOM 2731 C CA . GLU A 1 366 ? -4.499 -5.325 11.993 1.00 91.38 366 GLU A CA 1
ATOM 2732 C C . GLU A 1 366 ? -4.510 -3.911 12.597 1.00 91.38 366 GLU A C 1
ATOM 2734 O O . GLU A 1 366 ? -4.586 -3.760 13.819 1.00 91.38 366 GLU A O 1
ATOM 2739 N N . ALA A 1 367 ? -4.467 -2.875 11.753 1.00 88.44 367 ALA A N 1
ATOM 2740 C CA . ALA A 1 367 ? -4.538 -1.488 12.195 1.00 88.44 367 ALA A CA 1
ATOM 2741 C C . ALA A 1 367 ? -5.910 -1.142 12.801 1.00 88.44 367 ALA A C 1
ATOM 2743 O O . ALA A 1 367 ? -5.936 -0.632 13.920 1.00 88.44 367 ALA A O 1
ATOM 2744 N N . ASP A 1 368 ? -7.026 -1.467 12.134 1.00 86.38 368 ASP A N 1
ATOM 2745 C CA . ASP A 1 368 ? -8.384 -1.245 12.669 1.00 86.38 368 ASP A CA 1
ATOM 2746 C C . ASP A 1 368 ? -8.587 -1.999 13.991 1.00 86.38 368 ASP A C 1
ATOM 2748 O O . ASP A 1 368 ? -9.034 -1.433 14.988 1.00 86.38 368 ASP A O 1
ATOM 2752 N N . TYR A 1 369 ? -8.164 -3.265 14.050 1.00 88.94 369 TYR A N 1
ATOM 2753 C CA . TYR A 1 369 ? -8.238 -4.065 15.270 1.00 88.94 369 TYR A CA 1
ATOM 2754 C C . TYR A 1 369 ? -7.510 -3.389 16.437 1.00 88.94 369 TYR A C 1
ATOM 2756 O O . TYR A 1 369 ? -8.077 -3.234 17.522 1.00 88.94 369 TYR A O 1
ATOM 2764 N N . ARG A 1 370 ? -6.278 -2.922 16.208 1.00 85.44 370 ARG A N 1
ATOM 2765 C CA . ARG A 1 370 ? -5.500 -2.229 17.236 1.00 85.44 370 ARG A CA 1
ATOM 2766 C C . ARG A 1 370 ? -6.119 -0.888 17.626 1.00 85.44 370 ARG A C 1
ATOM 2768 O O . ARG A 1 370 ? -6.195 -0.577 18.811 1.00 85.44 370 ARG A O 1
ATOM 2775 N N . MET A 1 371 ? -6.597 -0.110 16.655 1.00 81.06 371 MET A N 1
ATOM 2776 C CA . MET A 1 371 ? -7.296 1.153 16.911 1.00 81.06 371 MET A CA 1
ATOM 2777 C C . MET A 1 371 ? -8.538 0.937 17.778 1.00 81.06 371 MET A C 1
ATOM 2779 O O . MET A 1 371 ? -8.775 1.713 18.702 1.00 81.06 371 MET A O 1
ATOM 2783 N N . LYS A 1 372 ? -9.284 -0.150 17.552 1.00 80.25 372 LYS A N 1
ATOM 2784 C CA . LYS A 1 372 ? -10.415 -0.531 18.404 1.00 80.25 372 LYS A CA 1
ATOM 2785 C C . LYS A 1 372 ? -9.970 -0.890 19.814 1.00 80.25 372 LYS A C 1
ATOM 2787 O O . LYS A 1 372 ? -10.581 -0.386 20.750 1.00 80.25 372 LYS A O 1
ATOM 2792 N N . LEU A 1 373 ? -8.914 -1.696 19.983 1.00 80.12 373 LEU A N 1
ATOM 2793 C CA . LEU A 1 373 ? -8.370 -2.043 21.305 1.00 80.12 373 LEU A CA 1
ATOM 2794 C C . LEU A 1 373 ? -7.930 -0.807 22.100 1.00 80.12 373 LEU A C 1
ATOM 2796 O O . LEU A 1 373 ? -8.248 -0.709 23.285 1.00 80.12 373 LEU A O 1
ATOM 2800 N N . VAL A 1 374 ? -7.266 0.147 21.442 1.00 76.44 374 VAL A N 1
ATOM 2801 C CA . VAL A 1 374 ? -6.913 1.446 22.034 1.00 76.44 374 VAL A CA 1
ATOM 2802 C C . VAL A 1 374 ? -8.170 2.235 22.397 1.00 76.44 374 VAL A C 1
ATOM 2804 O O . VAL A 1 374 ? -8.291 2.726 23.516 1.00 76.44 374 VAL A O 1
ATOM 2807 N N . GLY A 1 375 ? -9.141 2.316 21.484 1.00 67.38 375 GLY A N 1
ATOM 2808 C CA . GLY A 1 375 ? -10.392 3.044 21.698 1.00 67.38 375 GLY A CA 1
ATOM 2809 C C . GLY A 1 375 ? -11.174 2.560 22.922 1.00 67.38 375 GLY A C 1
ATOM 2810 O O . GLY A 1 375 ? -11.721 3.380 23.655 1.00 67.38 375 GLY A O 1
ATOM 2811 N N . ILE A 1 376 ? -11.169 1.249 23.187 1.00 72.44 376 ILE A N 1
ATOM 2812 C CA . ILE A 1 376 ? -11.834 0.637 24.351 1.00 72.44 376 ILE A CA 1
ATOM 2813 C C . ILE A 1 376 ? -10.930 0.492 25.587 1.00 72.44 376 ILE A C 1
ATOM 2815 O O . ILE A 1 376 ? -11.329 -0.166 26.551 1.00 72.44 376 ILE A O 1
ATOM 2819 N N . GLY A 1 377 ? -9.720 1.059 25.562 1.00 67.19 377 GLY A N 1
ATOM 2820 C CA . GLY A 1 377 ? -8.790 1.069 26.695 1.00 67.19 377 GLY A CA 1
ATOM 2821 C C . GLY A 1 377 ? -8.173 -0.290 27.046 1.00 67.19 377 GLY A C 1
ATOM 2822 O O . GLY A 1 377 ? -7.762 -0.494 28.186 1.00 67.19 377 GLY A O 1
ATOM 2823 N N . LEU A 1 378 ? -8.134 -1.244 26.107 1.00 73.81 378 LEU A N 1
ATOM 2824 C CA . LEU A 1 378 ? -7.435 -2.527 26.287 1.00 73.81 378 LEU A CA 1
ATOM 2825 C C . LEU A 1 378 ? -5.965 -2.472 25.853 1.00 73.81 378 LEU A C 1
ATOM 2827 O O . LEU A 1 378 ? -5.170 -3.296 26.299 1.00 73.81 378 LEU A O 1
ATOM 2831 N N . GLU A 1 379 ? -5.610 -1.513 25.002 1.00 77.56 379 GLU A N 1
ATOM 2832 C CA . GLU A 1 379 ? -4.228 -1.207 24.642 1.00 77.56 379 GLU A CA 1
ATOM 2833 C C . GLU A 1 379 ? -3.918 0.265 24.899 1.00 77.56 379 GLU A C 1
ATOM 2835 O O . GLU A 1 379 ? -4.789 1.129 24.806 1.00 77.56 379 GLU A O 1
ATOM 2840 N N . GLU A 1 380 ? -2.650 0.552 25.188 1.00 76.62 380 GLU A N 1
ATOM 2841 C CA . GLU A 1 380 ? -2.173 1.923 25.303 1.00 76.62 380 GLU A CA 1
ATOM 2842 C C . GLU A 1 380 ? -2.097 2.573 23.913 1.00 76.62 380 GLU A C 1
ATOM 2844 O O . GLU A 1 380 ? -1.543 2.011 22.959 1.00 76.62 380 GLU A O 1
ATOM 2849 N N . GLY A 1 381 ? -2.675 3.769 23.800 1.00 71.19 381 GLY A N 1
ATOM 2850 C CA . GLY A 1 381 ? -2.580 4.588 22.600 1.00 71.19 381 GLY A CA 1
ATOM 2851 C C . GLY A 1 381 ? -1.166 5.118 22.363 1.00 71.19 381 GLY A C 1
ATOM 2852 O O . GLY A 1 381 ? -0.272 5.035 23.202 1.00 71.19 381 GLY A O 1
ATOM 2853 N N . VAL A 1 382 ? -0.950 5.705 21.189 1.00 70.94 382 VAL A N 1
ATOM 2854 C CA . VAL A 1 382 ? 0.259 6.500 20.940 1.00 70.94 382 VAL A CA 1
ATOM 2855 C C . VAL A 1 382 ? 0.099 7.893 21.544 1.00 70.94 382 VAL A C 1
ATOM 2857 O O . VAL A 1 382 ? -1.014 8.361 21.773 1.00 70.94 382 VAL A O 1
ATOM 2860 N N . LEU A 1 383 ? 1.220 8.576 21.782 1.00 65.88 383 LEU A N 1
ATOM 2861 C CA . LEU A 1 383 ? 1.241 9.912 22.376 1.00 65.88 383 LEU A CA 1
ATOM 2862 C C . LEU A 1 383 ? 0.258 10.861 21.657 1.00 65.88 383 LEU A C 1
ATOM 2864 O O . LEU A 1 383 ? 0.382 11.089 20.455 1.00 65.88 383 LEU A O 1
ATOM 2868 N N . GLY A 1 384 ? -0.715 11.400 22.397 1.00 61.28 384 GLY A N 1
ATOM 2869 C CA . GLY A 1 384 ? -1.757 12.291 21.869 1.00 61.28 384 GLY A CA 1
ATOM 2870 C C . GLY A 1 384 ? -3.067 11.611 21.446 1.00 61.28 384 GLY A C 1
ATOM 2871 O O . GLY A 1 384 ? -4.027 12.318 21.158 1.00 61.28 384 GLY A O 1
ATOM 2872 N N . VAL A 1 385 ? -3.147 10.277 21.453 1.00 60.53 385 VAL A N 1
ATOM 2873 C CA . VAL A 1 385 ? -4.384 9.523 21.197 1.00 60.53 385 VAL A CA 1
ATOM 2874 C C . VAL A 1 385 ? -4.930 9.012 22.529 1.00 60.53 385 VAL A C 1
ATOM 2876 O O . VAL A 1 385 ? -4.359 8.103 23.127 1.00 60.53 385 VAL A O 1
ATOM 2879 N N . LYS A 1 386 ? -6.019 9.623 23.006 1.00 58.75 386 LYS A N 1
ATOM 2880 C CA . LYS A 1 386 ? -6.751 9.168 24.199 1.00 58.75 386 LYS A CA 1
ATOM 2881 C C . LYS A 1 386 ? -7.736 8.062 23.823 1.00 58.75 386 LYS A C 1
ATOM 2883 O O . LYS A 1 386 ? -8.238 8.056 22.697 1.00 58.75 386 LYS A O 1
ATOM 2888 N N . SER A 1 387 ? -8.023 7.147 24.749 1.00 60.94 387 SER A N 1
ATOM 2889 C CA . SER A 1 387 ? -9.123 6.201 24.550 1.00 60.94 387 SER A CA 1
ATOM 2890 C C . SER A 1 387 ? -10.464 6.938 24.628 1.00 60.94 387 SER A C 1
ATOM 2892 O O . SER A 1 387 ? -10.561 7.992 2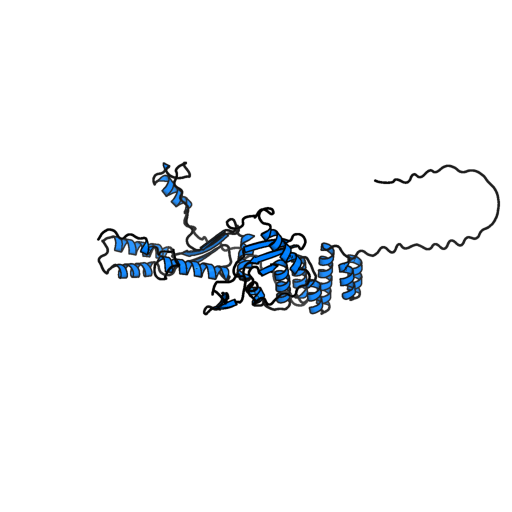5.260 1.00 60.94 387 SER A O 1
ATOM 2894 N N . TYR A 1 388 ? -11.513 6.379 24.019 1.00 55.47 388 TYR A N 1
ATOM 2895 C CA . TYR A 1 388 ? -12.867 6.940 24.125 1.00 55.47 388 TYR A CA 1
ATOM 2896 C C . TYR A 1 388 ? -13.328 7.005 25.590 1.00 55.47 388 TYR A C 1
ATOM 2898 O O . TYR A 1 388 ? -13.994 7.945 26.017 1.00 55.47 388 TYR A O 1
ATOM 2906 N N . LEU A 1 389 ? -12.911 6.018 26.385 1.00 58.12 389 LEU A N 1
ATOM 2907 C CA . LEU A 1 389 ? -13.255 5.921 27.799 1.00 58.12 389 LEU A CA 1
ATOM 2908 C C . LEU A 1 389 ? -12.605 7.018 28.653 1.00 58.12 389 LEU A C 1
ATOM 2910 O O . LEU A 1 389 ? -13.149 7.342 29.704 1.00 58.12 389 LEU A O 1
ATOM 2914 N N . ASP A 1 390 ? -11.489 7.600 28.206 1.00 57.66 390 ASP A N 1
ATOM 2915 C CA . ASP A 1 390 ? -10.813 8.706 28.901 1.00 57.66 390 ASP A CA 1
ATOM 2916 C C . ASP A 1 390 ? -11.423 10.078 28.570 1.00 57.66 390 ASP A C 1
ATOM 2918 O O . ASP A 1 390 ? -11.089 11.076 29.210 1.00 57.66 390 ASP A O 1
ATOM 2922 N N . THR A 1 391 ? -12.264 10.151 27.533 1.00 55.72 391 THR A N 1
ATOM 2923 C CA . THR A 1 391 ? -12.972 11.374 27.120 1.00 55.72 391 THR A CA 1
ATOM 2924 C C . THR A 1 391 ? -14.393 11.475 27.670 1.00 55.72 391 THR A C 1
ATOM 2926 O O . THR A 1 391 ? -15.001 12.536 27.571 1.00 55.72 391 THR A O 1
ATOM 2929 N N . GLU A 1 392 ? -14.915 10.403 28.266 1.00 47.81 392 GLU A N 1
ATOM 2930 C CA . GLU A 1 392 ? -16.223 10.393 28.920 1.00 47.81 392 GLU A CA 1
ATOM 2931 C C . GLU A 1 392 ? -16.117 11.024 30.321 1.00 47.81 392 GLU A C 1
ATOM 2933 O O . GLU A 1 392 ? -15.548 10.433 31.242 1.00 47.81 392 GLU A O 1
ATOM 2938 N N . GLU A 1 393 ? -16.676 12.225 30.498 1.00 43.84 393 GLU A N 1
ATOM 2939 C CA . GLU A 1 393 ? -16.905 12.800 31.826 1.00 43.84 393 GLU A CA 1
ATOM 2940 C C . GLU A 1 393 ? -18.029 12.017 32.515 1.00 43.84 393 GLU A C 1
ATOM 2942 O O . GLU A 1 393 ? -19.205 12.131 32.165 1.00 43.84 393 GLU A O 1
ATOM 2947 N N . LEU A 1 394 ? -17.674 11.193 33.502 1.00 48.34 394 LEU A N 1
ATOM 2948 C CA . LEU A 1 394 ? -18.666 10.616 34.402 1.00 48.34 394 LEU A CA 1
ATOM 2949 C C . LEU A 1 394 ? -19.277 11.772 35.206 1.00 48.34 394 LEU A C 1
ATOM 2951 O O . LEU A 1 394 ? -18.544 12.559 35.805 1.00 48.34 394 LEU A O 1
ATOM 2955 N N . GLY A 1 395 ? -20.607 11.903 35.158 1.00 39.28 395 GLY A N 1
ATOM 2956 C CA . GLY A 1 395 ? -21.340 12.958 35.861 1.00 39.28 395 GLY A CA 1
ATOM 2957 C C . GLY A 1 395 ? -21.004 13.017 37.359 1.00 39.28 395 GLY A C 1
ATOM 2958 O O . GLY A 1 395 ? -20.495 12.037 37.902 1.00 39.28 395 GLY A O 1
ATOM 2959 N N . PRO A 1 396 ? -21.268 14.159 38.021 1.00 40.44 396 PRO A N 1
ATOM 2960 C CA . PRO A 1 396 ? -20.823 14.398 39.390 1.00 40.44 396 PRO A CA 1
ATOM 2961 C C . PRO A 1 396 ? -21.358 13.325 40.348 1.00 40.44 396 PRO A C 1
ATOM 2963 O O . PRO A 1 396 ? -22.550 13.011 40.307 1.00 40.44 396 PRO A O 1
ATOM 2966 N N . ASP A 1 397 ? -20.447 12.788 41.165 1.00 38.81 397 ASP A N 1
ATOM 2967 C CA . ASP A 1 397 ? -20.703 11.805 42.230 1.00 38.81 397 ASP A CA 1
ATOM 2968 C C . ASP A 1 397 ? -21.760 12.265 43.251 1.00 38.81 397 ASP A C 1
ATOM 2970 O O . ASP A 1 397 ? -21.769 13.469 43.617 1.00 38.81 397 ASP A O 1
#